Protein AF-A0A521ZWK0-F1 (afdb_monomer)

Structure (mmCIF, N/CA/C/O backbone):
data_AF-A0A521ZWK0-F1
#
_entry.id   AF-A0A521ZWK0-F1
#
loop_
_atom_site.group_PDB
_atom_site.id
_atom_site.type_symbol
_atom_site.label_atom_id
_atom_site.label_alt_id
_atom_site.label_comp_id
_atom_site.label_asym_id
_atom_site.label_entity_id
_atom_site.label_seq_id
_atom_site.pdbx_PDB_ins_code
_atom_site.Cartn_x
_atom_site.Cartn_y
_atom_site.Cartn_z
_atom_site.occupancy
_atom_site.B_iso_or_equiv
_atom_site.auth_seq_id
_atom_site.auth_comp_id
_atom_site.auth_asym_id
_atom_site.auth_atom_id
_atom_site.pdbx_PDB_model_num
ATOM 1 N N . GLN A 1 1 ? -41.952 17.450 11.038 1.00 33.50 1 GLN A N 1
ATOM 2 C CA . GLN A 1 1 ? -41.400 16.820 9.820 1.00 33.50 1 GLN A CA 1
ATOM 3 C C . GLN A 1 1 ? -40.033 17.438 9.574 1.00 33.50 1 GLN A C 1
ATOM 5 O O . GLN A 1 1 ? -39.954 18.558 9.085 1.00 33.50 1 GLN A O 1
ATOM 10 N N . GLY A 1 2 ? -38.984 16.767 10.060 1.00 37.91 2 GLY A N 1
ATOM 11 C CA . GLY A 1 2 ? -37.603 17.235 9.971 1.00 37.91 2 GLY A CA 1
ATOM 12 C C . GLY A 1 2 ? -37.125 17.155 8.530 1.00 37.91 2 GLY A C 1
ATOM 13 O O . GLY A 1 2 ? -36.919 16.068 8.002 1.00 37.91 2 GLY A O 1
ATOM 14 N N . ARG A 1 3 ? -37.007 18.310 7.878 1.00 35.91 3 ARG A N 1
ATOM 15 C CA . ARG A 1 3 ? -36.286 18.414 6.614 1.00 35.91 3 ARG A CA 1
ATOM 16 C C . ARG A 1 3 ? -34.808 18.449 6.972 1.00 35.91 3 ARG A C 1
ATOM 18 O O . ARG A 1 3 ? -34.317 19.494 7.389 1.00 35.91 3 ARG A O 1
ATOM 25 N N . PHE A 1 4 ? -34.133 17.309 6.854 1.00 37.75 4 PHE A N 1
ATOM 26 C CA . PHE A 1 4 ? -32.680 17.319 6.756 1.00 37.75 4 PHE A CA 1
ATOM 27 C C . PHE A 1 4 ? -32.306 18.240 5.576 1.00 37.75 4 PHE A C 1
ATOM 29 O O . PHE A 1 4 ? -32.899 18.098 4.499 1.00 37.75 4 PHE A O 1
ATOM 36 N N . PRO A 1 5 ? -31.432 19.243 5.770 1.00 38.44 5 PRO A N 1
ATOM 37 C CA . PRO A 1 5 ? -30.910 20.042 4.665 1.00 38.44 5 PRO A CA 1
ATOM 38 C C . PRO A 1 5 ? -30.213 19.122 3.646 1.00 38.44 5 PRO A C 1
ATOM 40 O O . PRO A 1 5 ? -29.749 18.055 4.030 1.00 38.44 5 PRO A O 1
ATOM 43 N N . PRO A 1 6 ? -30.129 19.474 2.353 1.00 35.59 6 PRO A N 1
ATOM 44 C CA . PRO A 1 6 ? -29.388 18.669 1.384 1.00 35.59 6 PRO A CA 1
ATOM 45 C C . PRO A 1 6 ? -27.925 18.513 1.829 1.00 35.59 6 PRO A C 1
ATOM 47 O O . PRO A 1 6 ? -27.224 19.510 1.993 1.00 35.59 6 PRO A O 1
ATOM 50 N N . GLY A 1 7 ? -27.481 17.275 2.042 1.00 46.25 7 GLY A N 1
ATOM 51 C CA . GLY A 1 7 ? -26.129 16.918 2.476 1.00 46.25 7 GLY A CA 1
ATOM 52 C C . GLY A 1 7 ? -25.874 15.421 2.284 1.00 46.25 7 GLY A C 1
ATOM 53 O O . GLY A 1 7 ? -26.819 14.650 2.102 1.00 46.25 7 GLY A O 1
ATOM 54 N N . ILE A 1 8 ? -24.606 15.001 2.289 1.00 50.62 8 ILE A N 1
ATOM 55 C CA . ILE A 1 8 ? -24.243 13.577 2.243 1.00 50.62 8 ILE A CA 1
ATOM 56 C C . ILE A 1 8 ? -24.431 13.006 3.649 1.00 50.62 8 ILE A C 1
ATOM 58 O O . ILE A 1 8 ? -23.605 13.206 4.536 1.00 50.62 8 ILE A O 1
ATOM 62 N N . TYR A 1 9 ? -25.548 12.313 3.856 1.00 49.38 9 TYR A N 1
ATOM 63 C CA . TYR A 1 9 ? -25.821 11.583 5.089 1.00 49.38 9 TYR A CA 1
ATOM 64 C C . TYR A 1 9 ? -25.401 10.127 4.920 1.00 49.38 9 TYR A C 1
ATOM 66 O O . TYR A 1 9 ? -25.923 9.416 4.063 1.00 49.38 9 TYR A O 1
ATOM 74 N N . HIS A 1 10 ? -24.476 9.678 5.764 1.00 54.00 10 HIS A N 1
ATOM 75 C CA . HIS A 1 10 ? -24.228 8.253 5.959 1.00 54.00 10 HIS A CA 1
ATOM 76 C C . HIS A 1 10 ? -25.229 7.740 7.000 1.00 54.00 10 HIS A C 1
ATOM 78 O O . HIS A 1 10 ? -25.235 8.232 8.130 1.00 54.00 10 HIS A O 1
ATOM 84 N N . ASP A 1 11 ? -26.104 6.816 6.599 1.00 48.16 11 ASP A N 1
ATOM 85 C CA . ASP A 1 11 ? -27.171 6.284 7.452 1.00 48.16 11 ASP A CA 1
ATOM 86 C C . ASP A 1 11 ? -26.574 5.412 8.577 1.00 48.16 11 ASP A C 1
ATOM 88 O O . ASP A 1 11 ? -25.832 4.469 8.277 1.00 48.16 11 ASP A O 1
ATOM 92 N N . PRO A 1 12 ? -26.860 5.698 9.864 1.00 51.34 12 PRO A N 1
ATOM 93 C CA . PRO A 1 12 ? -26.472 4.869 11.003 1.00 51.34 12 PRO A CA 1
ATOM 94 C C . PRO A 1 12 ? -27.297 3.577 11.069 1.00 51.34 12 PRO A C 1
ATOM 96 O O . PRO A 1 12 ? -27.942 3.284 12.078 1.00 51.34 12 PRO A O 1
ATOM 99 N N . VAL A 1 13 ? -27.277 2.772 10.009 1.00 53.56 13 VAL A N 1
ATOM 100 C CA . VAL A 1 13 ? -27.908 1.455 10.024 1.00 53.56 13 VAL A CA 1
ATOM 101 C C . VAL A 1 13 ? -27.049 0.559 10.910 1.00 53.56 13 VAL A C 1
ATOM 103 O O . VAL A 1 13 ? -25.936 0.178 10.555 1.00 53.56 13 VAL A O 1
ATOM 106 N N . SER A 1 14 ? -27.552 0.210 12.097 1.00 52.31 14 SER A N 1
ATOM 107 C CA . SER A 1 14 ? -27.103 -1.020 12.750 1.00 52.31 14 SER A CA 1
ATOM 108 C C . SER A 1 14 ? -27.361 -2.142 11.747 1.00 52.31 14 SER A C 1
ATOM 110 O O . SER A 1 14 ?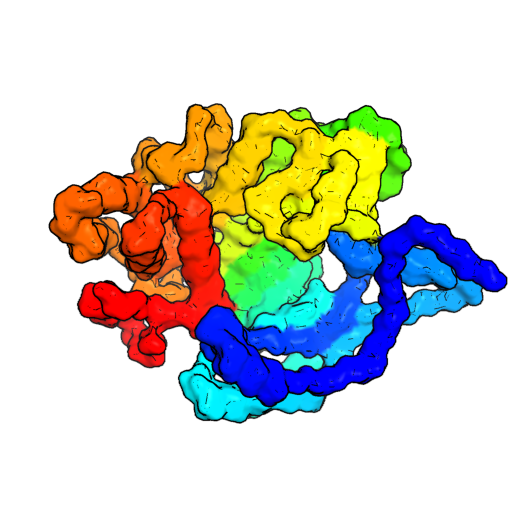 -28.478 -2.194 11.238 1.00 52.31 14 SER A O 1
ATOM 112 N N . TYR A 1 15 ? -26.397 -3.016 11.465 1.00 57.56 15 TYR A N 1
ATOM 113 C CA . TYR A 1 15 ? -26.533 -4.126 10.516 1.00 57.56 15 TYR A CA 1
ATOM 114 C C . TYR A 1 15 ? -26.899 -5.451 11.226 1.00 57.56 15 TYR A C 1
ATOM 116 O O . TYR A 1 15 ? -26.148 -6.424 11.097 1.00 57.56 15 TYR A O 1
ATOM 124 N N . PRO A 1 16 ? -27.998 -5.563 12.015 1.00 51.53 16 PRO A N 1
ATOM 125 C CA . PRO A 1 16 ? -28.325 -6.841 12.613 1.00 51.53 16 PRO A CA 1
ATOM 126 C C . PRO A 1 16 ? -28.602 -7.823 11.474 1.00 51.53 16 PRO A C 1
ATOM 128 O O . PRO A 1 16 ? -29.555 -7.669 10.714 1.00 51.53 16 PRO A O 1
ATOM 131 N N . ASN A 1 17 ? -27.746 -8.840 11.393 1.00 59.41 17 ASN A N 1
ATOM 132 C CA . ASN A 1 17 ? -27.826 -9.959 10.460 1.00 59.41 17 ASN A CA 1
ATOM 133 C C . ASN A 1 17 ? -27.467 -9.609 9.010 1.00 59.41 17 ASN A C 1
ATOM 135 O O . ASN A 1 17 ? -28.281 -9.807 8.109 1.00 59.41 17 ASN A O 1
ATOM 139 N N . LEU A 1 18 ? -26.222 -9.174 8.760 1.00 68.75 18 LEU A N 1
ATOM 140 C CA . LEU A 1 18 ? -25.653 -9.319 7.417 1.00 68.75 18 LEU A CA 1
ATOM 141 C C . LEU A 1 18 ? -25.836 -10.775 6.954 1.00 68.75 18 LEU A C 1
ATOM 143 O O . LEU A 1 18 ? -25.256 -11.675 7.581 1.00 68.75 18 LEU A O 1
ATOM 147 N N . PRO A 1 19 ? -26.617 -11.023 5.887 1.00 73.38 19 PRO A N 1
ATOM 148 C CA . PRO A 1 19 ? -26.837 -12.374 5.407 1.00 73.38 19 PRO A CA 1
ATOM 149 C C . PRO A 1 19 ? -25.519 -12.978 4.918 1.00 73.38 19 PRO A C 1
ATOM 151 O O . PRO A 1 19 ? -24.528 -12.281 4.681 1.00 73.38 19 PRO A O 1
ATOM 154 N N . ARG A 1 20 ? -25.506 -14.302 4.772 1.00 83.00 20 ARG A N 1
ATOM 155 C CA . ARG A 1 20 ? -24.454 -14.991 4.022 1.00 83.00 20 ARG A CA 1
ATOM 156 C C . ARG A 1 20 ? -24.424 -14.424 2.599 1.00 83.00 20 ARG A C 1
ATOM 158 O O . ARG A 1 20 ? -25.481 -14.243 1.995 1.00 83.00 20 ARG A O 1
ATOM 165 N N . PHE A 1 21 ? -23.237 -14.106 2.088 1.00 87.81 21 PHE A N 1
ATOM 166 C CA . PHE A 1 21 ? -23.100 -13.585 0.728 1.00 87.81 21 PHE A CA 1
ATOM 167 C C . PHE A 1 21 ? -23.432 -14.666 -0.310 1.00 87.81 21 PHE A C 1
ATOM 169 O O . PHE A 1 21 ? -22.984 -15.803 -0.172 1.00 87.81 21 PHE A O 1
ATOM 176 N N . ASP A 1 22 ? -24.168 -14.307 -1.367 1.00 92.50 22 ASP A N 1
ATOM 177 C CA . ASP A 1 22 ? -24.449 -15.197 -2.504 1.00 92.50 22 ASP A CA 1
ATOM 178 C C . ASP A 1 22 ? -23.200 -15.359 -3.389 1.00 92.50 22 ASP A C 1
ATOM 180 O O . ASP A 1 22 ? -23.044 -14.714 -4.430 1.00 92.50 22 ASP A O 1
ATOM 184 N N . ARG A 1 23 ? -22.253 -16.183 -2.926 1.00 93.12 23 ARG A N 1
ATOM 185 C CA . ARG A 1 23 ? -21.009 -16.466 -3.655 1.00 93.12 23 ARG A CA 1
ATOM 186 C C . ARG A 1 23 ? -21.265 -17.304 -4.897 1.00 93.12 23 ARG A C 1
ATOM 188 O O . ARG A 1 23 ? -20.665 -17.026 -5.929 1.00 93.12 23 ARG A O 1
ATOM 195 N N . GLU A 1 24 ? -22.151 -18.292 -4.812 1.00 95.31 24 GLU A N 1
ATOM 196 C CA . GLU A 1 24 ? -22.468 -19.176 -5.933 1.00 95.31 24 GLU A CA 1
ATOM 197 C C . GLU A 1 24 ? -23.041 -18.380 -7.110 1.00 95.31 24 GLU A C 1
ATOM 199 O O . GLU A 1 24 ? -22.520 -18.471 -8.226 1.00 95.31 24 GLU A O 1
ATOM 204 N N . GLY A 1 25 ? -24.051 -17.539 -6.854 1.00 96.25 25 GLY A N 1
ATOM 205 C CA . GLY A 1 25 ? -24.635 -16.659 -7.859 1.00 96.25 25 GLY A CA 1
ATOM 206 C C . GLY A 1 25 ? -23.612 -15.684 -8.430 1.00 96.25 25 GLY A C 1
ATOM 207 O O . GLY A 1 25 ? -23.442 -15.623 -9.647 1.00 96.25 25 GLY A O 1
ATOM 208 N N . PHE A 1 26 ? -22.850 -14.999 -7.568 1.00 94.94 26 PHE A N 1
ATOM 209 C CA . PHE A 1 26 ? -21.801 -14.078 -8.014 1.00 94.94 26 PHE A CA 1
ATOM 210 C C . PHE A 1 26 ? -20.750 -14.766 -8.899 1.00 94.94 26 PHE A C 1
ATOM 212 O O . PHE A 1 26 ? -20.355 -14.210 -9.925 1.00 94.94 26 PHE A O 1
ATOM 219 N N . TYR A 1 27 ? -20.294 -15.970 -8.540 1.00 95.88 27 TYR A N 1
ATOM 220 C CA . TYR A 1 27 ? -19.257 -16.687 -9.289 1.00 95.88 27 TYR A CA 1
ATOM 221 C C . TYR A 1 27 ? -19.806 -17.161 -10.622 1.00 95.88 27 TYR A C 1
ATOM 223 O O . TYR A 1 27 ? -19.181 -16.910 -11.645 1.00 95.88 27 TYR A O 1
ATOM 231 N N . ARG A 1 28 ? -20.993 -17.776 -10.626 1.00 97.12 28 ARG A N 1
ATOM 232 C CA . ARG A 1 28 ? -21.660 -18.216 -11.853 1.00 97.12 28 ARG A CA 1
ATOM 233 C C . ARG A 1 28 ? -21.829 -17.053 -12.822 1.00 97.12 28 ARG A C 1
ATOM 235 O O . ARG A 1 28 ? -21.458 -17.171 -13.987 1.00 97.12 28 ARG A O 1
ATOM 242 N N . ASP A 1 29 ? -22.351 -15.931 -12.336 1.00 96.69 29 ASP A N 1
ATOM 243 C CA . ASP A 1 29 ? -22.687 -14.791 -13.181 1.00 96.69 29 ASP A CA 1
ATOM 244 C C . ASP A 1 29 ? -21.415 -14.094 -13.687 1.00 96.69 29 ASP A C 1
ATOM 246 O O . ASP A 1 29 ? -21.277 -13.868 -14.888 1.00 96.69 29 ASP A O 1
ATOM 250 N N . THR A 1 30 ? -20.432 -13.830 -12.817 1.00 94.94 30 THR A N 1
ATOM 251 C CA . THR A 1 30 ? -19.156 -13.215 -13.236 1.00 94.94 30 THR A CA 1
ATOM 252 C C . THR A 1 30 ? -18.324 -14.133 -14.123 1.00 94.94 30 THR A C 1
ATOM 254 O O . THR A 1 30 ? -17.640 -13.641 -15.022 1.00 94.94 30 THR A O 1
ATOM 257 N N . PHE A 1 31 ? -18.400 -15.451 -13.924 1.00 96.00 31 PHE A N 1
ATOM 258 C CA . PHE A 1 31 ? -17.716 -16.417 -14.771 1.00 96.00 31 PHE A CA 1
ATOM 259 C C . PHE A 1 31 ? -18.390 -16.566 -16.140 1.00 96.00 31 PHE A C 1
ATOM 261 O O . PHE A 1 31 ? -17.712 -16.716 -17.150 1.00 96.00 31 PHE A O 1
ATOM 268 N N . ALA A 1 32 ? -19.718 -16.516 -16.216 1.00 95.88 32 ALA A N 1
ATOM 269 C CA . ALA A 1 32 ? -20.429 -16.632 -17.487 1.00 95.88 32 ALA A CA 1
ATOM 270 C C . ALA A 1 32 ? -20.401 -15.336 -18.318 1.00 95.88 32 ALA A C 1
ATOM 272 O O . ALA A 1 32 ? -20.500 -15.407 -19.542 1.00 95.88 32 ALA A O 1
ATOM 273 N N . PHE A 1 33 ? -20.277 -14.170 -17.674 1.00 95.81 33 PHE A N 1
ATOM 274 C CA . PHE A 1 33 ? -20.483 -12.871 -18.319 1.00 95.81 33 PHE A CA 1
ATOM 275 C C . PHE A 1 33 ? -19.399 -12.488 -19.343 1.00 95.81 33 PHE A C 1
ATOM 277 O O . PHE A 1 33 ? -19.730 -12.248 -20.504 1.00 95.81 33 PHE A O 1
ATOM 284 N N . SER A 1 34 ? -18.120 -12.421 -18.952 1.00 94.00 34 SER A N 1
ATOM 285 C CA . SER A 1 34 ? -17.010 -12.115 -19.869 1.00 94.00 34 SER A CA 1
ATOM 286 C C . SER A 1 34 ? -15.653 -12.589 -19.338 1.00 94.00 34 SER A C 1
ATOM 288 O O . SER A 1 34 ? -15.516 -12.937 -18.163 1.00 94.00 34 SER A O 1
ATOM 290 N N . ASP A 1 35 ? -14.622 -12.586 -20.186 1.00 90.69 35 ASP A N 1
ATOM 291 C CA . ASP A 1 35 ? -13.259 -12.930 -19.761 1.00 90.69 35 ASP A CA 1
ATOM 292 C C . ASP A 1 35 ? -12.692 -11.905 -18.762 1.00 90.69 35 ASP A C 1
ATOM 294 O O . ASP A 1 35 ? -11.976 -12.271 -17.827 1.00 90.69 35 ASP A O 1
ATOM 298 N N . GLU A 1 36 ? -13.093 -10.635 -18.868 1.00 90.75 36 GLU A N 1
ATOM 299 C CA . GLU A 1 36 ? -12.726 -9.587 -17.915 1.00 90.75 36 GLU A CA 1
ATOM 300 C C . GLU A 1 36 ? -13.334 -9.805 -16.528 1.00 90.75 36 GLU A C 1
ATOM 302 O O . GLU A 1 36 ? -12.707 -9.429 -15.535 1.00 90.75 36 GLU A O 1
ATOM 307 N N . THR A 1 37 ? -14.537 -10.380 -16.434 1.00 93.44 37 THR A N 1
ATOM 308 C CA . THR A 1 37 ? -15.215 -10.628 -15.153 1.00 93.44 37 THR A CA 1
ATOM 309 C C . THR A 1 37 ? -14.903 -12.004 -14.574 1.00 93.44 37 THR A C 1
ATOM 311 O O . THR A 1 37 ? -14.871 -12.143 -13.350 1.00 93.44 37 THR A O 1
ATOM 314 N N . LYS A 1 38 ? -14.573 -13.005 -15.405 1.00 94.69 38 LYS A N 1
ATOM 315 C CA . LYS A 1 38 ? -14.163 -14.350 -14.949 1.00 94.69 38 LYS A CA 1
ATOM 316 C C . LYS A 1 38 ? -13.035 -14.317 -13.928 1.00 94.69 38 LYS A C 1
ATOM 318 O O . LYS A 1 38 ? -13.010 -15.143 -13.017 1.00 94.69 38 LYS A O 1
ATOM 323 N N . LYS A 1 39 ? -12.134 -13.333 -14.027 1.00 92.31 39 LYS A N 1
ATOM 324 C CA . LYS A 1 39 ? -11.035 -13.138 -13.070 1.00 92.31 39 LYS A CA 1
ATOM 325 C C . LYS A 1 39 ? -11.501 -13.030 -11.612 1.00 92.31 39 LYS A C 1
ATOM 327 O O . LYS A 1 39 ? -10.728 -13.354 -10.723 1.00 92.31 39 LYS A O 1
ATOM 332 N N . TYR A 1 40 ? -12.735 -12.593 -11.339 1.00 92.44 40 TYR A N 1
ATOM 333 C CA . TYR A 1 40 ? -13.253 -12.504 -9.970 1.00 92.44 40 TYR A CA 1
ATOM 334 C C . TYR A 1 40 ? -13.541 -13.892 -9.379 1.00 92.44 40 TYR A C 1
ATOM 336 O O . TYR A 1 40 ? -13.144 -14.179 -8.246 1.00 92.44 40 TYR A O 1
ATOM 344 N N . ALA A 1 41 ? -14.152 -14.783 -10.165 1.00 93.25 41 ALA A N 1
ATOM 345 C CA . ALA A 1 41 ? -14.351 -16.183 -9.792 1.00 93.25 41 ALA A CA 1
ATOM 346 C C . ALA A 1 41 ? -13.021 -16.961 -9.755 1.00 93.25 41 ALA A C 1
ATOM 348 O O . ALA A 1 41 ? -12.816 -17.780 -8.864 1.00 93.25 41 ALA A O 1
ATOM 349 N N . LEU A 1 42 ? -12.083 -16.642 -10.654 1.00 93.94 42 LEU A N 1
ATOM 350 C CA . LEU A 1 42 ? -10.762 -17.283 -10.748 1.00 93.94 42 LEU A CA 1
ATOM 351 C C . LEU A 1 42 ? -9.685 -16.668 -9.842 1.00 93.94 42 LEU A C 1
ATOM 353 O O . LEU A 1 42 ? -8.567 -17.170 -9.795 1.00 93.94 42 LEU A O 1
ATOM 357 N N . SER A 1 43 ? -9.994 -15.587 -9.124 1.00 92.81 43 SER A N 1
ATOM 358 C CA . SER A 1 43 ? -9.031 -14.941 -8.231 1.00 92.81 43 SER A CA 1
ATOM 359 C C . SER A 1 43 ? -8.654 -15.893 -7.092 1.00 92.81 43 SER A C 1
ATOM 361 O O . SER A 1 43 ? -9.557 -16.320 -6.373 1.00 92.81 43 SER A O 1
ATOM 363 N N . PRO A 1 44 ? -7.366 -16.176 -6.847 1.00 92.88 44 PRO A N 1
ATOM 364 C CA . PRO A 1 44 ? -6.924 -16.950 -5.683 1.00 92.88 44 PRO A CA 1
ATOM 365 C C . PRO A 1 44 ? -7.011 -16.161 -4.360 1.00 92.88 44 PRO A C 1
ATOM 367 O O . PRO A 1 44 ? -6.733 -16.709 -3.296 1.00 92.88 44 PRO A O 1
ATOM 370 N N . ILE A 1 45 ? -7.433 -14.890 -4.396 1.00 94.06 45 ILE A N 1
ATOM 371 C CA . ILE A 1 45 ? -7.799 -14.105 -3.208 1.00 94.06 45 ILE A CA 1
ATOM 372 C C . ILE A 1 45 ? -9.301 -13.909 -3.192 1.00 94.06 45 ILE A C 1
ATOM 374 O O . ILE A 1 45 ? -9.865 -13.340 -4.137 1.00 94.06 45 ILE A O 1
ATOM 378 N N . LYS A 1 46 ? -9.944 -14.300 -2.090 1.00 95.12 46 LYS A N 1
ATOM 379 C CA . LYS A 1 46 ? -11.363 -14.013 -1.857 1.00 95.12 46 LYS A CA 1
ATOM 380 C C . LYS A 1 46 ? -11.528 -12.980 -0.752 1.00 95.12 46 LYS A C 1
ATOM 382 O O . LYS A 1 46 ? -10.683 -12.837 0.120 1.00 95.12 46 LYS A O 1
ATOM 387 N N . SER A 1 47 ? -12.626 -12.238 -0.785 1.00 94.00 47 SER A N 1
ATOM 388 C CA . SER A 1 47 ? -12.988 -11.340 0.315 1.00 94.00 47 SER A CA 1
ATOM 389 C C . SER A 1 47 ? -13.882 -12.066 1.308 1.00 94.00 47 SER A C 1
ATOM 391 O O . SER A 1 47 ? -14.827 -12.736 0.890 1.00 94.00 47 SER A O 1
ATOM 393 N N . VAL A 1 48 ? -13.610 -11.898 2.597 1.00 93.75 48 VAL A N 1
ATOM 394 C CA . VAL A 1 48 ? -14.475 -12.289 3.718 1.00 93.75 48 VAL A CA 1
ATOM 395 C C . VAL A 1 48 ? -14.653 -11.052 4.585 1.00 93.75 48 VAL A C 1
ATOM 397 O O . VAL A 1 48 ? -13.757 -10.225 4.676 1.00 93.75 48 VAL A O 1
ATOM 400 N N . LEU A 1 49 ? -15.813 -10.896 5.204 1.00 91.44 49 LEU A N 1
ATOM 401 C CA . LEU A 1 49 ? -16.068 -9.797 6.127 1.00 91.44 49 LEU A CA 1
ATOM 402 C C . LEU A 1 49 ? -16.218 -10.397 7.519 1.00 91.44 49 LEU A C 1
ATOM 404 O O . LEU A 1 49 ? -17.138 -11.187 7.710 1.00 91.44 49 LEU A O 1
ATOM 408 N N . THR A 1 50 ? -15.325 -10.085 8.460 1.00 91.69 50 THR A N 1
ATOM 409 C CA . THR A 1 50 ? -15.410 -10.620 9.836 1.00 91.69 50 THR A CA 1
ATOM 410 C C . THR A 1 50 ? -16.216 -9.718 10.768 1.00 91.69 50 THR A C 1
ATOM 412 O O . THR A 1 50 ? -16.919 -10.209 11.652 1.00 91.69 50 THR A O 1
ATOM 415 N N . ALA A 1 51 ? -16.173 -8.408 10.536 1.00 88.00 51 ALA A N 1
ATOM 416 C CA . ALA A 1 51 ? -16.902 -7.402 11.293 1.00 88.00 51 ALA A CA 1
ATOM 417 C C . ALA A 1 51 ? -17.221 -6.187 10.413 1.00 88.00 51 ALA A C 1
ATOM 419 O O . ALA A 1 51 ? -16.573 -5.961 9.395 1.00 88.00 51 ALA A O 1
ATOM 420 N N . LEU A 1 52 ? -18.202 -5.396 10.830 1.00 85.81 52 LEU A N 1
ATOM 421 C CA . LEU A 1 52 ? -18.515 -4.086 10.264 1.00 85.81 52 LEU A CA 1
ATOM 422 C C . LEU A 1 52 ? -18.262 -2.985 11.281 1.00 85.81 52 LEU A C 1
ATOM 424 O O . LEU A 1 52 ? -18.421 -3.207 12.482 1.00 85.81 52 LEU A O 1
ATOM 428 N N . GLY A 1 53 ? -17.972 -1.787 10.783 1.00 85.19 53 GLY A N 1
ATOM 429 C CA . GLY A 1 53 ? -17.866 -0.579 11.574 1.00 85.19 53 GLY A CA 1
ATOM 430 C C . GLY A 1 53 ? -16.532 -0.449 12.296 1.00 85.19 53 GLY A C 1
ATOM 431 O O . GLY A 1 53 ? -15.759 -1.389 12.484 1.00 85.19 53 GLY A O 1
ATOM 432 N N . CYS A 1 54 ? -16.256 0.770 12.741 1.00 88.12 54 CYS A N 1
ATOM 433 C CA . CYS A 1 54 ? -15.015 1.108 13.417 1.00 88.12 54 CYS A CA 1
ATOM 434 C C . CYS A 1 54 ? -15.289 2.158 14.504 1.00 88.12 54 CYS A C 1
ATOM 436 O O . CYS A 1 54 ? -16.176 2.992 14.364 1.00 88.12 54 CYS A O 1
ATOM 438 N N . ALA A 1 55 ? -14.560 2.106 15.624 1.00 84.38 55 ALA A N 1
ATOM 439 C CA . ALA A 1 55 ? -14.748 3.046 16.740 1.00 84.38 55 ALA A CA 1
ATOM 440 C C . ALA A 1 55 ? -14.080 4.411 16.502 1.00 84.38 55 ALA A C 1
ATOM 442 O O . ALA A 1 55 ? -14.243 5.340 17.299 1.00 84.38 55 ALA A O 1
ATOM 443 N N . TYR A 1 56 ? -13.236 4.504 15.475 1.00 89.31 56 TYR A N 1
ATOM 444 C CA . TYR A 1 56 ? -12.318 5.617 15.284 1.00 89.31 56 TYR A CA 1
ATOM 445 C C . TYR A 1 56 ? -12.910 6.691 14.376 1.00 89.31 56 TYR A C 1
ATOM 447 O O . TYR A 1 56 ? -13.567 6.402 13.382 1.00 89.31 56 TYR A O 1
ATOM 455 N N . ARG A 1 57 ? -12.626 7.951 14.712 1.00 90.25 57 ARG A N 1
ATOM 456 C CA . ARG A 1 57 ? -13.183 9.143 14.056 1.00 90.25 57 ARG A CA 1
ATOM 457 C C . ARG A 1 57 ? -12.178 9.799 13.111 1.00 90.25 57 ARG A C 1
ATOM 459 O O . ARG A 1 57 ? -11.976 11.008 13.161 1.00 90.25 57 ARG A O 1
ATOM 466 N N . CYS A 1 58 ? -11.484 8.986 12.315 1.00 94.25 58 CYS A N 1
ATOM 467 C CA . CYS A 1 58 ? -10.517 9.489 11.344 1.00 94.25 58 CYS A CA 1
ATOM 468 C C . CYS A 1 58 ? -11.209 10.465 10.382 1.00 94.25 58 CYS A C 1
ATOM 470 O O . CYS A 1 58 ? -12.205 10.104 9.761 1.00 94.25 58 CYS A O 1
ATOM 472 N N . THR A 1 59 ? -10.679 11.678 10.234 1.00 94.56 59 THR A N 1
ATOM 473 C CA . THR A 1 59 ? -11.343 12.765 9.481 1.00 94.56 59 THR A CA 1
ATOM 474 C C . THR A 1 59 ? -11.430 12.516 7.977 1.00 94.56 59 THR A C 1
ATOM 476 O O . THR A 1 59 ? -12.277 13.095 7.310 1.00 94.56 59 THR A O 1
ATOM 479 N N . TYR A 1 60 ? -10.567 11.662 7.434 1.00 92.50 60 TYR A N 1
ATOM 480 C CA . TYR A 1 60 ? -10.528 11.293 6.016 1.00 92.50 60 TYR A CA 1
ATOM 481 C C . TYR A 1 60 ? -11.389 10.063 5.686 1.00 92.50 60 TYR A C 1
ATOM 483 O O . TYR A 1 60 ? -11.486 9.677 4.525 1.00 92.50 60 TYR A O 1
ATOM 491 N N . CYS A 1 61 ? -11.978 9.410 6.694 1.00 91.56 61 CYS A N 1
ATOM 492 C CA . CYS A 1 61 ? -12.723 8.164 6.533 1.00 91.56 61 CYS A CA 1
ATOM 493 C C . CYS A 1 61 ? -14.229 8.403 6.676 1.00 91.56 61 CYS A C 1
ATOM 495 O O . CYS A 1 61 ? -14.663 9.086 7.604 1.00 91.56 61 CYS A O 1
ATOM 497 N N . TYR A 1 62 ? -15.032 7.767 5.819 1.00 87.44 62 TYR A N 1
ATOM 498 C CA . TYR A 1 62 ? -16.497 7.854 5.864 1.00 87.44 62 TYR A CA 1
ATOM 499 C C . TYR A 1 62 ? -17.089 7.368 7.202 1.00 87.44 62 TYR A C 1
ATOM 501 O O . TYR A 1 62 ? -18.118 7.878 7.642 1.00 87.44 62 TYR A O 1
ATOM 509 N N . ILE A 1 63 ? -16.428 6.426 7.895 1.00 88.00 63 ILE A N 1
ATOM 510 C CA . ILE A 1 63 ? -16.838 5.999 9.243 1.00 88.00 63 ILE A CA 1
ATOM 511 C C . ILE A 1 63 ? -16.757 7.164 10.238 1.00 88.00 63 ILE A C 1
ATOM 513 O O . ILE A 1 63 ? -17.607 7.275 11.120 1.00 88.00 63 ILE A O 1
ATOM 517 N N . GLY A 1 64 ? -15.777 8.062 10.090 1.00 84.69 64 GLY A N 1
ATOM 518 C CA . GLY A 1 64 ? -15.694 9.272 10.908 1.00 84.69 64 GLY A CA 1
ATOM 519 C C . GLY A 1 64 ? -16.959 10.118 10.772 1.00 84.69 64 GLY A C 1
ATOM 520 O O . GLY A 1 64 ? -17.580 10.453 11.781 1.00 84.69 64 GLY A O 1
ATOM 521 N N . SER A 1 65 ? -17.398 10.348 9.533 1.00 84.12 65 SER A N 1
ATOM 522 C CA . SER A 1 65 ? -18.656 11.032 9.220 1.00 84.12 65 SER A CA 1
ATOM 523 C C . SER A 1 65 ? -19.874 10.305 9.778 1.00 84.12 65 SER A C 1
ATOM 525 O O . SER A 1 65 ? -20.768 10.934 10.334 1.00 84.12 65 SER A O 1
ATOM 527 N N . LEU A 1 66 ? -19.917 8.974 9.659 1.00 83.69 66 LEU A N 1
ATOM 528 C CA . LEU A 1 66 ? -21.005 8.152 10.190 1.00 83.69 66 LEU A CA 1
ATOM 529 C C . LEU A 1 66 ? -21.150 8.335 11.706 1.00 83.69 66 LEU A C 1
ATOM 531 O O . LEU A 1 66 ? -22.254 8.555 12.198 1.00 83.69 66 LEU A O 1
ATOM 535 N N . ILE A 1 67 ? -20.037 8.298 12.444 1.00 83.50 67 ILE A N 1
ATOM 536 C CA . ILE A 1 67 ? -20.027 8.494 13.898 1.00 83.50 67 ILE A CA 1
ATOM 537 C C . ILE A 1 67 ? -20.469 9.917 14.269 1.00 83.50 67 ILE A C 1
ATOM 539 O O . ILE A 1 67 ? -21.202 10.091 15.243 1.00 83.50 67 ILE A O 1
ATOM 543 N N . GLU A 1 68 ? -20.022 10.937 13.534 1.00 81.19 68 GLU A N 1
ATOM 544 C CA . GLU A 1 68 ? -20.411 12.333 13.777 1.00 81.19 68 GLU A CA 1
ATOM 545 C C . GLU A 1 68 ? -21.906 12.559 13.492 1.00 81.19 68 GLU A C 1
ATOM 547 O O . GLU A 1 68 ? -22.616 13.092 14.347 1.00 81.19 68 GLU A O 1
ATOM 552 N N . ASN A 1 69 ? -22.417 12.044 12.369 1.00 82.94 69 ASN A N 1
ATOM 553 C CA . ASN A 1 69 ? -23.841 12.071 12.017 1.00 82.94 69 ASN A CA 1
ATOM 554 C C . ASN A 1 69 ? -24.703 11.350 13.060 1.00 82.94 69 ASN A C 1
ATOM 556 O O . ASN A 1 69 ? -25.768 11.838 13.453 1.00 82.94 69 ASN A O 1
ATOM 560 N N . GLN A 1 70 ? -24.234 10.196 13.539 1.00 82.69 70 GLN A N 1
ATOM 561 C CA . GLN A 1 70 ? -24.912 9.441 14.582 1.00 82.69 70 GLN A CA 1
ATOM 562 C C . GLN A 1 70 ? -24.904 10.211 15.908 1.00 82.69 70 GLN A C 1
ATOM 564 O O . GLN A 1 70 ? -25.938 10.319 16.557 1.00 82.69 70 GLN A O 1
ATOM 569 N N . ALA A 1 71 ? -23.779 10.808 16.305 1.00 83.12 71 ALA A N 1
ATOM 570 C CA . ALA A 1 71 ? -23.715 11.623 17.516 1.00 83.12 71 ALA A CA 1
ATOM 571 C C . ALA A 1 71 ? -24.675 12.824 17.449 1.00 83.12 71 ALA A C 1
ATOM 573 O O . ALA A 1 71 ? -25.417 13.058 18.402 1.00 83.12 71 ALA A O 1
ATOM 574 N N . ALA A 1 72 ? -24.717 13.531 16.315 1.00 84.62 72 ALA A N 1
ATOM 575 C CA . ALA A 1 72 ? -25.624 14.657 16.097 1.00 84.62 72 ALA A CA 1
ATOM 576 C C . ALA A 1 72 ? -27.101 14.237 16.168 1.00 84.62 72 ALA A C 1
ATOM 578 O O . ALA A 1 72 ? -27.905 14.908 16.809 1.00 84.62 72 ALA A O 1
ATOM 579 N N . SER A 1 73 ? -27.450 13.089 15.581 1.00 84.62 73 SER A N 1
ATOM 580 C CA . SER A 1 73 ? -28.827 12.570 15.574 1.00 84.62 73 SER A CA 1
ATOM 581 C C . SER A 1 73 ? -29.355 12.210 16.970 1.00 84.62 73 SER A C 1
ATOM 583 O O . SER A 1 73 ? -30.565 12.174 17.180 1.00 84.62 73 SER A O 1
ATOM 585 N N . TYR A 1 74 ? -28.460 11.944 17.926 1.00 86.25 74 TYR A N 1
ATOM 586 C CA . TYR A 1 74 ? -28.802 11.530 19.290 1.00 86.25 74 TYR A CA 1
ATOM 587 C C . TYR A 1 74 ? -28.565 12.618 20.353 1.00 86.25 74 TYR A C 1
ATOM 589 O O . TYR A 1 74 ? -28.971 12.412 21.498 1.00 86.25 74 TYR A O 1
ATOM 597 N N . ALA A 1 75 ? -27.954 13.759 20.008 1.00 85.75 75 ALA A N 1
ATOM 598 C CA . ALA A 1 75 ? -27.469 14.769 20.959 1.00 85.75 75 ALA A CA 1
ATOM 599 C C . ALA A 1 75 ? -28.528 15.238 21.977 1.00 85.75 75 ALA A C 1
ATOM 601 O O . ALA A 1 75 ? -28.240 15.315 23.170 1.00 85.75 75 ALA A O 1
ATOM 602 N N . ASP A 1 76 ? -29.769 15.441 21.527 1.00 89.75 76 ASP A N 1
ATOM 603 C CA . ASP A 1 76 ? -30.867 15.963 22.357 1.00 89.75 76 ASP A CA 1
ATOM 604 C C . ASP A 1 76 ? -31.837 14.880 22.854 1.00 89.75 76 ASP A C 1
ATOM 606 O O . ASP A 1 76 ? -32.887 15.169 23.427 1.00 89.75 76 ASP A O 1
ATOM 610 N N . THR A 1 77 ? -31.512 13.606 22.627 1.00 89.44 77 THR A N 1
ATOM 611 C CA . THR A 1 77 ? -32.418 12.491 22.947 1.00 89.44 77 THR A CA 1
ATOM 612 C C . THR A 1 77 ? -32.221 11.942 24.360 1.00 89.44 77 THR A C 1
ATOM 614 O O . THR A 1 77 ? -33.070 11.206 24.857 1.00 89.44 77 THR A O 1
ATOM 617 N N . GLY A 1 78 ? -31.080 12.237 24.998 1.00 88.44 78 GLY A N 1
ATOM 618 C CA . GLY A 1 78 ? -30.643 11.569 26.231 1.00 88.44 78 GLY A CA 1
ATOM 619 C C . GLY A 1 78 ? -30.280 10.086 26.044 1.00 88.44 78 GLY A C 1
ATOM 620 O O . GLY A 1 78 ? -29.938 9.408 27.013 1.00 88.44 78 GLY A O 1
ATOM 621 N N . VAL A 1 79 ? -30.336 9.572 24.811 1.00 85.88 79 VAL A N 1
ATOM 622 C CA . VAL A 1 79 ? -30.011 8.189 24.458 1.00 85.88 79 VAL A CA 1
ATOM 623 C C . VAL A 1 79 ? -28.581 8.131 23.935 1.00 85.88 79 VAL A C 1
ATOM 625 O O . VAL A 1 79 ? -28.179 8.907 23.070 1.00 85.88 79 VAL A O 1
ATOM 628 N N . ARG A 1 80 ? -27.794 7.179 24.443 1.00 81.56 80 ARG A N 1
ATOM 629 C CA . ARG A 1 80 ? -26.459 6.913 23.904 1.00 81.56 80 ARG A CA 1
ATOM 630 C C . ARG A 1 80 ? -26.588 6.311 22.495 1.00 81.56 80 ARG A C 1
ATOM 632 O O . ARG A 1 80 ? -27.316 5.327 22.352 1.00 81.56 80 ARG A O 1
ATOM 639 N N . PRO A 1 81 ? -25.848 6.821 21.493 1.00 81.62 81 PRO A N 1
ATOM 640 C CA . PRO A 1 81 ? -25.795 6.206 20.172 1.00 81.62 81 PRO A CA 1
ATOM 641 C C . PRO A 1 81 ? -25.451 4.709 20.243 1.00 81.62 81 PRO A C 1
ATOM 643 O O . PRO A 1 81 ? -24.553 4.335 21.013 1.00 81.62 81 PRO A O 1
ATOM 646 N N . PRO A 1 82 ? -26.124 3.844 19.463 1.00 80.44 82 PRO A N 1
ATOM 647 C CA . PRO A 1 82 ? -25.774 2.431 19.400 1.00 80.44 82 PRO A CA 1
ATOM 648 C C . PRO A 1 82 ? -24.386 2.239 18.777 1.00 80.44 82 PRO A C 1
ATOM 650 O O . PRO A 1 82 ? -23.958 3.016 17.926 1.00 80.44 82 PRO A O 1
ATOM 653 N N . SER A 1 83 ? -23.684 1.177 19.182 1.00 79.62 83 SER A N 1
ATOM 654 C CA . SER A 1 83 ? -22.415 0.802 18.547 1.00 79.62 83 SER A CA 1
ATOM 655 C C . SER A 1 83 ? -22.639 0.472 17.073 1.00 79.62 83 SER A C 1
ATOM 657 O O . SER A 1 83 ? -23.515 -0.328 16.744 1.00 79.62 83 SER A O 1
ATOM 659 N N . ILE A 1 84 ? -21.804 1.043 16.207 1.00 82.50 84 ILE A N 1
ATOM 660 C CA . ILE A 1 84 ? -21.739 0.677 14.787 1.00 82.50 84 ILE A CA 1
ATOM 661 C C . ILE A 1 84 ? -20.818 -0.523 14.533 1.00 82.50 84 ILE A C 1
ATOM 663 O O . ILE A 1 84 ? -20.837 -1.073 13.440 1.00 82.50 84 ILE A O 1
ATOM 667 N N . ILE A 1 85 ? -20.020 -0.929 15.530 1.00 84.12 85 ILE A N 1
ATOM 668 C CA . ILE A 1 85 ? -19.144 -2.100 15.427 1.00 84.12 85 ILE A CA 1
ATOM 669 C C . ILE A 1 85 ? -19.965 -3.357 15.663 1.00 84.12 85 ILE A C 1
ATOM 671 O O . ILE A 1 85 ? -20.616 -3.471 16.708 1.00 84.12 85 ILE A O 1
ATOM 675 N N . GLN A 1 86 ? -19.907 -4.287 14.715 1.00 84.62 86 GLN A N 1
ATOM 676 C CA . GLN A 1 86 ? -20.656 -5.536 14.755 1.00 84.62 86 GLN A CA 1
ATOM 677 C C . GLN A 1 86 ? -19.805 -6.686 14.216 1.00 84.62 86 GLN A C 1
ATOM 679 O O . GLN A 1 86 ? -19.527 -6.748 13.020 1.00 84.62 86 GLN A O 1
ATOM 684 N N . ASP A 1 87 ? -19.411 -7.604 15.101 1.00 86.94 87 ASP A N 1
ATOM 685 C CA . ASP A 1 87 ? -18.798 -8.872 14.701 1.00 86.94 87 ASP A CA 1
ATOM 686 C C . ASP A 1 87 ? -19.853 -9.750 14.015 1.00 86.94 87 ASP A C 1
ATOM 688 O O . ASP A 1 87 ? -20.999 -9.840 14.473 1.00 86.94 87 ASP A O 1
ATOM 692 N N . ARG A 1 88 ? -19.484 -10.435 12.931 1.00 88.88 88 ARG A N 1
ATOM 693 C CA . ARG A 1 88 ? -20.401 -11.377 12.284 1.00 88.88 88 ARG A CA 1
ATOM 694 C C . ARG A 1 88 ? -20.501 -12.682 13.076 1.00 88.88 88 ARG A C 1
ATOM 696 O O . ARG A 1 88 ? -19.530 -13.094 13.716 1.00 88.88 88 ARG A O 1
ATOM 703 N N . PRO A 1 89 ? -21.648 -13.383 13.027 1.00 89.44 89 PRO A N 1
ATOM 704 C CA . PRO A 1 89 ? -21.769 -14.692 13.656 1.00 89.44 89 PRO A CA 1
ATOM 705 C C . PRO A 1 89 ? -20.717 -15.670 13.118 1.00 89.44 89 PRO A C 1
ATOM 707 O O . PRO A 1 89 ? -20.520 -15.775 11.907 1.00 89.44 89 PRO A O 1
ATOM 710 N N . LEU A 1 90 ? -20.065 -16.404 14.023 1.00 91.88 90 LEU A N 1
ATOM 711 C CA . LEU A 1 90 ? -18.956 -17.304 13.685 1.00 91.88 90 LEU A CA 1
ATOM 712 C C . LEU A 1 90 ? -19.353 -18.347 12.635 1.00 91.88 90 LEU A C 1
ATOM 714 O O . LEU A 1 90 ? -18.603 -18.584 11.694 1.00 91.88 90 LEU A O 1
ATOM 718 N N . ASP A 1 91 ? -20.546 -18.925 12.770 1.00 92.06 91 ASP A N 1
ATOM 719 C CA . ASP A 1 91 ? -21.019 -19.989 11.880 1.00 92.06 91 ASP A CA 1
ATOM 720 C C . ASP A 1 91 ? -21.320 -19.470 10.465 1.00 92.06 91 ASP A C 1
ATOM 722 O O . ASP A 1 91 ? -21.169 -20.207 9.496 1.00 92.06 91 ASP A O 1
ATOM 726 N N . ILE A 1 92 ? -21.669 -18.185 10.324 1.00 91.31 92 ILE A N 1
ATOM 727 C CA . ILE A 1 92 ? -21.846 -17.548 9.012 1.00 91.31 92 ILE A CA 1
ATOM 728 C C . ILE A 1 92 ? -20.492 -17.356 8.328 1.00 91.31 92 ILE A C 1
ATOM 730 O O . ILE A 1 92 ? -20.354 -17.674 7.151 1.00 91.31 92 ILE A O 1
ATOM 734 N N . VAL A 1 93 ? -19.485 -16.873 9.063 1.00 93.88 93 VAL A N 1
ATOM 735 C CA . VAL A 1 93 ? -18.129 -16.711 8.518 1.00 93.88 93 VAL A CA 1
ATOM 736 C C . VAL A 1 93 ? -17.531 -18.071 8.149 1.00 93.88 93 VAL A C 1
ATOM 738 O O . VAL A 1 93 ? -16.977 -18.206 7.064 1.00 93.88 93 VAL A O 1
ATOM 741 N N . LEU A 1 94 ? -17.694 -19.092 8.998 1.00 95.62 94 LEU A N 1
ATOM 742 C CA . LEU A 1 94 ? -17.252 -20.459 8.700 1.00 95.62 94 LEU A CA 1
ATOM 743 C C . LEU A 1 94 ? -17.935 -21.028 7.454 1.00 95.62 94 LEU A C 1
ATOM 745 O O . LEU A 1 94 ? -17.245 -21.562 6.591 1.00 95.62 94 LEU A O 1
ATOM 749 N N . ALA A 1 95 ? -19.256 -20.869 7.329 1.00 94.62 95 ALA A N 1
ATOM 750 C CA . ALA A 1 95 ? -19.982 -21.300 6.138 1.00 94.62 95 ALA A CA 1
ATOM 751 C C . ALA A 1 95 ? -19.445 -20.621 4.869 1.00 94.62 95 ALA A C 1
ATOM 753 O O . ALA A 1 95 ? -19.225 -21.295 3.874 1.00 94.62 95 ALA A O 1
ATOM 754 N N . GLU A 1 96 ? -19.140 -19.320 4.910 1.00 94.75 96 GLU A N 1
ATOM 755 C CA . GLU A 1 96 ? -18.523 -18.642 3.761 1.00 94.75 96 GLU A CA 1
ATOM 756 C C . GLU A 1 96 ? -17.133 -19.177 3.404 1.00 94.75 96 GLU A C 1
ATOM 758 O O . GLU A 1 96 ? -16.767 -19.162 2.232 1.00 94.75 96 GLU A O 1
ATOM 763 N N . GLY A 1 97 ? -16.350 -19.621 4.390 1.00 96.25 97 GLY A N 1
ATOM 764 C CA . GLY A 1 97 ? -15.073 -20.288 4.143 1.00 96.25 97 GLY A CA 1
ATOM 765 C C . GLY A 1 97 ? -15.251 -21.635 3.441 1.00 96.25 97 GLY A C 1
ATOM 766 O O . GLY A 1 97 ? -14.526 -21.932 2.496 1.00 96.25 97 GLY A O 1
ATOM 767 N N . LEU A 1 98 ? -16.246 -22.420 3.858 1.00 97.06 98 LEU A N 1
ATOM 768 C CA . LEU A 1 98 ? -16.587 -23.698 3.225 1.00 97.06 98 LEU A CA 1
ATOM 769 C C . LEU A 1 98 ? -17.111 -23.507 1.794 1.00 97.06 98 LEU A C 1
ATOM 771 O O . LEU A 1 98 ? -16.710 -24.251 0.906 1.00 97.06 98 LEU A O 1
ATOM 775 N N . ASP A 1 99 ? -17.906 -22.463 1.549 1.00 96.31 99 ASP A N 1
ATOM 776 C CA . ASP A 1 99 ? -18.359 -22.104 0.197 1.00 96.31 99 ASP A CA 1
ATOM 777 C C . ASP A 1 99 ? -17.199 -21.812 -0.741 1.00 96.31 99 ASP A C 1
ATOM 779 O O . ASP A 1 99 ? -17.244 -22.152 -1.918 1.00 96.31 99 ASP A O 1
ATOM 783 N N . ILE A 1 100 ? -16.163 -21.140 -0.231 1.00 97.12 100 ILE A N 1
ATOM 784 C CA . ILE A 1 100 ? -14.967 -20.858 -1.020 1.00 97.12 100 ILE A CA 1
ATOM 785 C C . ILE A 1 100 ? -14.309 -22.173 -1.435 1.00 97.12 100 ILE A C 1
ATOM 787 O O . ILE A 1 100 ? -13.989 -22.319 -2.607 1.00 97.12 100 ILE A O 1
ATOM 791 N N . LEU A 1 101 ? -14.162 -23.136 -0.520 1.00 97.44 101 LEU A N 1
ATOM 792 C CA . LEU A 1 101 ? -13.575 -24.438 -0.844 1.00 97.44 101 LEU A CA 1
ATOM 793 C C . LEU A 1 101 ? -14.410 -25.223 -1.864 1.00 97.44 101 LEU A C 1
ATOM 795 O O . LEU A 1 101 ? -13.852 -25.783 -2.802 1.00 97.44 101 LEU A O 1
ATOM 799 N N . GLU A 1 102 ? -15.736 -25.234 -1.720 1.00 97.50 102 GLU A N 1
ATOM 800 C CA . GLU A 1 102 ? -16.630 -25.899 -2.675 1.00 97.50 102 GLU A CA 1
ATOM 801 C C . GLU A 1 102 ? -16.541 -25.257 -4.070 1.00 97.50 102 GLU A C 1
ATOM 803 O O . GLU A 1 102 ? -16.385 -25.942 -5.082 1.00 97.50 102 GLU A O 1
ATOM 808 N N . LEU A 1 103 ? -16.581 -23.924 -4.142 1.00 97.25 103 LEU A N 1
ATOM 809 C CA . LEU A 1 103 ? -16.489 -23.202 -5.412 1.00 97.25 103 LEU A CA 1
ATOM 810 C C . LEU A 1 103 ? -15.090 -23.309 -6.034 1.00 97.25 103 LEU A C 1
ATOM 812 O O . LEU A 1 103 ? -14.969 -23.353 -7.258 1.00 97.25 103 LEU A O 1
ATOM 816 N N . ASP A 1 104 ? -14.038 -23.393 -5.226 1.00 96.69 104 ASP A N 1
ATOM 817 C CA . ASP A 1 104 ? -12.675 -23.648 -5.688 1.00 96.69 104 ASP A CA 1
ATOM 818 C C . ASP A 1 104 ? -12.589 -24.971 -6.477 1.00 96.69 104 ASP A C 1
ATOM 820 O O . ASP A 1 104 ? -11.979 -25.009 -7.551 1.00 96.69 104 ASP A O 1
ATOM 824 N N . GLU A 1 105 ? -13.279 -26.030 -6.030 1.00 97.19 105 GLU A N 1
ATOM 825 C CA . GLU A 1 105 ? -13.382 -27.300 -6.767 1.00 97.19 105 GLU A CA 1
ATOM 826 C C . GLU A 1 105 ? -14.138 -27.142 -8.096 1.00 97.19 105 GLU A C 1
ATOM 828 O O . GLU A 1 105 ? -13.683 -27.631 -9.137 1.00 97.19 105 GLU A O 1
ATOM 833 N N . VAL A 1 106 ? -15.264 -26.416 -8.085 1.00 97.12 106 VAL A N 1
ATOM 834 C CA . VAL A 1 106 ? -16.097 -26.165 -9.276 1.00 97.12 106 VAL A CA 1
ATOM 835 C C . VAL A 1 106 ? -15.320 -25.404 -10.353 1.00 97.12 106 VAL A C 1
ATOM 837 O O . VAL A 1 106 ? -15.334 -25.790 -11.525 1.00 97.12 106 VAL A O 1
ATOM 840 N N . TYR A 1 107 ? -14.624 -24.333 -9.966 1.00 96.12 107 TYR A N 1
ATOM 841 C CA . TYR A 1 107 ? -13.919 -23.438 -10.891 1.00 96.12 107 TYR A CA 1
ATOM 842 C C . TYR A 1 107 ? -12.439 -23.789 -11.081 1.00 96.12 107 TYR A C 1
ATOM 844 O O . TYR A 1 107 ? -11.751 -23.115 -11.849 1.00 96.12 107 TYR A O 1
ATOM 852 N N . ARG A 1 108 ? -11.956 -24.865 -10.443 1.00 95.25 108 ARG A N 1
ATOM 853 C CA . ARG A 1 108 ? -10.566 -25.351 -10.510 1.00 95.25 108 ARG A CA 1
ATOM 854 C C . ARG A 1 108 ? -9.543 -24.277 -10.145 1.00 95.25 108 ARG A C 1
ATOM 856 O O . ARG A 1 108 ? -8.512 -24.130 -10.802 1.00 95.25 108 ARG A O 1
ATOM 863 N N . VAL A 1 109 ? -9.842 -23.533 -9.091 1.00 94.00 109 VAL A N 1
ATOM 864 C CA . VAL A 1 109 ? -8.962 -22.519 -8.510 1.00 94.00 109 VAL A CA 1
ATOM 865 C C . VAL A 1 109 ? -8.574 -22.960 -7.104 1.00 94.00 109 VAL A C 1
ATOM 867 O O . VAL A 1 109 ? -9.271 -23.747 -6.477 1.00 94.00 109 VAL A O 1
ATOM 870 N N . LYS A 1 110 ? -7.430 -22.488 -6.615 1.00 93.69 110 LYS A N 1
ATOM 871 C CA . LYS A 1 110 ? -7.020 -22.678 -5.227 1.00 93.69 110 LYS A CA 1
ATOM 872 C C . LYS A 1 110 ? -6.913 -21.318 -4.562 1.00 93.69 110 LYS A C 1
ATOM 874 O O . LYS A 1 110 ? -5.996 -20.558 -4.868 1.00 93.69 110 LYS A O 1
ATOM 879 N N . THR A 1 111 ? -7.819 -21.027 -3.642 1.00 95.69 111 THR A N 1
ATOM 880 C CA . THR A 1 111 ? -7.747 -19.827 -2.821 1.00 95.69 111 THR A CA 1
ATOM 881 C C . THR A 1 111 ? -6.563 -19.938 -1.862 1.00 95.69 111 THR A C 1
ATOM 883 O O . THR A 1 111 ? -6.430 -20.897 -1.101 1.00 95.69 111 THR A O 1
ATOM 886 N N . THR A 1 112 ? -5.673 -18.949 -1.900 1.00 94.50 112 THR A N 1
ATOM 887 C CA . THR A 1 112 ? -4.440 -18.913 -1.098 1.00 94.50 112 THR A CA 1
ATOM 888 C C . THR A 1 112 ? -4.552 -17.998 0.112 1.00 94.50 112 THR A C 1
ATOM 890 O O . THR A 1 112 ? -3.811 -18.182 1.077 1.00 94.50 112 THR A O 1
ATOM 893 N N . ALA A 1 113 ? -5.462 -17.022 0.073 1.00 95.75 113 ALA A N 1
ATOM 894 C CA . ALA A 1 113 ? -5.743 -16.120 1.179 1.00 95.75 113 ALA A CA 1
ATOM 895 C C . ALA A 1 113 ? -7.162 -15.544 1.090 1.00 95.75 113 ALA A C 1
ATOM 897 O O . ALA A 1 113 ? -7.715 -15.357 0.002 1.00 95.75 113 ALA A O 1
ATOM 898 N N . VAL A 1 114 ? -7.720 -15.181 2.245 1.00 96.44 114 VAL A N 1
ATOM 899 C CA . VAL A 1 114 ? -8.914 -14.333 2.322 1.00 96.44 114 VAL A CA 1
ATOM 900 C C . VAL A 1 114 ? -8.552 -12.946 2.839 1.00 96.44 114 VAL A C 1
ATOM 902 O O . VAL A 1 114 ? -7.912 -12.808 3.878 1.00 96.44 114 VAL A O 1
ATOM 905 N N . PHE A 1 115 ? -8.951 -11.896 2.127 1.00 95.81 115 PHE A N 1
ATOM 906 C CA . PHE A 1 115 ? -8.821 -10.530 2.621 1.00 95.81 115 PHE A CA 1
ATOM 907 C C . PHE A 1 115 ? -10.009 -10.197 3.524 1.00 95.81 115 PHE A C 1
ATOM 909 O O . PHE A 1 115 ? -11.158 -10.260 3.079 1.00 95.81 115 PHE A O 1
ATOM 916 N N . ASP A 1 116 ? -9.725 -9.862 4.783 1.00 95.31 116 ASP A N 1
ATOM 917 C CA . ASP A 1 116 ? -10.726 -9.398 5.736 1.00 95.31 116 ASP A CA 1
ATOM 918 C C . ASP A 1 116 ? -11.119 -7.949 5.419 1.00 95.31 116 ASP A C 1
ATOM 920 O O . ASP A 1 116 ? -10.353 -7.006 5.633 1.00 95.31 116 ASP A O 1
ATOM 924 N N . GLN A 1 117 ? -12.333 -7.791 4.903 1.00 92.38 117 GLN A N 1
ATOM 925 C CA . GLN A 1 117 ? -12.928 -6.512 4.517 1.00 92.38 117 GLN A CA 1
ATOM 926 C C . GLN A 1 117 ? -13.465 -5.714 5.713 1.00 92.38 117 GLN A C 1
ATOM 928 O O . GLN A 1 117 ? -14.139 -4.706 5.514 1.00 92.38 117 GLN A O 1
ATOM 933 N N . ALA A 1 118 ? -13.215 -6.154 6.951 1.00 90.31 118 ALA A N 1
ATOM 934 C CA . ALA A 1 118 ? -13.584 -5.378 8.126 1.00 90.31 118 ALA A CA 1
ATOM 935 C C . ALA A 1 118 ? -12.905 -4.000 8.100 1.00 90.31 118 ALA A C 1
ATOM 937 O O . ALA A 1 118 ? -11.713 -3.900 7.803 1.00 90.31 118 ALA A O 1
ATOM 938 N N . ASP A 1 119 ? -13.642 -2.943 8.476 1.00 87.69 119 ASP A N 1
ATOM 939 C CA . ASP A 1 119 ? -13.082 -1.584 8.588 1.00 87.69 119 ASP A CA 1
ATOM 940 C C . ASP A 1 119 ? -11.876 -1.560 9.542 1.00 87.69 119 ASP A C 1
ATOM 942 O O . ASP A 1 119 ? -10.941 -0.773 9.384 1.00 87.69 119 ASP A O 1
ATOM 946 N N . ILE A 1 120 ? -11.907 -2.431 10.553 1.00 87.50 120 ILE A N 1
ATOM 947 C CA . ILE A 1 120 ? -10.755 -2.751 11.377 1.00 87.50 120 ILE A CA 1
ATOM 948 C C . ILE A 1 120 ? -10.878 -4.162 11.963 1.00 87.50 120 ILE A C 1
ATOM 950 O O . ILE A 1 120 ? -11.852 -4.504 12.638 1.00 87.50 120 ILE A O 1
ATOM 954 N N . SER A 1 121 ? -9.866 -4.987 11.722 1.00 90.00 121 SER A N 1
ATOM 955 C CA . SER A 1 121 ? -9.789 -6.343 12.253 1.00 90.00 121 SER A CA 1
ATOM 956 C C . SER A 1 121 ? -9.357 -6.332 13.721 1.00 90.00 121 SER A C 1
ATOM 958 O O . SER A 1 121 ? -8.841 -5.351 14.254 1.00 90.00 121 SER A O 1
ATOM 960 N N . LEU A 1 122 ? -9.502 -7.480 14.384 1.00 86.69 122 LEU A N 1
ATOM 961 C CA . LEU A 1 122 ? -9.011 -7.729 15.743 1.00 86.69 122 LEU A CA 1
ATOM 962 C C . LEU A 1 122 ? -9.634 -6.878 16.861 1.00 86.69 122 LEU A C 1
ATOM 964 O O . LEU A 1 122 ? -9.083 -6.885 17.958 1.00 86.69 122 LEU A O 1
ATOM 968 N N . ASN A 1 123 ? -10.756 -6.180 16.662 1.00 84.12 123 ASN A N 1
ATOM 969 C CA . ASN A 1 123 ? -11.434 -5.474 17.763 1.00 84.12 123 ASN A CA 1
ATOM 970 C C . ASN A 1 123 ? -11.811 -6.426 18.910 1.00 84.12 123 ASN A C 1
ATOM 972 O O . ASN A 1 123 ? -11.587 -6.119 20.082 1.00 84.12 123 ASN A O 1
ATOM 976 N N . ASN A 1 124 ? -12.317 -7.613 18.567 1.00 88.19 124 ASN A N 1
ATOM 977 C CA . ASN A 1 124 ? -12.753 -8.629 19.514 1.00 88.19 124 ASN A CA 1
ATOM 978 C C . ASN A 1 124 ? -11.842 -9.865 19.467 1.00 88.19 124 ASN A C 1
ATOM 980 O O . ASN A 1 124 ? -12.064 -10.789 18.689 1.00 88.19 124 ASN A O 1
ATOM 984 N N . LEU A 1 125 ? -10.804 -9.906 20.311 1.00 89.38 125 LEU A N 1
ATOM 985 C CA . LEU A 1 125 ? -9.856 -11.030 20.324 1.00 89.38 125 LEU A CA 1
ATOM 986 C C . LEU A 1 125 ? -10.530 -12.362 20.689 1.00 89.38 125 LEU A C 1
ATOM 988 O O . LEU A 1 125 ? -10.193 -13.390 20.113 1.00 89.38 125 LEU A O 1
ATOM 992 N N . SER A 1 126 ? -11.524 -12.333 21.583 1.00 90.94 126 SER A N 1
ATOM 993 C CA . SER A 1 126 ? -12.250 -13.541 21.993 1.00 90.94 126 SER A CA 1
ATOM 994 C C . SER A 1 126 ? -13.019 -14.186 20.836 1.00 90.94 126 SER A C 1
ATOM 996 O O . SER A 1 126 ? -13.129 -15.408 20.774 1.00 90.94 126 SER A O 1
ATOM 998 N N . TRP A 1 127 ? -13.512 -13.379 19.890 1.00 92.69 127 TRP A N 1
ATOM 999 C CA . TRP A 1 127 ? -14.157 -13.866 18.672 1.00 92.69 127 TRP A CA 1
ATOM 1000 C C . TRP A 1 127 ? -13.150 -14.585 17.768 1.00 92.69 127 TRP A C 1
ATOM 1002 O O . TRP A 1 127 ? -13.391 -15.718 17.352 1.00 92.69 127 TRP A O 1
ATOM 1012 N N . TRP A 1 128 ? -11.974 -13.986 17.547 1.00 94.00 128 TRP A N 1
ATOM 1013 C CA . TRP A 1 128 ? -10.895 -14.601 16.761 1.00 94.00 128 TRP A CA 1
ATOM 1014 C C . TRP A 1 128 ? -10.392 -15.906 17.388 1.00 94.00 128 TRP A C 1
ATOM 1016 O O . TRP A 1 128 ? -10.123 -16.872 16.677 1.00 94.00 128 TRP A O 1
ATOM 1026 N N . GLU A 1 129 ? -10.316 -15.973 18.718 1.00 93.81 129 GLU A N 1
ATOM 1027 C CA . GLU A 1 129 ? -9.923 -17.187 19.442 1.00 93.81 129 GLU A CA 1
ATOM 1028 C C . GLU A 1 129 ? -10.940 -18.324 19.311 1.00 93.81 129 GLU A C 1
ATOM 1030 O O . GLU A 1 129 ? -10.536 -19.486 19.261 1.00 93.81 129 GLU A O 1
ATOM 1035 N N . GLN A 1 130 ? -12.233 -18.004 19.203 1.00 94.88 130 GLN A N 1
ATOM 1036 C CA . GLN A 1 130 ? -13.297 -18.979 18.941 1.00 94.88 130 GLN A CA 1
ATOM 1037 C C . GLN A 1 130 ? -13.388 -19.385 17.464 1.00 94.88 130 GLN A C 1
ATOM 1039 O O . GLN A 1 130 ? -13.804 -20.506 17.155 1.00 94.88 130 GLN A O 1
ATOM 1044 N N . LEU A 1 131 ? -13.029 -18.485 16.542 1.00 95.19 131 LEU A N 1
ATOM 1045 C CA . LEU A 1 131 ? -12.963 -18.788 15.114 1.00 95.19 131 LEU A CA 1
ATOM 1046 C C . LEU A 1 131 ? -11.783 -19.718 14.809 1.00 95.19 131 LEU A C 1
ATOM 1048 O O . LEU A 1 131 ? -11.972 -20.730 14.137 1.00 95.19 131 LEU A O 1
ATOM 1052 N N . ARG A 1 132 ? -10.587 -19.389 15.321 1.00 95.56 132 ARG A N 1
ATOM 1053 C CA . ARG A 1 132 ? -9.307 -20.026 14.965 1.00 95.56 132 ARG A CA 1
ATOM 1054 C C . ARG A 1 132 ? -9.363 -21.553 14.874 1.00 95.56 132 ARG A C 1
ATOM 1056 O O . ARG A 1 132 ? -9.043 -22.046 13.798 1.00 95.56 132 ARG A O 1
ATOM 1063 N N . PRO A 1 133 ? -9.732 -22.314 15.927 1.00 95.81 133 PRO A N 1
ATOM 1064 C CA . PRO A 1 133 ? -9.649 -23.773 15.866 1.00 95.81 133 PRO A CA 1
ATOM 1065 C C . PRO A 1 133 ? -10.527 -24.346 14.749 1.00 95.81 133 PRO A C 1
ATOM 1067 O O . PRO A 1 133 ? -10.074 -25.203 14.002 1.00 95.81 133 PRO A O 1
ATOM 1070 N N . ARG A 1 134 ? -11.741 -23.808 14.573 1.00 97.25 134 ARG A N 1
ATOM 1071 C CA . ARG A 1 134 ? -12.684 -24.271 13.548 1.00 97.25 134 ARG A CA 1
ATOM 1072 C C . ARG A 1 134 ? -12.256 -23.863 12.146 1.00 97.25 134 ARG A C 1
ATOM 1074 O O . ARG A 1 134 ? -12.333 -24.670 11.233 1.00 97.25 134 ARG A O 1
ATOM 1081 N N . TRP A 1 135 ? -11.788 -22.630 11.974 1.00 97.75 135 TRP A N 1
ATOM 1082 C CA . TRP A 1 135 ? -11.354 -22.140 10.669 1.00 97.75 135 TRP A CA 1
ATOM 1083 C C . TRP A 1 135 ? -10.091 -22.855 10.192 1.00 97.75 135 TRP A C 1
ATOM 1085 O O . TRP A 1 135 ? -10.030 -23.272 9.044 1.00 97.75 135 TRP A O 1
ATOM 1095 N N . VAL A 1 136 ? -9.097 -23.039 11.063 1.00 95.94 136 VAL A N 1
ATOM 1096 C CA . VAL A 1 136 ? -7.855 -23.749 10.717 1.00 95.94 136 VAL A CA 1
ATOM 1097 C C . VAL A 1 136 ? -8.137 -25.207 10.355 1.00 95.94 136 VAL A C 1
ATOM 1099 O O . VAL A 1 136 ? -7.577 -25.699 9.382 1.00 95.94 136 VAL A O 1
ATOM 1102 N N . GLU A 1 137 ? -9.004 -25.883 11.110 1.00 96.75 137 GLU A N 1
ATOM 1103 C CA . GLU A 1 137 ? -9.348 -27.288 10.875 1.00 96.75 137 GLU A CA 1
ATOM 1104 C C . GLU A 1 137 ? -10.217 -27.488 9.625 1.00 96.75 137 GLU A C 1
ATOM 1106 O O . GLU A 1 137 ? -9.964 -28.406 8.8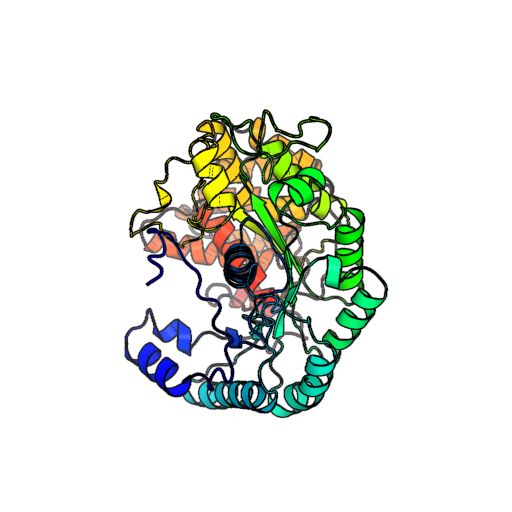51 1.00 96.75 137 GLU A O 1
ATOM 1111 N N . GLN A 1 138 ? -11.240 -26.650 9.428 1.00 97.56 138 GLN A N 1
ATOM 1112 C CA . GLN A 1 138 ? -12.272 -26.879 8.409 1.00 97.56 138 GLN A CA 1
ATOM 1113 C C . GLN A 1 138 ? -12.028 -26.116 7.104 1.00 97.56 138 GLN A C 1
ATOM 1115 O O . GLN A 1 138 ? -12.427 -26.591 6.047 1.00 97.56 138 GLN A O 1
ATOM 1120 N N . VAL A 1 139 ? -11.410 -24.932 7.170 1.00 97.62 139 VAL A N 1
ATOM 1121 C CA . VAL A 1 139 ? -11.230 -24.037 6.013 1.00 97.62 139 VAL A CA 1
ATOM 1122 C C . VAL A 1 139 ? -9.761 -23.957 5.594 1.00 97.62 139 VAL A C 1
ATOM 1124 O O . VAL A 1 139 ? -9.441 -24.070 4.418 1.00 97.62 139 VAL A O 1
ATOM 1127 N N . GLY A 1 140 ? -8.844 -23.751 6.541 1.00 96.00 140 GLY A N 1
ATOM 1128 C CA . GLY A 1 140 ? -7.397 -23.769 6.305 1.00 96.00 140 GLY A CA 1
ATOM 1129 C C . GLY A 1 140 ? -6.831 -22.622 5.449 1.00 96.00 140 GLY A C 1
ATOM 1130 O O . GLY A 1 140 ? -5.630 -22.613 5.180 1.00 96.00 140 GLY A O 1
ATOM 1131 N N . ILE A 1 141 ? -7.647 -21.644 5.033 1.00 96.81 141 ILE A N 1
ATOM 1132 C CA . ILE A 1 141 ? -7.207 -20.496 4.218 1.00 96.81 141 ILE A CA 1
ATOM 1133 C C . ILE A 1 141 ? -6.762 -19.345 5.137 1.00 96.81 141 ILE A C 1
ATOM 1135 O O . ILE A 1 141 ? -7.560 -18.887 5.949 1.00 96.81 141 ILE A O 1
ATOM 1139 N N . PRO A 1 142 ? -5.534 -18.814 5.043 1.00 96.25 142 PRO A N 1
ATOM 1140 C CA . PRO A 1 142 ? -5.095 -17.740 5.927 1.00 96.25 142 PRO A CA 1
ATOM 1141 C C . PRO A 1 142 ? -5.788 -16.403 5.620 1.00 96.25 142 PRO A C 1
ATOM 1143 O O . PRO A 1 142 ? -6.059 -16.063 4.467 1.00 96.25 142 PRO A O 1
ATOM 1146 N N . PHE A 1 143 ? -6.010 -15.602 6.659 1.00 97.38 143 PHE A N 1
ATOM 1147 C CA . PHE A 1 143 ? -6.502 -14.235 6.537 1.00 97.38 143 PHE A CA 1
ATOM 1148 C C . PHE A 1 143 ? -5.375 -13.253 6.213 1.00 97.38 143 PHE A C 1
ATOM 1150 O O . PHE A 1 143 ? -4.256 -13.358 6.713 1.00 97.38 143 PHE A O 1
ATOM 1157 N N . TYR A 1 144 ? -5.705 -12.220 5.454 1.00 96.56 144 TYR A N 1
ATOM 1158 C CA . TYR A 1 144 ? -4.955 -10.977 5.391 1.00 96.56 144 TYR A CA 1
ATOM 1159 C C . TYR A 1 144 ? -5.822 -9.880 6.008 1.00 96.56 144 TYR A C 1
ATOM 1161 O O . TYR A 1 144 ? -6.959 -9.691 5.582 1.00 96.56 144 TYR A O 1
ATOM 1169 N N . ILE A 1 145 ? -5.319 -9.188 7.030 1.00 96.31 145 ILE A N 1
ATOM 1170 C CA . ILE A 1 145 ? -6.146 -8.345 7.912 1.00 96.31 145 ILE A CA 1
ATOM 1171 C C . ILE A 1 145 ? -5.716 -6.878 7.907 1.00 96.31 145 ILE A C 1
ATOM 1173 O O . ILE A 1 145 ? -4.636 -6.536 7.422 1.00 96.31 145 ILE A O 1
ATOM 1177 N N . GLN A 1 146 ? -6.540 -6.012 8.497 1.00 94.38 146 GLN A N 1
ATOM 1178 C CA . GLN A 1 146 ? -6.271 -4.578 8.621 1.00 94.38 146 GLN A CA 1
ATOM 1179 C C . GLN A 1 146 ? -6.280 -4.163 10.093 1.00 94.38 146 GLN A C 1
ATOM 1181 O O . GLN A 1 146 ? -7.216 -4.467 10.827 1.00 94.38 146 GLN A O 1
ATOM 1186 N N . ALA A 1 147 ? -5.241 -3.467 10.551 1.00 93.75 147 ALA A N 1
ATOM 1187 C CA . ALA A 1 147 ? -5.117 -3.058 11.947 1.00 93.75 147 ALA A CA 1
ATOM 1188 C C . ALA A 1 147 ? -4.456 -1.681 12.090 1.00 93.75 147 ALA A C 1
ATOM 1190 O O . ALA A 1 147 ? -3.733 -1.202 11.216 1.00 93.75 147 ALA A O 1
ATOM 1191 N N . ARG A 1 148 ? -4.684 -1.031 13.235 1.00 94.31 148 ARG A N 1
ATOM 1192 C CA . ARG A 1 148 ? -4.018 0.233 13.585 1.00 94.31 148 ARG A CA 1
ATOM 1193 C C . ARG A 1 148 ? -2.777 -0.024 14.437 1.00 94.31 148 ARG A C 1
ATOM 1195 O O . ARG A 1 148 ? -2.805 -0.946 15.254 1.00 94.31 148 ARG A O 1
ATOM 1202 N N . PRO A 1 149 ? -1.741 0.831 14.357 1.00 95.88 149 PRO A N 1
ATOM 1203 C CA . PRO A 1 149 ? -0.555 0.711 15.204 1.00 95.88 149 PRO A CA 1
ATOM 1204 C C . PRO A 1 149 ? -0.885 0.583 16.698 1.00 95.88 149 PRO A C 1
ATOM 1206 O O . PRO A 1 149 ? -0.365 -0.296 17.377 1.00 95.88 149 PRO A O 1
ATOM 1209 N N . ALA A 1 150 ? -1.841 1.370 17.203 1.00 94.00 150 ALA A N 1
ATOM 1210 C CA . ALA A 1 150 ? -2.257 1.318 18.608 1.00 94.00 150 ALA A CA 1
ATOM 1211 C C . ALA A 1 150 ? -2.801 -0.049 19.069 1.00 94.00 150 ALA A C 1
ATOM 1213 O O . ALA A 1 150 ? -2.756 -0.347 20.257 1.00 94.00 150 ALA A O 1
ATOM 1214 N N . MET A 1 151 ? -3.313 -0.884 18.157 1.00 93.88 151 MET A N 1
ATOM 1215 C CA . MET A 1 151 ? -3.805 -2.228 18.491 1.00 93.88 151 MET A CA 1
ATOM 1216 C C . MET A 1 151 ? -2.694 -3.274 18.572 1.00 93.88 151 MET A C 1
ATOM 1218 O O . MET A 1 151 ? -2.927 -4.369 19.083 1.00 93.88 151 MET A O 1
ATOM 1222 N N . LEU A 1 152 ? -1.530 -2.950 18.008 1.00 96.69 152 LEU A N 1
ATOM 1223 C CA . LEU A 1 152 ? -0.396 -3.844 17.790 1.00 96.69 152 LEU A CA 1
ATOM 1224 C C . LEU A 1 152 ? 0.800 -3.486 18.692 1.00 96.69 152 LEU A C 1
ATOM 1226 O O . LEU A 1 152 ? 1.688 -4.313 18.899 1.00 96.69 152 LEU A O 1
ATOM 1230 N N . ALA A 1 153 ? 0.810 -2.280 19.258 1.00 97.25 153 ALA A N 1
ATOM 1231 C CA . ALA A 1 153 ? 1.797 -1.818 20.227 1.00 97.25 153 ALA A CA 1
ATOM 1232 C C . ALA A 1 153 ? 1.539 -2.353 21.651 1.00 97.25 153 ALA A C 1
ATOM 1234 O O . ALA A 1 153 ? 0.425 -2.733 22.020 1.00 97.25 153 ALA A O 1
ATOM 1235 N N . GLY A 1 154 ? 2.584 -2.335 22.472 1.00 97.50 154 GLY A N 1
ATOM 1236 C CA . GLY A 1 154 ? 2.583 -2.771 23.861 1.00 97.50 154 GLY A CA 1
ATOM 1237 C C . GLY A 1 154 ? 2.381 -4.277 24.046 1.00 97.50 154 GLY A C 1
ATOM 1238 O O . GLY A 1 154 ? 2.259 -5.056 23.100 1.00 97.50 154 GLY A O 1
ATOM 1239 N N . ASN A 1 155 ? 2.312 -4.700 25.310 1.00 96.62 155 ASN A N 1
ATOM 1240 C CA . ASN A 1 155 ? 2.142 -6.114 25.662 1.00 96.62 155 ASN A CA 1
ATOM 1241 C C . ASN A 1 155 ? 0.814 -6.691 25.149 1.00 96.62 155 ASN A C 1
ATOM 1243 O O . ASN A 1 155 ? 0.799 -7.801 24.625 1.00 96.62 155 ASN A O 1
ATOM 1247 N N . SER A 1 156 ? -0.279 -5.928 25.231 1.00 93.00 156 SER A N 1
ATOM 1248 C CA . SER A 1 156 ? -1.590 -6.363 24.733 1.00 93.00 156 SER A CA 1
ATOM 1249 C C . SER A 1 156 ? -1.610 -6.516 23.209 1.00 93.00 156 SER A C 1
ATOM 1251 O O . SER A 1 156 ? -2.210 -7.456 22.691 1.00 93.00 156 SER A O 1
ATOM 1253 N N . GLY A 1 157 ? -0.920 -5.636 22.476 1.00 95.44 157 GLY A N 1
ATOM 1254 C CA . GLY A 1 157 ? -0.726 -5.788 21.038 1.00 95.44 157 GLY A CA 1
ATOM 1255 C C . GLY A 1 157 ? 0.096 -7.027 20.706 1.00 95.44 157 GLY A C 1
ATOM 1256 O O . GLY A 1 157 ? -0.285 -7.813 19.839 1.00 95.44 157 GLY A O 1
ATOM 1257 N N . ARG A 1 158 ? 1.165 -7.281 21.468 1.00 95.88 158 ARG A N 1
ATOM 1258 C CA . ARG A 1 158 ? 1.978 -8.496 21.337 1.00 95.88 158 ARG A CA 1
ATOM 1259 C C . ARG A 1 158 ? 1.168 -9.777 21.574 1.00 95.88 158 ARG A C 1
ATOM 1261 O O . ARG A 1 158 ? 1.328 -10.730 20.818 1.00 95.88 158 ARG A O 1
ATOM 1268 N N . GLU A 1 159 ? 0.292 -9.807 22.578 1.00 93.25 159 GLU A N 1
ATOM 1269 C CA . GLU A 1 159 ? -0.622 -10.931 22.847 1.00 93.25 159 GLU A CA 1
ATOM 1270 C C . GLU A 1 159 ? -1.618 -11.146 21.702 1.00 93.25 159 GLU A C 1
ATOM 1272 O O . GLU A 1 159 ? -1.823 -12.275 21.251 1.00 93.25 159 GLU A O 1
ATOM 1277 N N . ARG A 1 160 ? -2.184 -10.054 21.176 1.00 94.44 160 ARG A N 1
ATOM 1278 C CA . ARG A 1 160 ? -3.090 -10.078 20.022 1.00 94.44 160 ARG A CA 1
ATOM 1279 C C . ARG A 1 160 ? -2.404 -10.677 18.795 1.00 94.44 160 ARG A C 1
ATOM 1281 O O . ARG A 1 160 ? -2.956 -11.586 18.178 1.00 94.44 160 ARG A O 1
ATOM 1288 N N . ILE A 1 161 ? -1.180 -10.231 18.494 1.00 95.62 161 ILE A N 1
ATOM 1289 C CA . ILE A 1 161 ? -0.366 -10.755 17.388 1.00 95.62 161 ILE A CA 1
ATOM 1290 C C . ILE A 1 161 ? -0.013 -12.228 17.628 1.00 95.62 161 ILE A C 1
ATOM 1292 O O . ILE A 1 161 ? -0.151 -13.046 16.722 1.00 95.62 161 ILE A O 1
ATOM 1296 N N . ALA A 1 162 ? 0.375 -12.598 18.851 1.00 94.38 162 ALA A N 1
ATOM 1297 C CA . ALA A 1 162 ? 0.666 -13.987 19.198 1.00 94.38 162 ALA A CA 1
ATOM 1298 C C . ALA A 1 162 ? -0.537 -14.909 18.954 1.00 94.38 162 ALA A C 1
ATOM 1300 O O . ALA A 1 162 ? -0.356 -16.045 18.523 1.00 94.38 162 ALA A O 1
ATOM 1301 N N . SER A 1 163 ? -1.760 -14.439 19.218 1.00 91.19 163 SER A N 1
ATOM 1302 C CA . SER A 1 163 ? -2.979 -15.229 19.018 1.00 91.19 163 SER A CA 1
ATOM 1303 C C . SER A 1 163 ? -3.265 -15.505 17.538 1.00 91.19 163 SER A C 1
ATOM 1305 O O . SER A 1 163 ? -3.642 -16.630 17.200 1.00 91.19 163 SER A O 1
ATOM 1307 N N . ILE A 1 164 ? -3.036 -14.520 16.662 1.00 90.69 164 ILE A N 1
ATOM 1308 C CA . ILE A 1 164 ? -3.266 -14.641 15.210 1.00 90.69 164 ILE A CA 1
ATOM 1309 C C . ILE A 1 164 ? -2.092 -15.255 14.438 1.00 90.69 164 ILE A C 1
ATOM 1311 O O . ILE A 1 164 ? -2.283 -15.771 13.342 1.00 90.69 164 ILE A O 1
ATOM 1315 N N . ALA A 1 165 ? -0.881 -15.225 14.999 1.00 92.25 165 ALA A N 1
ATOM 1316 C CA . ALA A 1 165 ? 0.286 -15.886 14.418 1.00 92.25 165 ALA A CA 1
ATOM 1317 C C . ALA A 1 165 ? 0.211 -17.419 14.544 1.00 92.25 165 ALA A C 1
ATOM 1319 O O . ALA A 1 165 ? 0.850 -18.139 13.772 1.00 92.25 165 ALA A O 1
ATOM 1320 N N . LYS A 1 166 ? -0.549 -17.930 15.526 1.00 90.44 166 LYS A N 1
ATOM 1321 C CA . LYS A 1 166 ? -0.753 -19.371 15.728 1.00 90.44 166 LYS A CA 1
ATOM 1322 C C . LYS A 1 166 ? -1.387 -20.001 14.499 1.00 90.44 166 LYS A C 1
ATOM 1324 O O . LYS A 1 166 ? -2.269 -19.414 13.875 1.00 90.44 166 LYS A O 1
ATOM 1329 N N . ASP A 1 167 ? -0.902 -21.193 14.170 1.00 89.12 167 ASP A N 1
ATOM 1330 C CA . ASP A 1 167 ? -1.419 -22.031 13.085 1.00 89.12 167 ASP A CA 1
ATOM 1331 C C . ASP A 1 167 ? -1.447 -21.332 11.716 1.00 89.12 167 ASP A C 1
ATOM 1333 O O . ASP A 1 167 ? -2.140 -21.765 10.802 1.00 89.12 167 ASP A O 1
ATOM 1337 N N . ARG A 1 168 ? -0.673 -20.242 11.570 1.00 87.81 168 ARG A N 1
ATOM 1338 C CA . ARG A 1 168 ? -0.661 -19.369 10.389 1.00 87.81 168 ARG A CA 1
ATOM 1339 C C . ARG A 1 168 ? -2.056 -18.849 10.015 1.00 87.81 168 ARG A C 1
ATOM 1341 O O . ARG A 1 168 ? -2.333 -18.665 8.834 1.00 87.81 168 ARG A O 1
ATOM 1348 N N . LEU A 1 169 ? -2.906 -18.570 11.011 1.00 94.81 169 LEU A N 1
ATOM 1349 C CA . LEU A 1 169 ? -4.245 -18.015 10.784 1.00 94.81 169 LEU A CA 1
ATOM 1350 C C . LEU A 1 169 ? -4.197 -16.714 9.969 1.00 94.81 169 LEU A C 1
ATOM 1352 O O . LEU A 1 169 ? -5.082 -16.483 9.153 1.00 94.81 169 LEU A O 1
ATOM 1356 N N . VAL A 1 170 ? -3.172 -15.879 10.174 1.00 94.50 170 VAL A N 1
ATOM 1357 C CA . VAL A 1 170 ? -2.955 -14.634 9.424 1.00 94.50 170 VAL A CA 1
ATOM 1358 C C . VAL A 1 170 ? -1.659 -14.703 8.611 1.00 94.50 170 VAL A C 1
ATOM 1360 O O . VAL A 1 170 ? -0.587 -14.960 9.160 1.00 94.50 170 VAL A O 1
ATOM 1363 N N . ALA A 1 171 ? -1.757 -14.439 7.305 1.00 92.56 171 ALA A N 1
ATOM 1364 C CA . ALA A 1 171 ? -0.636 -14.379 6.364 1.00 92.56 171 ALA A CA 1
ATOM 1365 C C . ALA A 1 171 ? 0.024 -12.995 6.287 1.00 92.56 171 ALA A C 1
ATOM 1367 O O . ALA A 1 171 ? 1.201 -12.910 5.948 1.00 92.56 171 ALA A O 1
ATOM 1368 N N . GLY A 1 172 ? -0.700 -11.922 6.613 1.00 94.88 172 GLY A N 1
ATOM 1369 C CA . GLY A 1 172 ? -0.166 -10.564 6.572 1.00 94.88 172 GLY A CA 1
ATOM 1370 C C . GLY A 1 172 ? -1.111 -9.519 7.159 1.00 94.88 172 GLY A C 1
ATOM 1371 O O . GLY A 1 172 ? -2.304 -9.766 7.356 1.00 94.88 172 GLY A O 1
ATOM 1372 N N . ILE A 1 173 ? -0.555 -8.346 7.465 1.00 96.38 173 ILE A N 1
ATOM 1373 C CA . ILE A 1 173 ? -1.275 -7.237 8.101 1.00 96.38 173 ILE A CA 1
ATOM 1374 C C . ILE A 1 173 ? -1.081 -5.966 7.278 1.00 96.38 173 ILE A C 1
ATOM 1376 O O . ILE A 1 173 ? 0.046 -5.559 7.018 1.00 96.38 173 ILE A O 1
ATOM 1380 N N . SER A 1 174 ? -2.170 -5.285 6.931 1.00 96.75 174 SER A N 1
ATOM 1381 C CA . SER A 1 174 ? -2.118 -3.864 6.585 1.00 96.75 174 SER A CA 1
ATOM 1382 C C . SER A 1 174 ? -2.164 -3.017 7.840 1.00 96.75 174 SER A C 1
ATOM 1384 O O . SER A 1 174 ? -3.089 -3.144 8.643 1.00 96.75 174 SER A O 1
ATOM 1386 N N . MET A 1 175 ? -1.162 -2.160 8.008 1.00 96.69 175 MET A N 1
ATOM 1387 C CA . MET A 1 175 ? -1.044 -1.277 9.155 1.00 96.69 175 MET A CA 1
ATOM 1388 C C . MET A 1 175 ? -1.059 0.188 8.721 1.00 96.69 175 MET A C 1
ATOM 1390 O O . MET A 1 175 ? -0.094 0.703 8.157 1.00 96.69 175 MET A O 1
ATOM 1394 N N . ALA A 1 176 ? -2.155 0.867 9.044 1.00 95.38 176 ALA A N 1
ATOM 1395 C CA . ALA A 1 176 ? -2.397 2.245 8.642 1.00 95.38 176 ALA A CA 1
ATOM 1396 C C . ALA A 1 176 ? -1.688 3.260 9.553 1.00 95.38 176 ALA A C 1
ATOM 1398 O O . ALA A 1 176 ? -2.142 3.490 10.678 1.00 95.38 176 ALA A O 1
ATOM 1399 N N . ILE A 1 177 ? -0.594 3.863 9.073 1.00 97.44 177 ILE A N 1
ATOM 1400 C CA . ILE A 1 177 ? 0.183 4.911 9.766 1.00 97.44 177 ILE A CA 1
ATOM 1401 C C . ILE A 1 177 ? -0.326 6.301 9.366 1.00 97.44 177 ILE A C 1
ATOM 1403 O O . ILE A 1 177 ? -0.522 7.159 10.228 1.00 97.44 177 ILE A O 1
ATOM 1407 N N . GLU A 1 178 ? -0.615 6.473 8.075 1.00 97.19 178 GLU A N 1
ATOM 1408 C CA . GLU A 1 178 ? -1.161 7.657 7.398 1.00 97.19 178 GLU A CA 1
ATOM 1409 C C . GLU A 1 178 ? -0.235 8.869 7.334 1.00 97.19 178 GLU A C 1
ATOM 1411 O O . GLU A 1 178 ? -0.130 9.474 6.275 1.00 97.19 178 GLU A O 1
ATOM 1416 N N . SER A 1 179 ? 0.443 9.211 8.432 1.00 98.00 179 SER A N 1
ATOM 1417 C CA . SER A 1 179 ? 1.386 10.329 8.504 1.00 98.00 179 SER A CA 1
ATOM 1418 C C . SER A 1 179 ? 2.483 10.062 9.539 1.00 98.00 179 SER A C 1
ATOM 1420 O O . SER A 1 179 ? 2.229 9.484 10.600 1.00 98.00 179 SER A O 1
ATOM 1422 N N . GLY A 1 180 ? 3.709 10.500 9.238 1.00 97.00 180 GLY A N 1
ATOM 1423 C CA . GLY A 1 180 ? 4.858 10.426 10.150 1.00 97.00 180 GLY A CA 1
ATOM 1424 C C . GLY A 1 180 ? 4.942 11.589 11.140 1.00 97.00 180 GLY A C 1
ATOM 1425 O O . GLY A 1 180 ? 5.767 11.556 12.053 1.00 97.00 180 GLY A O 1
ATOM 1426 N N . ASP A 1 181 ? 4.086 12.603 10.988 1.00 98.00 181 ASP A N 1
ATOM 1427 C CA . ASP A 1 181 ? 4.026 13.761 11.875 1.00 98.00 181 ASP A CA 1
ATOM 1428 C C . ASP A 1 181 ? 2.933 13.555 12.951 1.00 98.00 181 ASP A C 1
ATOM 1430 O O . ASP A 1 181 ? 1.741 13.452 12.634 1.00 98.00 181 ASP A O 1
ATOM 1434 N N . PRO A 1 182 ? 3.289 13.483 14.251 1.00 97.12 182 PRO A N 1
ATOM 1435 C CA . PRO A 1 182 ? 2.310 13.410 15.337 1.00 97.12 182 PRO A CA 1
ATOM 1436 C C . PRO A 1 182 ? 1.307 14.577 15.368 1.00 97.12 182 PRO A C 1
ATOM 1438 O O . PRO A 1 182 ? 0.160 14.374 15.770 1.00 97.12 182 PRO A O 1
ATOM 1441 N N . ALA A 1 183 ? 1.702 15.787 14.957 1.00 96.88 183 ALA A N 1
ATOM 1442 C CA . ALA A 1 183 ? 0.811 16.945 14.919 1.00 96.88 183 ALA A CA 1
ATOM 1443 C C . ALA A 1 183 ? -0.234 16.797 13.808 1.00 96.88 183 ALA A C 1
ATOM 1445 O O . ALA A 1 183 ? -1.421 16.978 14.071 1.00 96.88 183 ALA A O 1
ATOM 1446 N N . VAL A 1 184 ? 0.178 16.378 12.607 1.00 97.94 184 VAL A N 1
ATOM 1447 C CA . VAL A 1 184 ? -0.739 16.090 11.491 1.00 97.94 184 VAL A CA 1
ATOM 1448 C C . VAL A 1 184 ? -1.692 14.958 11.858 1.00 97.94 184 VAL A C 1
ATOM 1450 O O . VAL A 1 184 ? -2.907 15.109 11.717 1.00 97.94 184 VAL A O 1
ATOM 1453 N N . ARG A 1 185 ? -1.184 13.852 12.417 1.00 97.50 185 ARG A N 1
ATOM 1454 C CA . ARG A 1 185 ? -2.040 12.756 12.891 1.00 97.50 185 ARG A CA 1
ATOM 1455 C C . ARG A 1 185 ? -3.096 13.252 13.875 1.00 97.50 185 ARG A C 1
ATOM 1457 O O . ARG A 1 185 ? -4.282 13.020 13.646 1.00 97.50 185 ARG A O 1
ATOM 1464 N N . ARG A 1 186 ? -2.701 13.970 14.927 1.00 96.19 186 ARG A N 1
ATOM 1465 C CA . ARG A 1 186 ? -3.622 14.397 15.990 1.00 96.19 186 ARG A CA 1
ATOM 1466 C C . ARG A 1 186 ? -4.601 15.474 15.538 1.00 96.19 186 ARG A C 1
ATOM 1468 O O . ARG A 1 186 ? -5.796 15.322 15.774 1.00 96.19 186 ARG A O 1
ATOM 1475 N N . LEU A 1 187 ? -4.094 16.553 14.945 1.00 95.81 187 LEU A N 1
ATOM 1476 C CA . LEU A 1 187 ? -4.872 17.758 14.649 1.00 95.81 187 LEU A CA 1
ATOM 1477 C C . LEU A 1 187 ? -5.678 17.621 13.354 1.00 95.81 187 LEU A C 1
ATOM 1479 O O . LEU A 1 187 ? -6.842 18.011 13.309 1.00 95.81 187 LEU A O 1
ATOM 1483 N N . LEU A 1 188 ? -5.083 17.027 12.315 1.00 96.00 188 LEU A N 1
ATOM 1484 C CA . LEU A 1 188 ? -5.712 16.928 11.000 1.00 96.00 188 LEU A CA 1
ATOM 1485 C C . LEU A 1 188 ? -6.466 15.612 10.826 1.00 96.00 188 LEU A C 1
ATOM 1487 O O . LEU A 1 188 ? -7.607 15.624 10.373 1.00 96.00 188 LEU A O 1
ATOM 1491 N N . LEU A 1 189 ? -5.850 14.481 11.189 1.00 96.31 189 LEU A N 1
ATOM 1492 C CA . LEU A 1 189 ? -6.401 13.144 10.929 1.00 96.31 189 LEU A CA 1
ATOM 1493 C C . LEU A 1 189 ? -7.241 12.576 12.087 1.00 96.31 189 LEU A C 1
ATOM 1495 O O . LEU A 1 189 ? -7.845 11.513 11.926 1.00 96.31 189 LEU A O 1
ATOM 1499 N N . LYS A 1 190 ? -7.277 13.248 13.251 1.00 94.69 190 LYS A N 1
ATOM 1500 C CA . LYS A 1 190 ? -7.861 12.750 14.518 1.00 94.69 190 LYS A CA 1
ATOM 1501 C C . LYS A 1 190 ? -7.323 11.349 14.903 1.00 94.69 190 LYS A C 1
ATOM 1503 O O . LYS A 1 190 ? -8.042 10.473 15.388 1.00 94.69 190 LYS A O 1
ATOM 1508 N N . ARG A 1 191 ? -6.022 11.135 14.685 1.00 94.31 191 ARG A N 1
ATOM 1509 C CA . ARG A 1 191 ? -5.229 9.940 15.026 1.00 94.31 191 ARG A CA 1
ATOM 1510 C C . ARG A 1 191 ? -4.256 10.273 16.163 1.00 94.31 191 ARG A C 1
ATOM 1512 O O . ARG A 1 191 ? -3.472 11.204 16.042 1.00 94.31 191 ARG A O 1
ATOM 1519 N N . LEU A 1 192 ? -4.326 9.559 17.285 1.00 91.94 192 LEU A N 1
ATOM 1520 C CA . LEU A 1 192 ? -3.599 9.920 18.518 1.00 91.94 192 LEU A CA 1
ATOM 1521 C C . LEU A 1 192 ? -2.314 9.112 18.734 1.00 91.94 192 LEU A C 1
ATOM 1523 O O . LEU A 1 192 ? -1.634 9.295 19.741 1.00 91.94 192 LEU A O 1
ATOM 1527 N N . GLU A 1 193 ? -1.996 8.192 17.826 1.00 93.94 193 GLU A N 1
ATOM 1528 C CA . GLU A 1 193 ? -0.783 7.388 17.912 1.00 93.94 193 GLU A CA 1
ATOM 1529 C C . GLU A 1 193 ? 0.469 8.282 17.836 1.00 93.94 193 GLU A C 1
ATOM 1531 O O . GLU A 1 193 ? 0.536 9.180 17.000 1.00 93.94 193 GLU A O 1
ATOM 1536 N N . THR A 1 194 ? 1.475 8.032 18.683 1.00 97.25 194 THR A N 1
ATOM 1537 C CA . THR A 1 194 ? 2.793 8.688 18.598 1.00 97.25 194 THR A CA 1
ATOM 1538 C C . THR A 1 194 ? 3.725 7.924 17.651 1.00 97.25 194 THR A C 1
ATOM 1540 O O . THR A 1 194 ? 3.350 6.880 17.106 1.00 97.25 194 THR A O 1
ATOM 1543 N N . ASN A 1 195 ? 4.940 8.428 17.405 1.00 98.25 195 ASN A N 1
ATOM 1544 C CA . ASN A 1 195 ? 5.936 7.695 16.611 1.00 98.25 195 ASN A CA 1
ATOM 1545 C C . ASN A 1 195 ? 6.422 6.444 17.350 1.00 98.25 195 ASN A C 1
ATOM 1547 O O . ASN A 1 195 ? 6.574 5.393 16.738 1.00 98.25 195 ASN A O 1
ATOM 1551 N N . GLU A 1 196 ? 6.555 6.514 18.673 1.00 98.19 196 GLU A N 1
ATOM 1552 C CA . GLU A 1 196 ? 6.961 5.389 19.520 1.00 98.19 196 GLU A CA 1
ATOM 1553 C C . GLU A 1 196 ? 5.944 4.246 19.445 1.00 98.19 196 GLU A C 1
ATOM 1555 O O . GLU A 1 196 ? 6.335 3.088 19.326 1.00 98.19 196 GLU A O 1
ATOM 1560 N N . ILE A 1 197 ? 4.643 4.564 19.433 1.00 98.19 197 ILE A N 1
ATOM 1561 C CA . ILE A 1 197 ? 3.575 3.568 19.251 1.00 98.19 197 ILE A CA 1
ATOM 1562 C C . ILE A 1 197 ? 3.690 2.884 17.883 1.00 98.19 197 ILE A C 1
ATOM 1564 O O . ILE A 1 197 ? 3.520 1.671 17.787 1.00 98.19 197 ILE A O 1
ATOM 1568 N N . VAL A 1 198 ? 3.986 3.638 16.819 1.00 98.19 198 VAL A N 1
ATOM 1569 C CA . VAL A 1 198 ? 4.151 3.076 15.467 1.00 98.19 198 VAL A CA 1
ATOM 1570 C C . VAL A 1 198 ? 5.368 2.156 15.390 1.00 98.19 198 VAL A C 1
ATOM 1572 O O . VAL A 1 198 ? 5.265 1.045 14.869 1.00 98.19 198 VAL A O 1
ATOM 1575 N N . LEU A 1 199 ? 6.503 2.593 15.936 1.00 98.44 199 LEU A N 1
ATOM 1576 C CA . LEU A 1 199 ? 7.740 1.815 15.945 1.00 98.44 199 LEU A CA 1
ATOM 1577 C C . LEU A 1 199 ? 7.602 0.536 16.778 1.00 98.44 199 LEU A C 1
ATOM 1579 O O . LEU A 1 199 ? 8.041 -0.529 16.344 1.00 98.44 199 LEU A O 1
ATOM 1583 N N . ASP A 1 200 ? 6.949 0.614 17.938 1.00 98.50 200 ASP A N 1
ATOM 1584 C CA . ASP A 1 200 ? 6.696 -0.557 18.777 1.00 98.50 200 ASP A CA 1
ATOM 1585 C C . ASP A 1 200 ? 5.720 -1.541 18.115 1.00 98.50 200 ASP A C 1
ATOM 1587 O O . ASP A 1 200 ? 5.951 -2.749 18.137 1.00 98.50 200 ASP A O 1
ATOM 1591 N N . ALA A 1 201 ? 4.680 -1.043 17.438 1.00 98.00 201 ALA A N 1
ATOM 1592 C CA . ALA A 1 201 ? 3.777 -1.875 16.645 1.00 98.00 201 ALA A CA 1
ATOM 1593 C C . ALA A 1 201 ? 4.516 -2.633 15.531 1.00 98.00 201 ALA A C 1
ATOM 1595 O O . ALA A 1 201 ? 4.363 -3.852 15.422 1.00 98.00 201 ALA A O 1
ATOM 1596 N N . LEU A 1 202 ? 5.357 -1.941 14.747 1.00 97.50 202 LEU A N 1
ATOM 1597 C CA . LEU A 1 202 ? 6.212 -2.574 13.734 1.00 97.50 202 LEU A CA 1
ATOM 1598 C C . LEU A 1 202 ? 7.079 -3.658 14.372 1.00 97.50 202 LEU A C 1
ATOM 1600 O O . LEU A 1 202 ? 7.025 -4.818 13.969 1.00 97.50 202 LEU A O 1
ATOM 1604 N N . LYS A 1 203 ? 7.825 -3.312 15.423 1.00 97.44 203 LYS A N 1
ATOM 1605 C CA . LYS A 1 203 ? 8.682 -4.252 16.150 1.00 97.44 203 LYS A CA 1
ATOM 1606 C C . LYS A 1 203 ? 7.916 -5.492 16.619 1.00 97.44 203 LYS A C 1
ATOM 1608 O O . LYS A 1 203 ? 8.402 -6.612 16.435 1.00 97.44 203 LYS A O 1
ATOM 1613 N N . ASN A 1 204 ? 6.730 -5.316 17.199 1.00 97.69 204 ASN A N 1
ATOM 1614 C CA . ASN A 1 204 ? 5.909 -6.420 17.685 1.00 97.69 204 ASN A CA 1
ATOM 1615 C C . ASN A 1 204 ? 5.475 -7.331 16.539 1.00 97.69 204 ASN A C 1
ATOM 1617 O O . ASN A 1 204 ? 5.709 -8.535 16.629 1.00 97.69 204 ASN A O 1
ATOM 1621 N N . VAL A 1 205 ? 4.932 -6.788 15.444 1.00 96.38 205 VAL A N 1
ATOM 1622 C CA . VAL A 1 205 ? 4.519 -7.583 14.271 1.00 96.38 205 VAL A CA 1
ATOM 1623 C C . VAL A 1 205 ? 5.698 -8.383 13.716 1.00 96.38 205 VAL A C 1
ATOM 1625 O O . VAL A 1 205 ? 5.603 -9.598 13.517 1.00 96.38 205 VAL A O 1
ATOM 1628 N N . LYS A 1 206 ? 6.854 -7.732 13.554 1.00 93.62 206 LYS A N 1
ATOM 1629 C CA . LYS A 1 206 ? 8.055 -8.378 13.014 1.00 93.62 206 LYS A CA 1
ATOM 1630 C C . LYS A 1 206 ? 8.645 -9.428 13.950 1.00 93.62 206 LYS A C 1
ATOM 1632 O O . LYS A 1 206 ? 9.194 -10.416 13.467 1.00 93.62 206 LYS A O 1
ATOM 1637 N N . SER A 1 207 ? 8.461 -9.301 15.267 1.00 94.38 207 SER A N 1
ATOM 1638 C CA . SER A 1 207 ? 8.881 -10.334 16.227 1.00 94.38 207 SER A CA 1
ATOM 1639 C C . SER A 1 207 ? 8.177 -11.686 16.019 1.00 94.38 207 SER A C 1
ATOM 1641 O O . SER A 1 207 ? 8.739 -12.723 16.371 1.00 94.38 207 SER A O 1
ATOM 1643 N N . PHE A 1 208 ? 7.001 -11.690 15.377 1.00 93.50 208 PHE A N 1
ATOM 1644 C CA . PHE A 1 208 ? 6.263 -12.897 14.984 1.00 93.50 208 PHE A CA 1
ATOM 1645 C C . PHE A 1 208 ? 6.431 -13.273 13.506 1.00 93.50 208 PHE A C 1
ATOM 1647 O O . PHE A 1 208 ? 5.818 -14.237 13.059 1.00 93.50 208 PHE A O 1
ATOM 1654 N N . ARG A 1 209 ? 7.291 -12.565 12.757 1.00 90.94 209 ARG A N 1
ATOM 1655 C CA . ARG A 1 209 ? 7.560 -12.804 11.327 1.00 90.94 209 ARG A CA 1
ATOM 1656 C C . ARG A 1 209 ? 6.304 -12.743 10.453 1.00 90.94 209 ARG A C 1
ATOM 1658 O O . ARG A 1 209 ? 6.129 -13.569 9.563 1.00 90.94 209 ARG A O 1
ATOM 1665 N N . ILE A 1 210 ? 5.435 -11.773 10.714 1.00 92.62 210 ILE A N 1
ATOM 1666 C CA . ILE A 1 210 ? 4.289 -11.499 9.848 1.00 92.62 210 ILE A CA 1
ATOM 1667 C C . ILE A 1 210 ? 4.688 -10.385 8.861 1.00 92.62 210 ILE A C 1
ATOM 1669 O O . ILE A 1 210 ? 5.213 -9.357 9.307 1.00 92.62 210 ILE A O 1
ATOM 1673 N N . PRO A 1 211 ? 4.486 -10.575 7.545 1.00 93.88 211 PRO A N 1
ATOM 1674 C CA . PRO A 1 211 ? 4.604 -9.507 6.559 1.00 93.88 211 PRO A CA 1
ATOM 1675 C C . PRO A 1 211 ? 3.651 -8.352 6.868 1.00 93.88 211 PRO A C 1
ATOM 1677 O O . PRO A 1 211 ? 2.468 -8.564 7.168 1.00 93.88 211 PRO A O 1
ATOM 1680 N N . VAL A 1 212 ? 4.155 -7.125 6.781 1.00 95.94 212 VAL A N 1
ATOM 1681 C CA . VAL A 1 212 ? 3.357 -5.915 6.964 1.00 95.94 212 VAL A CA 1
ATOM 1682 C C . VAL A 1 212 ? 3.301 -5.105 5.676 1.00 95.94 212 VAL A C 1
ATOM 1684 O O . VAL A 1 212 ? 4.305 -4.870 5.011 1.00 95.94 212 VAL A O 1
ATOM 1687 N N . ARG A 1 213 ? 2.104 -4.630 5.341 1.00 97.38 213 ARG A N 1
ATOM 1688 C CA . ARG A 1 213 ? 1.913 -3.523 4.411 1.00 97.38 213 ARG A CA 1
ATOM 1689 C C . ARG A 1 213 ? 1.653 -2.267 5.223 1.00 97.38 213 ARG A C 1
ATOM 1691 O O . ARG A 1 213 ? 0.572 -2.129 5.795 1.00 97.38 213 ARG A O 1
ATOM 1698 N N . THR A 1 214 ? 2.620 -1.366 5.317 1.00 97.81 214 THR A N 1
ATOM 1699 C CA . THR A 1 214 ? 2.360 -0.059 5.932 1.00 97.81 214 THR A CA 1
ATOM 1700 C C . THR A 1 214 ? 1.516 0.782 4.978 1.00 97.81 214 THR A C 1
ATOM 1702 O O . THR A 1 214 ? 1.585 0.593 3.765 1.00 97.81 214 THR A O 1
ATOM 1705 N N . GLN A 1 215 ? 0.674 1.665 5.515 1.00 96.94 215 GLN A N 1
ATOM 1706 C CA . GLN A 1 215 ? -0.125 2.591 4.707 1.00 96.94 215 GLN A CA 1
ATOM 1707 C C . GLN A 1 215 ? 0.145 4.035 5.121 1.00 96.94 215 GLN A C 1
ATOM 1709 O O . GLN A 1 215 ? 0.165 4.340 6.318 1.00 96.94 215 GLN A O 1
ATOM 1714 N N . ALA A 1 216 ? 0.346 4.896 4.126 1.00 97.12 216 ALA A N 1
ATOM 1715 C CA . ALA A 1 216 ? 0.537 6.335 4.261 1.00 97.12 216 ALA A CA 1
ATOM 1716 C C . ALA A 1 216 ? -0.391 7.107 3.308 1.00 97.12 216 ALA A C 1
ATOM 1718 O O . ALA A 1 216 ? -0.769 6.594 2.250 1.00 97.12 216 ALA A O 1
ATOM 1719 N N . ILE A 1 217 ? -0.715 8.356 3.651 1.00 96.81 217 ILE A N 1
ATOM 1720 C CA . ILE A 1 217 ? -1.455 9.268 2.776 1.00 96.81 217 ILE A CA 1
ATOM 1721 C C . ILE A 1 217 ? -0.492 10.349 2.290 1.00 96.81 217 ILE A C 1
ATOM 1723 O O . ILE A 1 217 ? -0.001 11.161 3.066 1.00 96.81 217 ILE A O 1
ATOM 1727 N N . THR A 1 218 ? -0.240 10.378 0.988 1.00 95.31 218 THR A N 1
ATOM 1728 C CA . THR A 1 218 ? 0.583 11.395 0.336 1.00 95.31 218 THR A CA 1
ATOM 1729 C C . THR A 1 218 ? -0.284 12.566 -0.113 1.00 95.31 218 THR A C 1
ATOM 1731 O O . THR A 1 218 ? -1.363 12.384 -0.675 1.00 95.31 218 THR A O 1
ATOM 1734 N N . GLY A 1 219 ? 0.206 13.790 0.086 1.00 93.56 219 GLY A N 1
ATOM 1735 C CA . GLY A 1 219 ? -0.481 14.996 -0.384 1.00 93.56 219 GLY A CA 1
ATOM 1736 C C . GLY A 1 219 ? -1.676 15.422 0.467 1.00 93.56 219 GLY A C 1
ATOM 1737 O O . GLY A 1 219 ? -2.666 15.928 -0.059 1.00 93.56 219 GLY A O 1
ATOM 1738 N N . LEU A 1 220 ? -1.573 15.242 1.784 1.00 96.44 220 LEU A N 1
ATOM 1739 C CA . LEU A 1 220 ? -2.523 15.782 2.756 1.00 96.44 220 LEU A CA 1
ATOM 1740 C C . LEU A 1 220 ? -2.620 17.326 2.683 1.00 96.44 220 LEU A C 1
ATOM 1742 O O . LEU A 1 220 ? -1.656 17.989 2.287 1.00 96.44 220 LEU A O 1
ATOM 1746 N N . PRO A 1 221 ? -3.752 17.932 3.103 1.00 95.69 221 PRO A N 1
ATOM 1747 C CA . PRO A 1 221 ? -3.967 19.384 3.096 1.00 95.69 221 PRO A CA 1
ATOM 1748 C C . PRO A 1 221 ? -3.199 20.077 4.236 1.00 95.69 221 PRO A C 1
ATOM 1750 O O . PRO A 1 221 ? -3.782 20.606 5.179 1.00 95.69 221 PRO A O 1
ATOM 1753 N N . VAL A 1 222 ? -1.868 20.050 4.156 1.00 97.00 222 VAL A N 1
ATOM 1754 C CA . VAL A 1 222 ? -0.959 20.513 5.220 1.00 97.00 222 VAL A CA 1
ATOM 1755 C C . VAL A 1 222 ? -0.379 21.905 4.976 1.00 97.00 222 VAL A C 1
ATOM 1757 O O . VAL A 1 222 ? 0.407 22.402 5.778 1.00 97.00 222 VAL A O 1
ATOM 1760 N N . VAL A 1 223 ? -0.771 22.558 3.883 1.00 96.88 223 VAL A N 1
ATOM 1761 C CA . VAL A 1 223 ? -0.440 23.961 3.598 1.00 96.88 223 VAL A CA 1
ATOM 1762 C C . VAL A 1 223 ? -1.438 24.901 4.276 1.00 96.88 223 VAL A C 1
ATOM 1764 O O . VAL A 1 223 ? -2.547 24.498 4.631 1.00 96.88 223 VAL A O 1
ATOM 1767 N N . ARG A 1 224 ? -1.062 26.175 4.443 1.00 95.69 224 ARG A N 1
ATOM 1768 C CA . ARG A 1 224 ? -1.950 27.185 5.040 1.00 95.69 224 ARG A CA 1
ATOM 1769 C C . ARG A 1 224 ? -3.265 27.301 4.245 1.00 95.69 224 ARG A C 1
ATOM 1771 O O . ARG A 1 224 ? -3.208 27.428 3.019 1.00 95.69 224 ARG A O 1
ATOM 1778 N N . PRO A 1 225 ? -4.433 27.324 4.916 1.00 95.00 225 PRO A N 1
ATOM 1779 C CA . PRO A 1 225 ? -5.719 27.573 4.277 1.00 95.00 225 PRO A CA 1
ATOM 1780 C C . PRO A 1 225 ? -5.713 28.872 3.470 1.00 95.00 225 PRO A C 1
ATOM 1782 O O . PRO A 1 225 ? -5.206 29.897 3.925 1.00 95.00 225 PRO A O 1
ATOM 1785 N N . ARG A 1 226 ? -6.325 28.847 2.283 1.00 94.81 226 ARG A N 1
ATOM 1786 C CA . ARG A 1 226 ? -6.536 30.043 1.445 1.00 94.81 226 ARG A CA 1
ATOM 1787 C C . ARG A 1 226 ? -7.752 30.857 1.888 1.00 94.81 226 ARG A C 1
ATOM 1789 O O . ARG A 1 226 ? -7.949 31.980 1.429 1.00 94.81 226 ARG A O 1
ATOM 1796 N N . ARG A 1 227 ? -8.586 30.283 2.755 1.00 93.12 227 ARG A N 1
ATOM 1797 C CA . ARG A 1 227 ? -9.786 30.894 3.330 1.00 93.12 227 ARG A CA 1
ATOM 1798 C C . ARG A 1 227 ? -9.809 30.664 4.844 1.00 93.12 227 ARG A C 1
ATOM 1800 O O . ARG A 1 227 ? -9.286 29.644 5.293 1.00 93.12 227 ARG A O 1
ATOM 1807 N N . PRO A 1 228 ? -10.421 31.566 5.632 1.00 87.62 228 PRO A N 1
ATOM 1808 C CA . PRO A 1 228 ? -10.657 31.323 7.050 1.00 87.62 228 PRO A CA 1
ATOM 1809 C C . PRO A 1 228 ? -11.492 30.055 7.252 1.00 87.62 228 PRO A C 1
ATOM 1811 O O . PRO A 1 228 ? -12.501 29.859 6.576 1.00 87.62 228 PRO A O 1
ATOM 1814 N N . VAL A 1 229 ? -11.075 29.213 8.190 1.00 82.88 229 VAL A N 1
ATOM 1815 C CA . VAL A 1 229 ? -11.743 27.956 8.540 1.00 82.88 229 VAL A CA 1
ATOM 1816 C C . VAL A 1 229 ? -11.889 27.847 10.046 1.00 82.88 229 VAL A C 1
ATOM 1818 O O . VAL A 1 229 ? -11.104 28.429 10.796 1.00 82.88 229 VAL A O 1
ATOM 1821 N N . ASP A 1 230 ? -12.921 27.124 10.471 1.00 69.44 230 ASP A N 1
ATOM 1822 C CA . ASP A 1 230 ? -13.154 26.844 11.882 1.00 69.44 230 ASP A CA 1
ATOM 1823 C C . ASP A 1 230 ? -12.024 25.978 12.467 1.00 69.44 230 ASP A C 1
ATOM 1825 O O . ASP A 1 230 ? -11.351 25.240 11.746 1.00 69.44 230 ASP A O 1
ATOM 1829 N N . ARG A 1 231 ? -11.803 26.075 13.780 1.00 72.25 231 ARG A N 1
ATOM 1830 C CA . ARG A 1 231 ? -10.644 25.489 14.473 1.00 72.25 231 ARG A CA 1
ATOM 1831 C C . ARG A 1 231 ? -10.778 23.996 14.778 1.00 72.25 231 ARG A C 1
ATOM 1833 O O . ARG A 1 231 ? -9.854 23.424 15.346 1.00 72.25 231 ARG A O 1
ATOM 1840 N N . GLU A 1 232 ? -11.902 23.362 14.443 1.00 81.75 232 GLU A N 1
ATOM 1841 C CA . GLU A 1 232 ? -12.135 21.951 14.781 1.00 81.75 232 GLU A CA 1
ATOM 1842 C C . GLU A 1 232 ? -11.210 20.989 14.014 1.00 81.75 232 GLU A C 1
ATOM 1844 O O . GLU A 1 232 ? -10.799 19.957 14.545 1.00 81.75 232 GLU A O 1
ATOM 1849 N N . ILE A 1 233 ? -10.873 21.329 12.766 1.00 88.38 233 ILE A N 1
ATOM 1850 C CA . ILE A 1 233 ? -9.963 20.565 11.907 1.00 88.38 233 ILE A CA 1
ATOM 1851 C C . ILE A 1 233 ? -8.972 21.547 11.292 1.00 88.38 233 ILE A C 1
ATOM 1853 O O . ILE A 1 233 ? -9.362 22.594 10.782 1.00 88.38 233 ILE A O 1
ATOM 1857 N N . GLY A 1 234 ? -7.686 21.208 11.341 1.00 90.94 234 GLY A N 1
ATOM 1858 C CA . GLY A 1 234 ? -6.603 22.023 10.801 1.00 90.94 234 GLY A CA 1
ATOM 1859 C C . GLY A 1 234 ? -5.277 21.687 11.467 1.00 90.94 234 GLY A C 1
ATOM 1860 O O . GLY A 1 234 ? -5.165 20.687 12.167 1.00 90.94 234 GLY A O 1
ATOM 1861 N N . LEU A 1 235 ? -4.265 22.527 11.262 1.00 95.25 235 LEU A N 1
ATOM 1862 C CA . LEU A 1 235 ? -2.935 22.357 11.860 1.00 95.25 235 LEU A CA 1
ATOM 1863 C C . LEU A 1 235 ? -2.617 23.492 12.837 1.00 95.25 235 LEU A C 1
ATOM 1865 O O . LEU A 1 235 ? -1.531 24.065 12.803 1.00 95.25 235 LEU A O 1
ATOM 1869 N N . VAL A 1 236 ? -3.588 23.843 13.683 1.00 94.25 236 VAL A N 1
ATOM 1870 C CA . VAL A 1 236 ? -3.456 24.899 14.695 1.00 94.25 236 VAL A CA 1
ATOM 1871 C C . VAL A 1 236 ? -3.822 24.337 16.063 1.00 94.25 236 VAL A C 1
ATOM 1873 O O . VAL A 1 236 ? -4.870 23.720 16.230 1.00 94.25 236 VAL A O 1
ATOM 1876 N N . GLU A 1 237 ? -2.948 24.543 17.037 1.00 93.38 237 GLU A N 1
ATOM 1877 C CA . GLU A 1 237 ? -3.151 24.151 18.429 1.00 93.38 237 GLU A CA 1
ATOM 1878 C C . GLU A 1 237 ? -4.138 25.089 19.142 1.00 93.38 237 GLU A C 1
ATOM 1880 O O . GLU A 1 237 ? -4.429 26.200 18.690 1.00 93.38 237 GLU A O 1
ATOM 1885 N N . ALA A 1 238 ? -4.615 24.677 20.320 1.00 90.31 238 ALA A N 1
ATOM 1886 C CA . ALA A 1 238 ? -5.502 25.502 21.144 1.00 90.31 238 A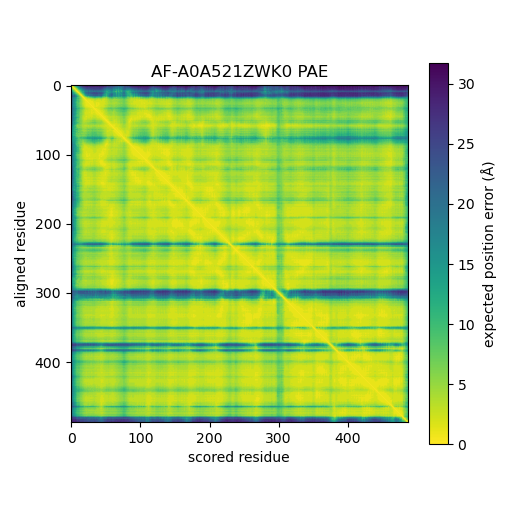LA A CA 1
ATOM 1887 C C . ALA A 1 238 ? -4.864 26.840 21.574 1.00 90.31 238 ALA A C 1
ATOM 1889 O O . ALA A 1 238 ? -5.577 27.829 21.748 1.00 90.31 238 ALA A O 1
ATOM 1890 N N . ASP A 1 239 ? -3.535 26.882 21.713 1.00 92.62 239 ASP A N 1
ATOM 1891 C CA . ASP A 1 239 ? -2.758 28.084 22.044 1.00 92.62 239 ASP A CA 1
ATOM 1892 C C . ASP A 1 239 ? -2.444 28.975 20.824 1.00 92.62 239 ASP A C 1
ATOM 1894 O O . ASP A 1 239 ? -1.876 30.056 20.977 1.00 92.62 239 ASP A O 1
ATOM 1898 N N . GLY A 1 240 ? -2.841 28.554 19.618 1.00 91.00 240 GLY A N 1
ATOM 1899 C CA . GLY A 1 240 ? -2.611 29.274 18.368 1.00 91.00 240 GLY A CA 1
ATOM 1900 C C . GLY A 1 240 ? -1.322 28.904 17.632 1.00 91.00 240 GLY A C 1
ATOM 1901 O O . GLY A 1 240 ? -1.082 29.459 16.560 1.00 91.00 240 GLY A O 1
ATOM 1902 N N . ARG A 1 241 ? -0.498 27.980 18.145 1.00 94.56 241 ARG A N 1
ATOM 1903 C CA . ARG A 1 241 ? 0.687 27.498 17.421 1.00 94.56 241 ARG A CA 1
ATOM 1904 C C . ARG A 1 241 ? 0.286 26.745 16.153 1.00 94.56 241 ARG A C 1
ATOM 1906 O O . ARG A 1 241 ? -0.571 25.866 16.186 1.00 94.56 241 ARG A O 1
ATOM 1913 N N . GLU A 1 242 ? 0.943 27.060 15.042 1.00 95.00 242 GLU A N 1
ATOM 1914 C CA . GLU A 1 242 ? 0.652 26.482 13.729 1.00 95.00 242 GLU A CA 1
ATOM 1915 C C . GLU A 1 242 ? 1.693 25.437 13.306 1.00 95.00 242 GLU A C 1
ATOM 1917 O O . GLU A 1 242 ? 2.883 25.580 13.584 1.00 95.00 242 GLU A O 1
ATOM 1922 N N . HIS A 1 243 ? 1.236 24.419 12.577 1.00 96.50 243 HIS A N 1
ATOM 1923 C CA . HIS A 1 243 ? 2.027 23.286 12.085 1.00 96.50 243 HIS A CA 1
ATOM 1924 C C . HIS A 1 243 ? 1.941 23.126 10.554 1.00 96.50 243 HIS A C 1
ATOM 1926 O O . HIS A 1 243 ? 2.182 22.046 10.023 1.00 96.50 243 HIS A O 1
ATOM 1932 N N . TYR A 1 244 ? 1.563 24.185 9.830 1.00 97.06 244 TYR A N 1
ATOM 1933 C CA . TYR A 1 244 ? 1.481 24.152 8.368 1.00 97.06 244 TYR A CA 1
ATOM 1934 C C . TYR A 1 244 ? 2.862 24.091 7.711 1.00 97.06 244 TYR A C 1
ATOM 1936 O O . TYR A 1 244 ? 3.813 24.738 8.153 1.00 97.06 244 TYR A O 1
ATOM 1944 N N . TYR A 1 245 ? 2.929 23.389 6.588 1.00 97.69 245 TYR A N 1
ATOM 1945 C CA . TYR A 1 245 ? 4.125 23.237 5.776 1.00 97.69 245 TYR A CA 1
ATOM 1946 C C . TYR A 1 245 ? 4.139 24.250 4.630 1.00 97.69 245 TYR A C 1
ATOM 1948 O O . TYR A 1 245 ? 3.126 24.479 3.968 1.00 97.69 245 TYR A O 1
ATOM 1956 N N . ALA A 1 246 ? 5.307 24.847 4.377 1.00 95.25 246 ALA A N 1
ATOM 1957 C CA . ALA A 1 246 ? 5.545 25.606 3.148 1.00 95.25 246 ALA A CA 1
ATOM 1958 C C . ALA A 1 246 ? 5.702 24.660 1.947 1.00 95.25 246 ALA A C 1
ATOM 1960 O O . ALA A 1 246 ? 5.150 24.916 0.880 1.00 95.25 246 ALA A O 1
ATOM 1961 N N . ASP A 1 247 ? 6.408 23.548 2.158 1.00 95.81 247 ASP A N 1
ATOM 1962 C CA . ASP A 1 247 ? 6.515 22.444 1.213 1.00 95.81 247 ASP A CA 1
ATOM 1963 C C . ASP A 1 247 ? 5.787 21.213 1.781 1.00 95.81 247 ASP A C 1
ATOM 1965 O O . ASP A 1 247 ? 6.291 20.586 2.720 1.00 95.81 247 ASP A O 1
ATOM 1969 N N . PRO A 1 248 ? 4.600 20.856 1.257 1.00 95.38 248 PRO A N 1
ATOM 1970 C CA . PRO A 1 248 ? 3.803 19.747 1.780 1.00 95.38 248 PRO A CA 1
ATOM 1971 C C . PRO A 1 248 ? 4.483 18.384 1.612 1.00 95.38 248 PRO A C 1
ATOM 1973 O O . PRO A 1 248 ? 4.118 17.437 2.301 1.00 95.38 248 PRO A O 1
ATOM 1976 N N . LEU A 1 249 ? 5.476 18.259 0.726 1.00 95.38 249 LEU A N 1
ATOM 1977 C CA . LEU A 1 249 ? 6.200 17.005 0.538 1.00 95.38 249 LEU A CA 1
ATOM 1978 C C . LEU A 1 249 ? 7.060 16.651 1.759 1.00 95.38 249 LEU A C 1
ATOM 1980 O O . LEU A 1 249 ? 7.302 15.473 2.012 1.00 95.38 249 LEU A O 1
ATOM 1984 N N . GLN A 1 250 ? 7.480 17.650 2.543 1.00 97.62 250 GLN A N 1
ATOM 1985 C CA . GLN A 1 250 ? 8.234 17.435 3.781 1.00 97.62 250 GLN A CA 1
ATOM 1986 C C . GLN A 1 250 ? 7.431 16.638 4.812 1.00 97.62 250 GLN A C 1
ATOM 1988 O O . GLN A 1 250 ? 8.007 15.814 5.510 1.00 97.62 250 GLN A O 1
ATOM 1993 N N . GLU A 1 251 ? 6.109 16.813 4.865 1.00 97.12 251 GLU A N 1
ATOM 1994 C CA . GLU A 1 251 ? 5.241 15.986 5.709 1.00 97.12 251 GLU A CA 1
ATOM 1995 C C . GLU A 1 251 ? 5.238 14.527 5.240 1.00 97.12 251 GLU A C 1
ATOM 1997 O O . GLU A 1 251 ? 5.458 13.609 6.031 1.00 97.12 251 GLU A O 1
ATOM 2002 N N . THR A 1 252 ? 5.057 14.314 3.937 1.00 95.88 252 THR A N 1
ATOM 2003 C CA . THR A 1 252 ? 4.999 12.974 3.345 1.00 95.88 252 THR A CA 1
ATOM 2004 C C . THR A 1 252 ? 6.311 12.209 3.573 1.00 95.88 252 THR A C 1
ATOM 2006 O O . THR A 1 252 ? 6.303 11.020 3.907 1.00 95.88 252 THR A O 1
ATOM 2009 N N . LEU A 1 253 ? 7.449 12.903 3.474 1.00 98.50 253 LEU A N 1
ATOM 2010 C CA . LEU A 1 253 ? 8.777 12.348 3.733 1.00 98.50 253 LEU A CA 1
ATOM 2011 C C . LEU A 1 253 ? 8.962 11.876 5.183 1.00 98.50 253 LEU A C 1
ATOM 2013 O O . LEU A 1 253 ? 9.682 10.904 5.400 1.00 98.50 253 LEU A O 1
ATOM 2017 N N . LEU A 1 254 ? 8.285 12.482 6.168 1.00 98.44 254 LEU A N 1
ATOM 2018 C CA . LEU A 1 254 ? 8.358 12.030 7.565 1.00 98.44 254 LEU A CA 1
ATOM 2019 C C . LEU A 1 254 ? 7.772 10.629 7.752 1.00 98.44 254 LEU A C 1
ATOM 2021 O O . LEU A 1 254 ? 8.274 9.861 8.570 1.00 98.44 254 LEU A O 1
ATOM 2025 N N . CYS A 1 255 ? 6.719 10.269 7.009 1.00 97.94 255 CYS A N 1
ATOM 2026 C CA . CYS A 1 255 ? 6.147 8.925 7.113 1.00 97.94 255 CYS A CA 1
ATOM 2027 C C . CYS A 1 255 ? 7.068 7.869 6.496 1.00 97.94 255 CYS A C 1
ATOM 2029 O O . CYS A 1 255 ? 7.178 6.766 7.033 1.00 97.94 255 CYS A O 1
ATOM 2031 N N . LEU A 1 256 ? 7.713 8.195 5.370 1.00 98.50 256 LEU A N 1
ATOM 2032 C CA . LEU A 1 256 ? 8.742 7.346 4.768 1.00 98.50 256 LEU A CA 1
ATOM 2033 C C . LEU A 1 256 ? 9.892 7.135 5.754 1.00 98.50 256 LEU A C 1
ATOM 2035 O O . LEU A 1 256 ? 10.244 5.997 6.042 1.00 98.50 256 LEU A O 1
ATOM 2039 N N . ASP A 1 257 ? 10.417 8.222 6.317 1.00 98.62 257 ASP A N 1
ATOM 2040 C CA . ASP A 1 257 ? 11.527 8.208 7.270 1.00 98.62 257 ASP A CA 1
ATOM 2041 C C . ASP A 1 257 ? 11.218 7.367 8.509 1.00 98.62 257 ASP A C 1
ATOM 2043 O O . ASP A 1 257 ? 12.011 6.512 8.896 1.00 98.62 257 ASP A O 1
ATOM 2047 N N . LEU A 1 258 ? 10.027 7.540 9.093 1.00 98.50 258 LEU A N 1
ATOM 2048 C CA . LEU A 1 258 ? 9.585 6.782 10.263 1.00 98.50 258 LEU A CA 1
ATOM 2049 C C . LEU A 1 258 ? 9.611 5.267 10.017 1.00 98.50 258 LEU A C 1
ATOM 2051 O O . LEU A 1 258 ? 9.984 4.506 10.908 1.00 98.50 258 LEU A O 1
ATOM 2055 N N . VAL A 1 259 ? 9.216 4.821 8.820 1.00 97.81 259 VAL A N 1
ATOM 2056 C CA . VAL A 1 259 ? 9.229 3.398 8.455 1.00 97.81 259 VAL A CA 1
ATOM 2057 C C . VAL A 1 259 ? 10.642 2.939 8.107 1.00 97.81 259 VAL A C 1
ATOM 2059 O O . VAL A 1 259 ? 11.110 1.940 8.655 1.00 97.81 259 VAL A O 1
ATOM 2062 N N . ALA A 1 260 ? 11.331 3.673 7.241 1.00 97.44 260 ALA A N 1
ATOM 2063 C CA . ALA A 1 260 ? 12.610 3.275 6.672 1.00 97.44 260 ALA A CA 1
ATOM 2064 C C . ALA A 1 260 ? 13.730 3.261 7.730 1.00 97.44 260 ALA A C 1
ATOM 2066 O O . ALA A 1 260 ? 14.434 2.264 7.901 1.00 97.44 260 ALA A O 1
ATOM 2067 N N . SER A 1 261 ? 13.821 4.320 8.542 1.00 96.94 261 SER A N 1
ATOM 2068 C CA . SER A 1 261 ? 14.821 4.439 9.614 1.00 96.94 261 SER A CA 1
ATOM 2069 C C . SER A 1 261 ? 14.534 3.540 10.824 1.00 96.94 261 SER A C 1
ATOM 2071 O O . SER A 1 261 ? 15.433 3.300 11.633 1.00 96.94 261 SER A O 1
ATOM 2073 N N . SER A 1 262 ? 13.318 2.977 10.940 1.00 94.94 262 SER A N 1
ATOM 2074 C CA . SER A 1 262 ? 12.943 2.084 12.051 1.00 94.94 262 SER A CA 1
ATOM 2075 C C . SER A 1 262 ? 13.872 0.877 12.177 1.00 94.94 262 SER A C 1
ATOM 2077 O O . SER A 1 262 ? 14.035 0.303 13.253 1.00 94.94 262 SER A O 1
ATOM 2079 N N . GLY A 1 263 ? 14.434 0.432 11.049 1.00 90.19 263 GLY A N 1
ATOM 2080 C CA . GLY A 1 263 ? 15.191 -0.804 10.963 1.00 90.19 263 GLY A CA 1
ATOM 2081 C C . GLY A 1 263 ? 14.371 -2.067 11.255 1.00 90.19 263 GLY A C 1
ATOM 2082 O O . GLY A 1 263 ? 14.988 -3.125 11.419 1.00 90.19 263 GLY A O 1
ATOM 2083 N N . HIS A 1 264 ? 13.041 -1.955 11.342 1.00 93.75 264 HIS A N 1
ATOM 2084 C CA . HIS A 1 264 ? 12.092 -3.056 11.504 1.00 93.75 264 HIS A CA 1
ATOM 2085 C C . HIS A 1 264 ? 11.424 -3.441 10.181 1.00 93.75 264 HIS 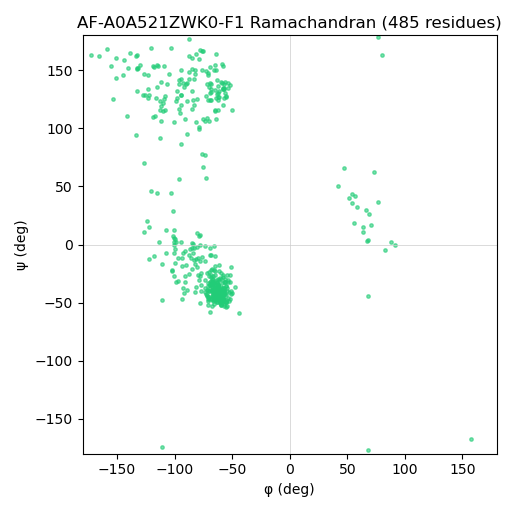A C 1
ATOM 2087 O O . HIS A 1 264 ? 11.058 -4.600 10.022 1.00 93.75 264 HIS A O 1
ATOM 2093 N N . PHE A 1 265 ? 11.302 -2.504 9.240 1.00 94.25 265 PHE A N 1
ATOM 2094 C CA . PHE A 1 265 ? 10.775 -2.767 7.905 1.00 94.25 265 PHE A CA 1
ATOM 2095 C C . PHE A 1 265 ? 11.708 -3.721 7.141 1.00 94.25 265 PHE A C 1
ATOM 2097 O O . PHE A 1 265 ? 12.884 -3.417 6.927 1.00 94.25 265 PHE A O 1
ATOM 2104 N N . ALA A 1 266 ? 11.209 -4.912 6.823 1.00 92.44 266 ALA A N 1
ATOM 2105 C CA . ALA A 1 266 ? 11.969 -6.006 6.232 1.00 92.44 266 ALA A CA 1
ATOM 2106 C C . ALA A 1 266 ? 11.682 -6.142 4.730 1.00 92.44 266 ALA A C 1
ATOM 2108 O O . ALA A 1 266 ? 10.764 -5.525 4.200 1.00 92.44 266 ALA A O 1
ATOM 2109 N N . THR A 1 267 ? 12.474 -6.953 4.030 1.00 91.56 267 THR A N 1
ATOM 2110 C CA . THR A 1 267 ? 12.387 -7.114 2.570 1.00 91.56 267 THR A CA 1
ATOM 2111 C C . THR A 1 267 ? 11.011 -7.595 2.100 1.00 91.56 267 THR A C 1
ATOM 2113 O O . THR A 1 267 ? 10.576 -7.197 1.029 1.00 91.56 267 THR A O 1
ATOM 2116 N N . GLU A 1 268 ? 10.311 -8.423 2.881 1.00 92.44 268 GLU A N 1
ATOM 2117 C CA . GLU A 1 268 ? 8.961 -8.911 2.566 1.00 92.44 268 GLU A CA 1
ATOM 2118 C C . GLU A 1 268 ? 7.835 -7.892 2.796 1.00 92.44 268 GLU A C 1
ATOM 2120 O O . GLU A 1 268 ? 6.692 -8.148 2.411 1.00 92.44 268 GLU A O 1
ATOM 2125 N N . ASP A 1 269 ? 8.140 -6.776 3.456 1.00 95.44 269 ASP A N 1
ATOM 2126 C CA . ASP A 1 269 ? 7.165 -5.752 3.805 1.00 95.44 269 ASP A CA 1
ATOM 2127 C C . ASP A 1 269 ? 6.966 -4.777 2.645 1.00 95.44 269 ASP A C 1
ATOM 2129 O O . ASP A 1 269 ? 7.876 -4.540 1.859 1.00 95.44 269 ASP A O 1
ATOM 2133 N N . TYR A 1 270 ? 5.773 -4.195 2.543 1.00 97.50 270 TYR A N 1
ATOM 2134 C CA . TYR A 1 270 ? 5.420 -3.303 1.438 1.00 97.50 270 TYR A CA 1
ATOM 2135 C C . TYR A 1 270 ? 4.981 -1.930 1.943 1.00 97.50 270 TYR A C 1
ATOM 2137 O O . TYR A 1 270 ? 4.077 -1.826 2.775 1.00 97.50 270 TYR A O 1
ATOM 2145 N N . TYR A 1 271 ? 5.610 -0.867 1.447 1.00 98.00 271 TYR A N 1
ATOM 2146 C CA . TYR A 1 271 ? 5.243 0.500 1.792 1.00 98.00 271 TYR A CA 1
ATOM 2147 C C . TYR A 1 271 ? 4.190 0.961 0.799 1.00 98.00 271 TYR A C 1
ATOM 2149 O O . TYR A 1 271 ? 4.483 1.410 -0.311 1.00 98.00 271 TYR A O 1
ATOM 2157 N N . TRP A 1 272 ? 2.933 0.820 1.195 1.00 97.00 272 TRP A N 1
ATOM 2158 C CA . TRP A 1 272 ? 1.824 1.294 0.395 1.00 97.00 272 TRP A CA 1
ATOM 2159 C C . TRP A 1 272 ? 1.506 2.736 0.764 1.00 97.00 272 TRP A C 1
ATOM 2161 O O . TRP A 1 272 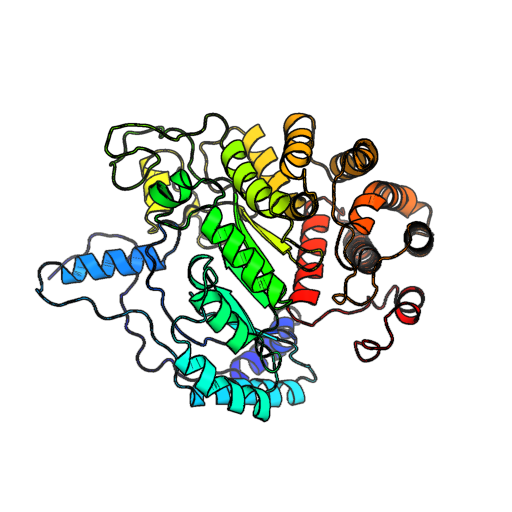? 1.480 3.124 1.930 1.00 97.00 272 TRP A O 1
ATOM 2171 N N . ASN A 1 273 ? 1.225 3.546 -0.242 1.00 95.62 273 ASN A N 1
ATOM 2172 C CA . ASN A 1 273 ? 0.740 4.895 -0.034 1.00 95.62 273 ASN A CA 1
ATOM 2173 C C . ASN A 1 273 ? -0.335 5.212 -1.072 1.00 95.62 273 ASN A C 1
ATOM 2175 O O . ASN A 1 273 ? -0.321 4.664 -2.177 1.00 95.62 273 ASN A O 1
ATOM 2179 N N . ALA A 1 274 ? -1.249 6.103 -0.712 1.00 92.50 274 ALA A N 1
ATOM 2180 C CA . ALA A 1 274 ? -2.243 6.639 -1.626 1.00 92.50 274 ALA A CA 1
ATOM 2181 C C . ALA A 1 274 ? -2.145 8.156 -1.681 1.00 92.50 274 ALA A C 1
ATOM 2183 O O . ALA A 1 274 ? -1.881 8.810 -0.672 1.00 92.50 274 ALA A O 1
ATOM 2184 N N . LEU A 1 275 ? -2.417 8.714 -2.857 1.00 92.50 275 LEU A N 1
ATOM 2185 C CA . LEU A 1 275 ? -2.650 10.142 -2.989 1.00 92.50 275 LEU A CA 1
ATOM 2186 C C . LEU A 1 275 ? -3.973 10.491 -2.302 1.00 92.50 275 LEU A C 1
ATOM 2188 O O . LEU A 1 275 ? -4.977 9.800 -2.476 1.00 92.50 275 LEU A O 1
ATOM 2192 N N . TYR A 1 276 ? -3.965 11.554 -1.500 1.00 92.81 276 TYR A N 1
ATOM 2193 C CA . TYR A 1 276 ? -5.154 12.013 -0.800 1.00 92.81 276 TYR A CA 1
ATOM 2194 C C . TYR A 1 276 ? -6.251 12.417 -1.793 1.00 92.81 276 TYR A C 1
ATOM 2196 O O . TYR A 1 276 ? -6.043 13.264 -2.667 1.00 92.81 276 TYR A O 1
ATOM 2204 N N . SER A 1 277 ? -7.440 11.846 -1.603 1.00 88.44 277 SER A N 1
ATOM 2205 C CA . SER A 1 277 ? -8.660 12.220 -2.315 1.00 88.44 277 SER A CA 1
ATOM 2206 C C . SER A 1 277 ? -9.631 12.880 -1.323 1.00 88.44 277 SER A C 1
ATOM 2208 O O . SER A 1 277 ? -10.028 12.232 -0.350 1.00 88.44 277 SER A O 1
ATOM 2210 N N . PRO A 1 278 ? -10.030 14.151 -1.527 1.00 88.12 278 PRO A N 1
ATOM 2211 C CA . PRO A 1 278 ? -10.946 14.853 -0.630 1.00 88.12 278 PRO A CA 1
ATOM 2212 C C . PRO A 1 278 ? -12.389 14.381 -0.854 1.00 88.12 278 PRO A C 1
ATOM 2214 O O . PRO A 1 278 ? -13.177 15.043 -1.532 1.00 88.12 278 PRO A O 1
ATOM 2217 N N . PHE A 1 279 ? -12.730 13.210 -0.310 1.00 85.88 279 PHE A N 1
ATOM 2218 C CA . PHE A 1 279 ? -14.065 12.632 -0.459 1.00 85.88 279 PHE A CA 1
ATOM 2219 C C . PHE A 1 279 ? -15.135 13.540 0.173 1.00 85.88 279 PHE A C 1
ATOM 2221 O O . PHE A 1 279 ? -15.039 13.843 1.370 1.00 85.88 279 PHE A O 1
ATOM 2228 N N . PRO A 1 280 ? -16.159 13.957 -0.595 1.00 84.06 280 PRO A N 1
ATOM 2229 C CA . PRO A 1 280 ? -17.258 14.770 -0.083 1.00 84.06 280 PRO A CA 1
ATOM 2230 C C . PRO A 1 280 ? -17.972 14.101 1.097 1.00 84.06 280 PRO A C 1
ATOM 2232 O O . PRO A 1 280 ? -18.217 12.893 1.071 1.00 84.06 280 PRO A O 1
ATOM 2235 N N . GLY A 1 281 ? -18.312 14.877 2.129 1.00 83.75 281 GLY A N 1
ATOM 2236 C CA . GLY A 1 281 ? -18.978 14.372 3.332 1.00 83.75 281 GLY A CA 1
ATOM 2237 C C . GLY A 1 281 ? -18.031 13.751 4.361 1.00 83.75 281 GLY A C 1
ATOM 2238 O O . GLY A 1 281 ? -18.469 13.402 5.456 1.00 83.75 281 GLY A O 1
ATOM 2239 N N . THR A 1 282 ? -16.732 13.635 4.061 1.00 89.06 282 THR A N 1
ATOM 2240 C CA . THR A 1 282 ? -15.711 13.372 5.088 1.00 89.06 282 THR A CA 1
ATOM 2241 C C . THR A 1 282 ? -15.298 14.677 5.767 1.00 89.06 282 THR A C 1
ATOM 2243 O O . THR A 1 282 ? -15.159 15.691 5.076 1.00 89.06 282 THR A O 1
ATOM 2246 N N . PRO A 1 283 ? -15.036 14.691 7.089 1.00 91.44 283 PRO A N 1
ATOM 2247 C CA . PRO A 1 283 ? -14.631 15.916 7.773 1.00 91.44 283 PRO A CA 1
ATOM 2248 C C . PRO A 1 283 ? -13.410 16.606 7.139 1.00 91.44 283 PRO A C 1
ATOM 2250 O O . PRO A 1 283 ? -13.370 17.834 7.049 1.00 91.44 283 PRO A O 1
ATOM 2253 N N . LEU A 1 284 ? -12.428 15.837 6.649 1.00 93.12 284 LEU A N 1
ATOM 2254 C CA . LEU A 1 284 ? -11.233 16.369 5.990 1.00 93.12 284 LEU A CA 1
ATOM 2255 C C . LEU A 1 284 ? -11.493 16.821 4.546 1.00 93.12 284 LEU A C 1
ATOM 2257 O O . LEU A 1 284 ? -10.897 17.805 4.098 1.00 93.12 284 LEU A O 1
ATOM 2261 N N . GLY A 1 285 ? -12.373 16.130 3.818 1.00 91.12 285 GLY A N 1
ATOM 2262 C CA . GLY A 1 285 ? -12.806 16.536 2.480 1.00 91.12 285 GLY A CA 1
ATOM 2263 C C . GLY A 1 285 ? -13.541 17.874 2.524 1.00 91.12 285 GLY A C 1
ATOM 2264 O O . GLY A 1 285 ? -13.150 18.823 1.839 1.00 91.12 285 GLY A O 1
ATOM 2265 N N . ASP A 1 286 ? -14.512 17.998 3.428 1.00 89.88 286 ASP A N 1
ATOM 2266 C CA . ASP A 1 286 ? -15.266 19.233 3.651 1.00 89.88 286 ASP A CA 1
ATOM 2267 C C . ASP A 1 286 ? -14.363 20.364 4.162 1.00 89.88 286 ASP A C 1
ATOM 2269 O O . ASP A 1 286 ? -14.488 21.514 3.730 1.00 89.88 286 ASP A O 1
ATOM 2273 N N . TYR A 1 287 ? -13.408 20.053 5.049 1.00 93.19 287 TYR A N 1
ATOM 2274 C CA . TYR A 1 287 ? -12.377 21.004 5.463 1.00 93.19 287 TYR A CA 1
ATOM 2275 C C . TYR A 1 287 ? -11.558 21.504 4.270 1.00 93.19 287 TYR A C 1
ATOM 2277 O O . TYR A 1 287 ? -11.384 22.710 4.124 1.00 93.19 287 TYR A O 1
ATOM 2285 N N . SER A 1 288 ? -11.099 20.605 3.397 1.00 93.75 288 SER A N 1
ATOM 2286 C CA . SER A 1 288 ? -10.269 20.946 2.237 1.00 93.75 288 SER A CA 1
ATOM 2287 C C . SER A 1 288 ? -11.002 21.889 1.276 1.00 93.75 288 SER A C 1
ATOM 2289 O O . SER A 1 288 ? -10.418 22.864 0.796 1.00 93.75 288 SER A O 1
ATOM 2291 N N . LEU A 1 289 ? -12.302 21.665 1.061 1.00 91.94 289 LEU A N 1
ATOM 2292 C CA . LEU A 1 289 ? -13.160 22.564 0.287 1.00 91.94 289 LEU A CA 1
ATOM 2293 C C . LEU A 1 289 ? -13.330 23.931 0.975 1.00 91.94 289 LEU A C 1
ATOM 2295 O O . LEU A 1 289 ? -13.089 24.977 0.364 1.00 91.94 289 LEU A O 1
ATOM 2299 N N . ARG A 1 290 ? -13.701 23.951 2.265 1.00 92.50 290 ARG A N 1
ATOM 2300 C CA . ARG A 1 290 ? -13.900 25.201 3.028 1.00 92.50 290 ARG A CA 1
ATOM 2301 C C . ARG A 1 290 ? -12.618 26.030 3.133 1.00 92.50 290 ARG A C 1
ATOM 2303 O O . ARG A 1 290 ? -12.675 27.249 2.985 1.00 92.50 290 ARG A O 1
ATOM 2310 N N . ALA A 1 291 ? -11.473 25.373 3.303 1.00 94.75 291 ALA A N 1
ATOM 2311 C CA . ALA A 1 291 ? -10.142 25.974 3.355 1.00 94.75 291 ALA A CA 1
ATOM 2312 C C . ALA A 1 291 ? -9.681 26.562 2.012 1.00 94.75 291 ALA A C 1
ATOM 2314 O O . ALA A 1 291 ? -8.660 27.251 1.966 1.00 94.75 291 ALA A O 1
ATOM 2315 N N . GLY A 1 292 ? -10.414 26.315 0.920 1.00 94.12 292 GLY A N 1
ATOM 2316 C CA . GLY A 1 292 ? -10.017 26.717 -0.427 1.00 94.12 292 GLY A CA 1
ATOM 2317 C C . GLY A 1 292 ? -8.805 25.942 -0.946 1.00 94.12 292 GLY A C 1
ATOM 2318 O O . GLY A 1 292 ? -8.050 26.479 -1.754 1.00 94.12 292 GLY A O 1
ATOM 2319 N N . LEU A 1 293 ? -8.591 24.720 -0.447 1.00 93.75 293 LEU A N 1
ATOM 2320 C CA . LEU A 1 293 ? -7.521 23.815 -0.878 1.00 93.75 293 LEU A CA 1
ATOM 2321 C C . LEU A 1 293 ? -7.978 22.847 -1.980 1.00 93.75 293 LEU A C 1
ATOM 2323 O O . LEU A 1 293 ? -7.157 22.273 -2.693 1.00 93.75 293 LEU A O 1
ATOM 2327 N N . HIS A 1 294 ? -9.295 22.699 -2.111 1.00 89.50 294 HIS A N 1
ATOM 2328 C CA . HIS A 1 294 ? -9.987 21.940 -3.142 1.00 89.50 294 HIS A CA 1
ATOM 2329 C C . HIS A 1 294 ? -11.111 22.791 -3.743 1.00 89.50 294 HIS A C 1
ATOM 2331 O O . HIS A 1 294 ? -11.657 23.663 -3.062 1.00 89.50 294 HIS A O 1
ATOM 2337 N N . ASP A 1 295 ? -11.459 22.549 -5.004 1.00 84.25 295 ASP A N 1
ATOM 2338 C CA . ASP A 1 295 ? -12.489 23.298 -5.739 1.00 84.25 295 ASP A CA 1
ATOM 2339 C C . ASP A 1 295 ? -13.850 22.583 -5.814 1.00 84.25 295 ASP A C 1
ATOM 2341 O O . ASP A 1 295 ? -14.815 23.163 -6.307 1.00 84.25 295 ASP A O 1
ATOM 2345 N N . GLY A 1 296 ? -13.946 21.353 -5.295 1.00 73.00 296 GLY A N 1
ATOM 2346 C CA . GLY A 1 296 ? -15.149 20.517 -5.379 1.00 73.00 296 GLY A CA 1
ATOM 2347 C C . GLY A 1 296 ? -15.210 19.653 -6.644 1.00 73.00 296 GLY A C 1
ATOM 2348 O O . GLY A 1 296 ? -16.158 18.899 -6.831 1.00 73.00 296 GLY A O 1
ATOM 2349 N N . GLY A 1 297 ? -14.184 19.688 -7.502 1.00 65.69 297 GLY A N 1
ATOM 2350 C CA . GLY A 1 297 ? -14.123 18.934 -8.759 1.00 65.69 297 GLY A CA 1
ATOM 2351 C C . GLY A 1 297 ? -14.061 17.406 -8.620 1.00 65.69 297 GLY A C 1
ATOM 2352 O O . GLY A 1 297 ? -14.060 16.698 -9.627 1.0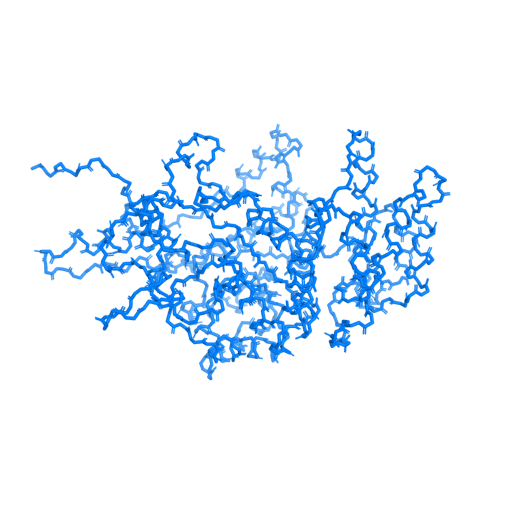0 65.69 297 GLY A O 1
ATOM 2353 N N . THR A 1 298 ? -14.046 16.870 -7.396 1.00 55.97 298 THR A N 1
ATOM 2354 C CA . THR A 1 298 ? -14.188 15.427 -7.128 1.00 55.97 298 THR A CA 1
ATOM 2355 C C . THR A 1 298 ? -15.600 14.898 -7.423 1.00 55.97 298 THR A C 1
ATOM 2357 O O . THR A 1 298 ? -15.781 13.684 -7.477 1.00 55.97 298 THR A O 1
ATOM 2360 N N . ASP A 1 299 ? -16.568 15.783 -7.693 1.00 48.50 299 ASP A N 1
ATOM 2361 C CA . ASP A 1 299 ? -17.985 15.470 -7.941 1.00 48.50 299 ASP A CA 1
ATOM 2362 C C . ASP A 1 299 ? -18.313 15.070 -9.397 1.00 48.50 299 ASP A C 1
ATOM 2364 O O . ASP A 1 299 ? -19.464 14.778 -9.736 1.00 48.50 299 ASP A O 1
ATOM 2368 N N . GLY A 1 300 ? -17.322 15.036 -10.295 1.00 51.34 300 GLY A N 1
ATOM 2369 C CA . GLY A 1 300 ? -17.516 14.451 -11.622 1.00 51.34 300 GLY A CA 1
ATOM 2370 C C . GLY A 1 300 ? -17.841 12.958 -11.498 1.00 51.34 300 GLY A C 1
ATOM 2371 O O . GLY A 1 300 ? -17.106 12.227 -10.838 1.00 51.34 300 GLY A O 1
ATOM 2372 N N . LYS A 1 301 ? -18.909 12.477 -12.158 1.00 45.56 301 LYS A N 1
ATOM 2373 C CA . LYS A 1 301 ? -19.366 11.065 -12.113 1.00 45.56 301 LYS A CA 1
ATOM 2374 C C . LYS A 1 301 ? -18.270 10.023 -12.412 1.00 45.56 301 LYS A C 1
ATOM 2376 O O . LYS A 1 301 ? -18.439 8.866 -12.054 1.00 45.56 301 LYS A O 1
ATOM 2381 N N . GLU A 1 302 ? -17.174 10.429 -13.054 1.00 49.97 302 GLU A N 1
ATOM 2382 C CA . GLU A 1 302 ? -16.020 9.586 -13.398 1.00 49.97 302 GLU A CA 1
ATOM 2383 C C . GLU A 1 302 ? -14.880 9.603 -12.363 1.00 49.97 302 GLU A C 1
ATOM 2385 O O . GLU A 1 302 ? -13.979 8.781 -12.471 1.00 49.97 302 GLU A O 1
ATOM 2390 N N . LYS A 1 303 ? -14.876 10.518 -11.381 1.00 53.47 303 LYS A N 1
ATOM 2391 C CA . LYS A 1 303 ? -13.813 10.645 -10.354 1.00 53.47 303 LYS A CA 1
ATOM 2392 C C . LYS A 1 303 ? -14.324 10.530 -8.915 1.00 53.47 303 LYS A C 1
ATOM 2394 O O . LYS A 1 303 ? -13.524 10.356 -7.996 1.00 53.47 303 LYS A O 1
ATOM 2399 N N . ALA A 1 304 ? -15.638 10.593 -8.713 1.00 48.84 304 ALA A N 1
ATOM 2400 C CA . ALA A 1 304 ? -16.240 10.401 -7.406 1.00 48.84 304 ALA A CA 1
ATOM 2401 C C . ALA A 1 304 ? -15.946 8.979 -6.884 1.00 48.84 304 ALA A C 1
ATOM 2403 O O . ALA A 1 304 ? -16.165 7.994 -7.585 1.00 48.84 304 ALA A O 1
ATOM 2404 N N . TYR A 1 305 ? -15.474 8.876 -5.639 1.00 51.72 305 TYR A N 1
ATOM 2405 C CA . TYR A 1 305 ? -15.297 7.611 -4.902 1.00 51.72 305 TYR A CA 1
ATOM 2406 C C . TYR A 1 305 ? -14.165 6.675 -5.364 1.00 51.72 305 TYR A C 1
ATOM 2408 O O . TYR A 1 305 ? -14.142 5.513 -4.959 1.00 51.72 305 TYR A O 1
ATOM 2416 N N . MET A 1 306 ? -13.192 7.154 -6.147 1.00 52.84 306 MET A N 1
ATOM 2417 C CA . MET A 1 306 ? -12.001 6.368 -6.497 1.00 52.84 306 MET A CA 1
ATOM 2418 C C . MET A 1 306 ? -10.735 6.931 -5.856 1.00 52.84 306 MET A C 1
ATOM 2420 O O . MET A 1 306 ? -10.529 8.141 -5.833 1.00 52.84 306 MET A O 1
ATOM 2424 N N . LEU A 1 307 ? -9.860 6.039 -5.379 1.00 57.62 307 LEU A N 1
ATOM 2425 C CA . LEU A 1 307 ? -8.464 6.392 -5.124 1.00 57.62 307 LEU A CA 1
ATOM 2426 C C . LEU A 1 307 ? -7.823 6.729 -6.473 1.00 57.62 307 LEU A C 1
ATOM 2428 O O . LEU A 1 307 ? -7.748 5.880 -7.365 1.00 57.62 307 LEU A O 1
ATOM 2432 N N . THR A 1 308 ? -7.418 7.982 -6.638 1.00 61.78 308 THR A N 1
ATOM 2433 C CA . THR A 1 308 ? -6.878 8.493 -7.896 1.00 61.78 308 THR A CA 1
ATOM 2434 C C . THR A 1 308 ? -5.373 8.255 -7.984 1.00 61.78 308 THR A C 1
ATOM 2436 O O . THR A 1 308 ? -4.652 8.331 -6.993 1.00 61.78 308 THR A O 1
ATOM 2439 N N . SER A 1 309 ? -4.868 8.044 -9.200 1.00 70.19 309 SER A N 1
ATOM 2440 C CA . SER A 1 309 ? -3.432 8.175 -9.510 1.00 70.19 309 SER A CA 1
ATOM 2441 C C . SER A 1 309 ? -2.999 9.641 -9.672 1.00 70.19 309 SER A C 1
ATOM 2443 O O . SER A 1 309 ? -1.889 9.927 -10.112 1.00 70.19 309 SER A O 1
ATOM 2445 N N . GLU A 1 310 ? -3.897 10.571 -9.352 1.00 79.75 310 GLU A N 1
ATOM 2446 C CA . GLU A 1 310 ? -3.727 12.017 -9.433 1.00 79.75 310 GLU A CA 1
ATOM 2447 C C . GLU A 1 310 ? -3.855 12.621 -8.036 1.00 79.75 310 GLU A C 1
ATOM 2449 O O . GLU A 1 310 ? -4.542 12.075 -7.170 1.00 79.75 310 GLU A O 1
ATOM 2454 N N . VAL A 1 311 ? -3.207 13.762 -7.820 1.00 83.31 311 VAL A N 1
ATOM 2455 C CA . VAL A 1 311 ? -3.324 14.513 -6.569 1.00 83.31 311 VAL A CA 1
ATOM 2456 C C . VAL A 1 311 ? -4.716 15.136 -6.490 1.00 83.31 311 VAL A C 1
ATOM 2458 O O . VAL A 1 311 ? -5.116 15.870 -7.389 1.00 83.31 311 VAL A O 1
ATOM 2461 N N . GLY A 1 312 ? -5.456 14.846 -5.416 1.00 81.38 312 GLY A N 1
ATOM 2462 C CA . GLY A 1 312 ? -6.847 15.280 -5.277 1.00 81.38 312 GLY A CA 1
ATOM 2463 C C . GLY A 1 312 ? -7.039 16.746 -4.880 1.00 81.38 312 GLY A C 1
ATOM 2464 O O . GLY A 1 312 ? -8.153 17.247 -4.980 1.00 81.38 312 GLY A O 1
ATOM 2465 N N . LEU A 1 313 ? -5.990 17.435 -4.419 1.00 90.00 313 LEU A N 1
ATOM 2466 C CA . LEU A 1 313 ? -6.040 18.847 -4.023 1.00 90.00 313 LEU A CA 1
ATOM 2467 C C . LEU A 1 313 ? -5.573 19.771 -5.152 1.00 90.00 313 LEU A C 1
ATOM 2469 O O . LEU A 1 313 ? -4.581 19.496 -5.823 1.00 90.00 313 LEU A O 1
ATOM 2473 N N . THR A 1 314 ? -6.233 20.920 -5.299 1.00 91.06 314 THR A N 1
ATOM 2474 C CA . THR A 1 314 ? -5.957 21.909 -6.359 1.00 91.06 314 THR A CA 1
ATOM 2475 C C . THR A 1 314 ? -5.087 23.078 -5.888 1.00 91.06 314 THR A C 1
ATOM 2477 O O . THR A 1 314 ? -4.801 24.009 -6.642 1.00 91.06 314 THR A O 1
ATOM 2480 N N . CYS A 1 315 ? -4.643 23.058 -4.628 1.00 91.88 315 CYS A N 1
ATOM 2481 C CA . CYS A 1 315 ? -3.816 24.117 -4.051 1.00 91.88 315 CYS A CA 1
ATOM 2482 C C . CYS A 1 315 ? -2.318 24.010 -4.335 1.00 91.88 315 CYS A C 1
ATOM 2484 O O . CYS A 1 315 ? -1.596 24.966 -4.051 1.00 91.88 315 CYS A O 1
ATOM 2486 N N . PHE A 1 316 ? -1.840 22.867 -4.821 1.00 93.75 316 PHE A N 1
ATOM 2487 C CA . PHE A 1 316 ? -0.414 22.627 -5.000 1.00 93.75 316 PHE A CA 1
ATOM 2488 C C . PHE A 1 316 ? 0.083 23.121 -6.355 1.00 93.75 316 PHE A C 1
ATOM 2490 O O . PHE A 1 316 ? -0.586 22.971 -7.375 1.00 93.75 316 PHE A O 1
ATOM 2497 N N . GLU A 1 317 ? 1.295 23.670 -6.363 1.00 93.81 317 GLU A N 1
ATOM 2498 C CA . GLU A 1 317 ? 1.974 24.044 -7.600 1.00 93.81 317 GLU A CA 1
ATOM 2499 C C . GLU A 1 317 ? 2.264 22.801 -8.464 1.00 93.81 317 GLU A C 1
ATOM 2501 O O . GLU A 1 317 ? 2.527 21.723 -7.915 1.00 93.81 317 GLU A O 1
ATOM 2506 N N . PRO A 1 318 ? 2.303 22.921 -9.806 1.00 92.56 318 PRO A N 1
ATOM 2507 C CA . PRO A 1 318 ? 2.507 21.777 -10.701 1.00 92.56 318 PRO A CA 1
ATOM 2508 C C . PRO A 1 318 ? 3.756 20.941 -10.390 1.00 92.56 318 PRO A C 1
ATOM 2510 O O . PRO A 1 318 ? 3.770 19.729 -10.593 1.00 92.56 318 PRO A O 1
ATOM 2513 N N . ASP A 1 319 ? 4.814 21.581 -9.894 1.00 92.94 319 ASP A N 1
ATOM 2514 C CA . ASP A 1 319 ? 6.051 20.903 -9.506 1.00 92.94 319 ASP A CA 1
ATOM 2515 C C . ASP A 1 319 ? 5.892 20.034 -8.251 1.00 92.94 319 ASP A C 1
ATOM 2517 O O . ASP A 1 319 ? 6.363 18.897 -8.212 1.00 92.94 319 ASP A O 1
ATOM 2521 N N . VAL A 1 320 ? 5.140 20.523 -7.262 1.00 94.62 320 VAL A N 1
ATOM 2522 C CA . VAL A 1 320 ? 4.788 19.767 -6.053 1.00 94.62 320 VAL A CA 1
ATOM 2523 C C . VAL A 1 320 ? 3.925 18.562 -6.420 1.00 94.62 320 VAL A C 1
ATOM 2525 O O . VAL A 1 320 ? 4.195 17.457 -5.953 1.00 94.62 320 VAL A O 1
ATOM 2528 N N . VAL A 1 321 ? 2.949 18.742 -7.317 1.00 93.44 321 VAL A N 1
ATOM 2529 C CA . VAL A 1 321 ? 2.102 17.646 -7.820 1.00 93.44 321 VAL A CA 1
ATOM 2530 C C . VAL A 1 321 ? 2.951 16.558 -8.480 1.00 93.44 321 VAL A C 1
ATOM 2532 O O . VAL A 1 321 ? 2.804 15.379 -8.155 1.00 93.44 321 VAL A O 1
ATOM 2535 N N . ARG A 1 322 ? 3.892 16.933 -9.361 1.00 93.44 322 ARG A N 1
ATOM 2536 C CA . ARG A 1 322 ? 4.805 15.966 -9.997 1.00 93.44 322 ARG A CA 1
ATOM 2537 C C . ARG A 1 322 ? 5.636 15.197 -8.971 1.00 93.44 322 ARG A C 1
ATOM 2539 O O . ARG A 1 322 ? 5.772 13.980 -9.101 1.00 93.44 322 ARG A O 1
ATOM 2546 N N . ARG A 1 323 ? 6.157 15.870 -7.940 1.00 95.88 323 ARG A N 1
ATOM 2547 C CA . ARG A 1 323 ? 6.922 15.213 -6.868 1.00 95.88 323 ARG A CA 1
ATOM 2548 C C . ARG A 1 323 ? 6.068 14.276 -6.020 1.00 95.88 323 ARG A C 1
ATOM 2550 O O . ARG A 1 323 ? 6.532 13.191 -5.699 1.00 95.88 323 ARG A O 1
ATOM 2557 N N . GLN A 1 324 ? 4.829 14.645 -5.698 1.00 95.19 324 GLN A N 1
ATOM 2558 C CA . GLN A 1 324 ? 3.903 13.786 -4.948 1.00 95.19 324 GLN A CA 1
ATOM 2559 C C . GLN A 1 324 ? 3.543 12.516 -5.727 1.00 95.19 324 GLN A C 1
ATOM 2561 O O . GLN A 1 324 ? 3.599 11.422 -5.172 1.00 95.19 324 GLN A O 1
ATOM 2566 N N . VAL A 1 325 ? 3.243 12.636 -7.025 1.00 94.31 325 VAL A N 1
ATOM 2567 C CA . VAL A 1 325 ? 2.991 11.474 -7.898 1.00 94.31 325 VAL A CA 1
ATOM 2568 C C . VAL A 1 325 ? 4.240 10.598 -8.021 1.00 94.31 325 VAL A C 1
ATOM 2570 O O . VAL A 1 325 ? 4.151 9.372 -8.005 1.00 94.31 325 VAL A O 1
ATOM 2573 N N . THR A 1 326 ? 5.417 11.214 -8.114 1.00 96.25 326 THR A N 1
ATOM 2574 C CA . THR A 1 326 ? 6.685 10.479 -8.185 1.00 96.25 326 THR A CA 1
ATOM 2575 C C . THR A 1 326 ? 6.972 9.740 -6.884 1.00 96.25 326 THR A C 1
ATOM 2577 O O . THR A 1 326 ? 7.245 8.544 -6.932 1.00 96.25 326 THR A O 1
ATOM 2580 N N . PHE A 1 327 ? 6.829 10.405 -5.730 1.00 97.50 327 PHE A N 1
ATOM 2581 C CA . PHE A 1 327 ? 6.907 9.768 -4.415 1.00 97.50 327 PHE A CA 1
ATOM 2582 C C . PHE A 1 327 ? 5.958 8.571 -4.355 1.00 97.50 327 PHE A C 1
ATOM 2584 O O . PHE A 1 327 ? 6.381 7.475 -4.005 1.00 97.50 327 PHE A O 1
ATOM 2591 N N . HIS A 1 328 ? 4.699 8.755 -4.768 1.00 95.25 328 HIS A N 1
ATOM 2592 C CA . HIS A 1 328 ? 3.698 7.693 -4.740 1.00 95.25 328 HIS A CA 1
ATOM 2593 C C . HIS A 1 328 ? 4.151 6.432 -5.486 1.00 95.25 328 HIS A C 1
ATOM 2595 O O . HIS A 1 328 ? 3.952 5.322 -4.991 1.00 95.25 328 HIS A O 1
ATOM 2601 N N . ARG A 1 329 ? 4.811 6.612 -6.634 1.00 95.56 329 ARG A N 1
ATOM 2602 C CA . ARG A 1 329 ? 5.281 5.529 -7.506 1.00 95.56 329 ARG A CA 1
ATOM 2603 C C . ARG A 1 329 ? 6.571 4.856 -7.046 1.00 95.56 329 ARG A C 1
ATOM 2605 O O . ARG A 1 329 ? 6.784 3.710 -7.418 1.00 95.56 329 ARG A O 1
ATOM 2612 N N . THR A 1 330 ? 7.432 5.541 -6.294 1.00 97.88 330 THR A N 1
ATOM 2613 C CA . THR A 1 330 ? 8.779 5.035 -5.967 1.00 97.88 330 THR A CA 1
ATOM 2614 C C . THR A 1 330 ? 9.020 4.809 -4.475 1.00 97.88 330 THR A C 1
ATOM 2616 O O . THR A 1 330 ? 10.026 4.199 -4.116 1.00 97.88 330 THR A O 1
ATOM 2619 N N . ALA A 1 331 ? 8.117 5.255 -3.591 1.00 98.00 331 ALA A N 1
ATOM 2620 C CA . ALA A 1 331 ? 8.323 5.243 -2.140 1.00 98.00 331 ALA A CA 1
ATOM 2621 C C . ALA A 1 331 ? 8.652 3.869 -1.557 1.00 98.00 331 ALA A C 1
ATOM 2623 O O . ALA A 1 331 ? 9.414 3.808 -0.596 1.00 98.00 331 ALA A O 1
ATOM 2624 N N . ASN A 1 332 ? 8.135 2.781 -2.131 1.00 98.38 332 ASN A N 1
ATOM 2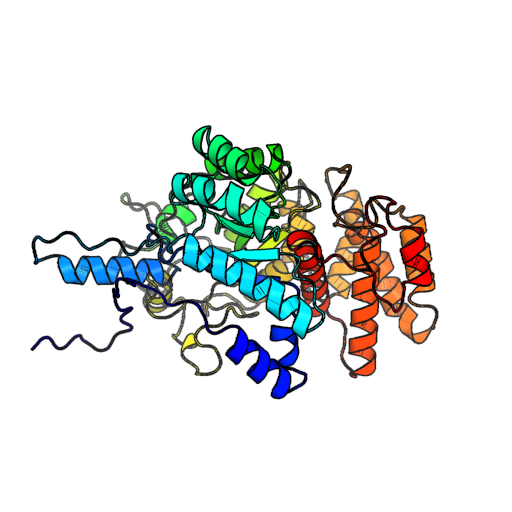625 C CA . ASN A 1 332 ? 8.439 1.445 -1.635 1.00 98.38 332 ASN A CA 1
ATOM 2626 C C . ASN A 1 332 ? 9.925 1.104 -1.719 1.00 98.38 332 ASN A C 1
ATOM 2628 O O . ASN A 1 332 ? 10.504 0.703 -0.715 1.00 98.38 332 ASN A O 1
ATOM 2632 N N . PHE A 1 333 ? 10.569 1.359 -2.859 1.00 98.38 333 PHE A N 1
ATOM 2633 C CA . PHE A 1 333 ? 12.011 1.171 -2.984 1.00 98.38 333 PHE A CA 1
ATOM 2634 C C . PHE A 1 333 ? 12.791 1.946 -1.921 1.00 98.38 333 PHE A C 1
ATOM 2636 O O . PHE A 1 333 ? 13.615 1.375 -1.208 1.00 98.38 333 PHE A O 1
ATOM 2643 N N . PHE A 1 334 ? 12.477 3.231 -1.754 1.00 98.50 334 PHE A N 1
ATOM 2644 C CA . PHE A 1 334 ? 13.147 4.059 -0.756 1.00 98.50 334 PHE A CA 1
ATOM 2645 C C . PHE A 1 334 ? 12.833 3.628 0.684 1.00 98.50 334 PHE A C 1
ATOM 2647 O O . PHE A 1 334 ? 13.676 3.815 1.555 1.00 98.50 334 PHE A O 1
ATOM 2654 N N . ALA A 1 335 ? 11.679 3.010 0.956 1.00 98.25 335 ALA A N 1
ATOM 2655 C CA . ALA A 1 335 ? 11.330 2.518 2.291 1.00 98.25 335 ALA A CA 1
ATOM 2656 C C . ALA A 1 335 ? 12.216 1.349 2.753 1.00 98.25 335 ALA A C 1
ATOM 2658 O O . ALA A 1 335 ? 12.340 1.116 3.956 1.00 98.25 335 ALA A O 1
ATOM 2659 N N . HIS A 1 336 ? 12.868 0.646 1.821 1.00 97.25 336 HIS A N 1
ATOM 2660 C CA . HIS A 1 336 ? 13.846 -0.402 2.125 1.00 97.25 336 HIS A CA 1
ATOM 2661 C C . HIS A 1 336 ? 15.270 0.130 2.370 1.00 97.25 336 HIS A C 1
ATOM 2663 O O . HIS A 1 336 ? 16.162 -0.642 2.733 1.00 97.25 336 HIS A O 1
ATOM 2669 N N . LEU A 1 337 ? 15.493 1.439 2.222 1.00 97.88 337 LEU A N 1
ATOM 2670 C CA . LEU A 1 337 ? 16.759 2.096 2.537 1.00 97.88 337 LEU A CA 1
ATOM 2671 C C . LEU A 1 337 ? 16.675 2.739 3.927 1.00 97.88 337 LEU A C 1
ATOM 2673 O O . LEU A 1 337 ? 15.817 3.576 4.175 1.00 97.88 337 LEU A O 1
ATOM 2677 N N . LEU A 1 338 ? 17.603 2.432 4.832 1.00 97.69 338 LEU A N 1
ATOM 2678 C CA . LEU A 1 338 ? 17.707 3.079 6.147 1.00 97.69 338 LEU A CA 1
ATOM 2679 C C . LEU A 1 338 ? 17.889 4.602 6.042 1.00 97.69 338 LEU A C 1
ATOM 2681 O O . LEU A 1 338 ? 17.462 5.324 6.938 1.00 97.69 338 LEU A O 1
ATOM 2685 N N . ASN A 1 339 ? 18.491 5.088 4.953 1.00 98.12 339 ASN A N 1
ATOM 2686 C CA . ASN A 1 339 ? 18.581 6.506 4.591 1.00 98.12 339 ASN A CA 1
ATOM 2687 C C . ASN A 1 339 ? 17.560 6.909 3.505 1.00 98.12 339 ASN A C 1
ATOM 2689 O O . ASN A 1 339 ? 17.793 7.827 2.717 1.00 98.12 339 ASN A O 1
ATOM 2693 N N . GLY A 1 340 ? 16.415 6.225 3.450 1.00 98.06 340 GLY A N 1
ATOM 2694 C CA . GLY A 1 340 ? 15.402 6.371 2.406 1.00 98.06 340 GLY A CA 1
ATOM 2695 C C . GLY A 1 340 ? 14.862 7.782 2.238 1.00 98.06 340 GLY A C 1
ATOM 2696 O O . GLY A 1 340 ? 14.666 8.221 1.107 1.00 98.06 340 GLY A O 1
ATOM 2697 N N . ARG A 1 341 ? 14.690 8.527 3.337 1.00 98.12 341 ARG A N 1
ATOM 2698 C CA . ARG A 1 341 ? 14.294 9.940 3.284 1.00 98.12 341 ARG A CA 1
ATOM 2699 C C . ARG A 1 341 ? 15.300 10.781 2.506 1.00 98.12 341 ARG A C 1
ATOM 2701 O O . ARG A 1 341 ? 14.903 11.492 1.590 1.00 98.12 341 ARG A O 1
ATOM 2708 N N . GLU A 1 342 ? 16.579 10.688 2.858 1.00 98.31 342 GLU A N 1
ATOM 2709 C CA . GLU A 1 342 ? 17.650 11.459 2.220 1.00 98.31 342 GLU A CA 1
ATOM 2710 C C . GLU A 1 342 ? 17.732 11.137 0.723 1.00 98.31 342 GLU A C 1
ATOM 2712 O O . GLU A 1 342 ? 17.807 12.034 -0.119 1.00 98.31 342 GLU A O 1
ATOM 2717 N N . MET A 1 343 ? 17.665 9.849 0.378 1.00 98.38 343 MET A N 1
ATOM 2718 C CA . MET A 1 343 ? 17.729 9.405 -1.013 1.00 98.38 343 MET A CA 1
ATOM 2719 C C . MET A 1 343 ? 16.488 9.837 -1.806 1.00 98.38 343 MET A C 1
ATOM 2721 O O . MET A 1 343 ? 16.621 10.300 -2.940 1.00 98.38 343 MET A O 1
ATOM 2725 N N . MET A 1 344 ? 15.297 9.773 -1.205 1.00 98.25 344 MET A N 1
ATOM 2726 C CA . MET A 1 344 ? 14.063 10.258 -1.824 1.00 98.25 344 MET A CA 1
ATOM 2727 C C . MET A 1 344 ? 14.091 11.779 -2.017 1.00 98.25 344 MET A C 1
ATOM 2729 O O . MET A 1 344 ? 13.741 12.265 -3.088 1.00 98.25 344 MET A O 1
ATOM 2733 N N . GLU A 1 345 ? 14.550 12.550 -1.028 1.00 97.88 345 GLU A N 1
ATOM 2734 C CA . GLU A 1 345 ? 14.741 14.000 -1.161 1.00 97.88 345 GLU A CA 1
ATOM 2735 C C . GLU A 1 345 ? 15.715 14.313 -2.303 1.00 97.88 345 GLU A C 1
ATOM 2737 O O . GLU A 1 345 ? 15.420 15.118 -3.192 1.00 97.88 345 GLU A O 1
ATOM 2742 N N . ARG A 1 346 ? 16.858 13.624 -2.347 1.00 97.06 346 ARG A N 1
ATOM 2743 C CA . ARG A 1 346 ? 17.835 13.801 -3.422 1.00 97.06 346 ARG A CA 1
ATOM 2744 C C . ARG A 1 346 ? 17.220 13.532 -4.794 1.00 97.06 346 ARG A C 1
ATOM 2746 O O . ARG A 1 346 ? 17.491 14.295 -5.719 1.00 97.06 346 ARG A O 1
ATOM 2753 N N . TYR A 1 347 ? 16.384 12.504 -4.922 1.00 97.56 347 TYR A N 1
ATOM 2754 C CA . TYR A 1 347 ? 15.688 12.195 -6.168 1.00 97.56 347 TYR A CA 1
ATOM 2755 C C . TYR A 1 347 ? 14.647 13.266 -6.532 1.00 97.56 347 TYR A C 1
ATOM 2757 O O . TYR A 1 347 ? 14.708 13.846 -7.616 1.00 97.56 347 TYR A O 1
ATOM 2765 N N . LEU A 1 348 ? 13.732 13.591 -5.615 1.00 97.00 348 LEU A N 1
ATOM 2766 C CA . LEU A 1 348 ? 12.590 14.471 -5.887 1.00 97.00 348 LEU A CA 1
ATOM 2767 C C . LEU A 1 348 ? 12.985 15.932 -6.141 1.00 97.00 348 LEU A C 1
ATOM 2769 O O . LEU A 1 348 ? 12.309 16.614 -6.913 1.00 97.00 348 LEU A O 1
ATOM 2773 N N . TYR A 1 349 ? 14.056 16.430 -5.518 1.00 95.19 349 TYR A N 1
ATOM 2774 C CA . TYR A 1 349 ? 14.453 17.840 -5.640 1.00 95.19 349 TYR A CA 1
ATOM 2775 C C . TYR A 1 349 ? 15.580 18.103 -6.644 1.00 95.19 349 TYR A C 1
ATOM 2777 O O . TYR A 1 349 ? 15.769 19.256 -7.026 1.00 95.19 349 TYR A O 1
ATOM 2785 N N . ARG A 1 350 ? 16.332 17.082 -7.084 1.00 87.44 350 ARG A N 1
ATOM 2786 C CA . ARG A 1 350 ? 17.409 17.268 -8.079 1.00 87.44 350 ARG A CA 1
ATOM 2787 C C . ARG A 1 350 ? 17.033 16.831 -9.488 1.00 87.44 350 ARG A C 1
ATOM 2789 O O . ARG A 1 350 ? 17.680 17.277 -10.434 1.00 87.44 350 ARG A O 1
ATOM 2796 N N . ALA A 1 351 ? 16.037 15.964 -9.642 1.00 80.38 351 ALA A N 1
ATOM 2797 C CA . ALA A 1 351 ? 15.617 15.516 -10.960 1.00 80.38 351 ALA A CA 1
ATOM 2798 C C . ALA A 1 351 ? 14.878 16.632 -11.720 1.00 80.38 351 ALA A C 1
ATOM 2800 O O . ALA A 1 351 ? 14.064 17.364 -11.157 1.00 80.38 351 ALA A O 1
ATOM 2801 N N . VAL A 1 352 ? 15.176 16.756 -13.015 1.00 78.31 352 VAL A N 1
ATOM 2802 C CA . VAL A 1 352 ? 14.510 17.704 -13.928 1.00 78.31 352 VAL A CA 1
ATOM 2803 C C . VAL A 1 352 ? 13.174 17.130 -14.412 1.00 78.31 352 VAL A C 1
ATOM 2805 O O . VAL A 1 352 ? 12.186 17.850 -14.555 1.00 78.31 352 VAL A O 1
ATOM 2808 N N . THR A 1 353 ? 13.148 15.817 -14.634 1.00 89.50 353 THR A N 1
ATOM 2809 C CA . THR A 1 353 ? 11.994 15.013 -15.042 1.00 89.50 353 THR A CA 1
ATOM 2810 C C . THR A 1 353 ? 11.907 13.756 -14.175 1.00 89.50 353 THR A C 1
ATOM 2812 O O . THR A 1 353 ? 12.862 13.390 -13.495 1.00 89.50 353 THR A O 1
ATOM 2815 N N . PHE A 1 354 ? 10.746 13.099 -14.180 1.00 93.12 354 PHE A N 1
ATOM 2816 C CA . PHE A 1 354 ? 10.484 11.893 -13.385 1.00 93.12 354 PHE A CA 1
ATOM 2817 C C . PHE A 1 354 ? 10.108 10.707 -14.280 1.00 93.12 354 PHE A C 1
ATOM 2819 O O . PHE A 1 354 ? 9.111 10.020 -14.051 1.00 93.12 354 PHE A O 1
ATOM 2826 N N . SER A 1 355 ? 10.868 10.514 -15.360 1.00 95.56 355 SER A N 1
ATOM 2827 C CA . SER A 1 355 ? 10.697 9.359 -16.241 1.00 95.56 355 SER A CA 1
ATOM 2828 C C . SER A 1 355 ? 11.293 8.091 -15.619 1.00 95.56 355 SER A C 1
ATOM 2830 O O . SER A 1 355 ? 12.071 8.148 -14.661 1.00 95.56 355 SER A O 1
ATOM 2832 N N . LEU A 1 356 ? 10.957 6.931 -16.189 1.00 97.06 356 LEU A N 1
ATOM 2833 C CA . LEU A 1 356 ? 11.595 5.669 -15.813 1.00 97.06 356 LEU A CA 1
ATOM 2834 C C . LEU A 1 356 ? 13.112 5.708 -16.060 1.00 97.06 356 LEU A C 1
ATOM 2836 O O . LEU A 1 356 ? 13.883 5.195 -15.253 1.00 97.06 356 LEU A O 1
ATOM 2840 N N . GLU A 1 357 ? 13.540 6.364 -17.139 1.00 96.31 357 GLU A N 1
ATOM 2841 C CA . GLU A 1 357 ? 14.955 6.550 -17.458 1.00 96.31 357 GLU A CA 1
ATOM 2842 C C . GLU A 1 357 ? 15.664 7.360 -16.362 1.00 96.31 357 GLU A C 1
ATOM 2844 O O . GLU A 1 357 ? 16.710 6.933 -15.872 1.00 96.31 357 GLU A O 1
ATOM 2849 N N . ASP A 1 358 ? 15.064 8.465 -15.904 1.00 96.06 358 ASP A N 1
ATOM 2850 C CA . ASP A 1 358 ? 15.612 9.288 -14.815 1.00 96.06 358 ASP A CA 1
ATOM 2851 C C . ASP A 1 358 ? 15.707 8.508 -13.504 1.00 96.06 358 ASP A C 1
ATOM 2853 O O . ASP A 1 358 ? 16.706 8.609 -12.791 1.00 96.06 358 ASP A O 1
ATOM 2857 N N . PHE A 1 359 ? 14.683 7.707 -13.191 1.00 98.00 359 PHE A N 1
ATOM 2858 C CA . PHE A 1 359 ? 14.699 6.847 -12.012 1.00 98.00 359 PHE A CA 1
ATOM 2859 C C . PHE A 1 359 ? 15.803 5.789 -12.106 1.00 98.00 359 PHE A C 1
ATOM 2861 O O . PHE A 1 359 ? 16.579 5.632 -11.165 1.00 98.00 359 PHE A O 1
ATOM 2868 N N . SER A 1 360 ? 15.938 5.112 -13.251 1.00 98.12 360 SER A N 1
ATOM 2869 C CA . SER A 1 360 ? 16.979 4.096 -13.447 1.00 98.12 360 SER A CA 1
ATOM 2870 C C . SER A 1 360 ? 18.389 4.683 -13.322 1.00 98.12 360 SER A C 1
ATOM 2872 O O . SER A 1 360 ? 19.242 4.098 -12.656 1.00 98.12 360 SER A O 1
ATOM 2874 N N . ARG A 1 361 ? 18.626 5.876 -13.886 1.00 97.38 361 ARG A N 1
ATOM 2875 C CA . ARG A 1 361 ? 19.894 6.606 -13.745 1.00 97.38 361 ARG A CA 1
ATOM 2876 C C . ARG A 1 361 ? 20.140 7.007 -12.303 1.00 97.38 361 ARG A C 1
ATOM 2878 O O . ARG A 1 361 ? 21.230 6.769 -11.804 1.00 97.38 361 ARG A O 1
ATOM 2885 N N . PHE A 1 362 ? 19.130 7.535 -11.608 1.00 97.94 362 PHE A N 1
ATOM 2886 C CA . PHE A 1 362 ? 19.262 7.857 -10.191 1.00 97.94 362 PHE A CA 1
ATOM 2887 C C . PHE A 1 362 ? 19.702 6.629 -9.385 1.00 97.94 362 PHE A C 1
ATOM 2889 O O . PHE A 1 362 ? 20.664 6.729 -8.626 1.00 97.94 362 PHE A O 1
ATOM 2896 N N . VAL A 1 363 ? 19.049 5.480 -9.591 1.00 98.12 363 VAL A N 1
ATOM 2897 C CA . VAL A 1 363 ? 19.395 4.216 -8.926 1.00 98.12 363 VAL A CA 1
ATOM 2898 C C . VAL A 1 363 ? 20.839 3.811 -9.228 1.00 98.12 363 VAL A C 1
ATOM 2900 O O . VAL A 1 363 ? 21.594 3.522 -8.302 1.00 98.12 363 VAL A O 1
ATOM 2903 N N . ALA A 1 364 ? 21.255 3.840 -10.495 1.00 97.88 364 ALA A N 1
ATOM 2904 C CA . ALA A 1 364 ? 22.609 3.465 -10.896 1.00 97.88 364 ALA A CA 1
ATOM 2905 C C . ALA A 1 364 ? 23.688 4.430 -10.384 1.00 97.88 364 ALA A C 1
ATOM 2907 O O . ALA A 1 364 ? 24.736 3.982 -9.925 1.00 97.88 364 ALA A O 1
ATOM 2908 N N . ASP A 1 365 ? 23.446 5.736 -10.423 1.00 97.44 365 ASP A N 1
ATOM 2909 C CA . ASP A 1 365 ? 24.448 6.751 -10.083 1.00 97.44 365 ASP A CA 1
ATOM 2910 C C . ASP A 1 365 ? 24.645 6.893 -8.567 1.00 97.44 365 ASP A C 1
ATOM 2912 O O . ASP A 1 365 ? 25.707 7.317 -8.115 1.00 97.44 365 ASP A O 1
ATOM 2916 N N . HIS A 1 366 ? 23.634 6.524 -7.774 1.00 97.38 366 HIS A N 1
ATOM 2917 C CA . HIS A 1 366 ? 23.606 6.756 -6.327 1.00 97.38 366 HIS A CA 1
ATOM 2918 C C . HIS A 1 366 ? 23.663 5.484 -5.482 1.00 97.38 366 HIS A C 1
ATOM 2920 O O . HIS A 1 366 ? 23.646 5.574 -4.259 1.00 97.38 366 HIS A O 1
ATOM 2926 N N . HIS A 1 367 ? 23.770 4.299 -6.091 1.00 96.44 367 HIS A N 1
ATOM 2927 C CA . HIS A 1 367 ? 23.723 3.034 -5.349 1.00 96.44 367 HIS A CA 1
ATOM 2928 C C . HIS A 1 367 ? 24.786 2.880 -4.256 1.00 96.44 367 HIS A C 1
ATOM 2930 O O . HIS A 1 367 ? 24.570 2.147 -3.297 1.00 96.44 367 HIS A O 1
ATOM 2936 N N . GLN A 1 368 ? 25.926 3.563 -4.383 1.00 96.88 368 GLN A N 1
ATOM 2937 C CA . GLN A 1 368 ? 26.984 3.554 -3.369 1.00 96.88 368 GLN A CA 1
ATOM 2938 C C . GLN A 1 368 ? 26.587 4.303 -2.089 1.00 96.88 368 GLN A C 1
ATOM 2940 O O . GLN A 1 368 ? 27.127 4.011 -1.026 1.00 96.88 368 GLN A O 1
ATOM 2945 N N . ASP A 1 369 ? 25.631 5.229 -2.192 1.00 97.75 369 ASP A N 1
ATOM 2946 C CA . ASP A 1 369 ? 25.100 6.004 -1.070 1.00 97.75 369 ASP A CA 1
ATOM 2947 C C . ASP A 1 369 ? 23.934 5.273 -0.374 1.00 97.75 369 ASP A C 1
ATOM 2949 O O . ASP A 1 369 ? 23.467 5.707 0.679 1.00 97.75 369 ASP A O 1
ATOM 2953 N N . PHE A 1 370 ? 23.423 4.175 -0.942 1.00 97.81 370 PHE A N 1
ATOM 2954 C CA . PHE A 1 370 ? 22.297 3.441 -0.369 1.00 97.81 370 PHE A CA 1
ATOM 2955 C C . PHE A 1 370 ? 22.729 2.676 0.880 1.00 97.81 370 PHE A C 1
ATOM 2957 O O . PHE A 1 370 ? 23.661 1.874 0.859 1.00 97.81 370 PHE A O 1
ATOM 2964 N N . VAL A 1 371 ? 21.998 2.878 1.975 1.00 96.81 371 VAL A N 1
ATOM 2965 C CA . VAL A 1 371 ? 22.196 2.141 3.222 1.00 96.81 371 VAL A CA 1
ATOM 2966 C C . VAL A 1 371 ? 20.999 1.227 3.418 1.00 96.81 371 VAL A C 1
ATOM 2968 O O . VAL A 1 371 ? 19.894 1.708 3.625 1.00 96.81 371 VAL A O 1
ATOM 2971 N N . TRP A 1 372 ? 21.189 -0.089 3.394 1.00 93.75 372 TRP A N 1
ATOM 2972 C CA . TRP A 1 372 ? 20.109 -1.053 3.620 1.00 93.75 372 TRP A CA 1
ATOM 2973 C C . TRP A 1 372 ? 20.570 -2.216 4.496 1.00 93.75 372 TRP A C 1
ATOM 2975 O O . TRP A 1 372 ? 21.764 -2.438 4.710 1.00 93.75 372 TRP A O 1
ATOM 2985 N N . LYS A 1 373 ? 19.610 -2.974 5.030 1.00 85.62 373 LYS A N 1
ATOM 2986 C CA . LYS A 1 373 ? 19.898 -4.198 5.781 1.00 85.62 373 LYS A CA 1
ATOM 2987 C C . LYS A 1 373 ? 19.785 -5.393 4.846 1.00 85.62 373 LYS A C 1
ATOM 2989 O O . LYS A 1 373 ? 18.687 -5.730 4.416 1.00 85.62 373 LYS A O 1
ATOM 2994 N N . ALA A 1 374 ? 20.905 -6.059 4.575 1.00 71.94 374 ALA A N 1
ATOM 2995 C CA . ALA A 1 374 ? 20.879 -7.363 3.923 1.00 71.94 374 ALA A CA 1
ATOM 2996 C C . ALA A 1 374 ? 20.163 -8.365 4.847 1.00 71.94 374 ALA A C 1
ATOM 2998 O O . ALA A 1 374 ? 20.668 -8.722 5.914 1.00 71.94 374 ALA A O 1
ATOM 2999 N N . GLY A 1 375 ? 18.950 -8.766 4.473 1.00 63.69 375 GLY A N 1
ATOM 3000 C CA . GLY A 1 375 ? 18.161 -9.745 5.211 1.00 63.69 375 GLY A CA 1
ATOM 3001 C C . GLY A 1 375 ? 18.388 -11.157 4.680 1.00 63.69 375 GLY A C 1
ATOM 3002 O O . GLY A 1 375 ? 18.403 -11.374 3.472 1.00 63.69 375 GLY A O 1
ATOM 3003 N N . TYR A 1 376 ? 18.502 -12.142 5.576 1.00 59.31 376 TYR A N 1
ATOM 3004 C CA . TYR A 1 376 ? 18.241 -13.530 5.195 1.00 59.31 376 TYR A CA 1
ATOM 3005 C C . TYR A 1 376 ? 16.728 -13.690 5.038 1.00 59.31 376 TYR A C 1
ATOM 3007 O O . TYR A 1 376 ? 15.997 -13.683 6.034 1.00 59.31 376 TYR A O 1
ATOM 3015 N N . ASN A 1 377 ? 16.256 -13.788 3.798 1.00 64.25 377 ASN A N 1
ATOM 3016 C CA . ASN A 1 377 ? 14.830 -13.828 3.515 1.00 64.25 377 ASN A CA 1
ATOM 3017 C C . ASN A 1 377 ? 14.317 -15.277 3.410 1.00 64.25 377 ASN A C 1
ATOM 3019 O O . ASN A 1 377 ? 14.885 -16.096 2.693 1.00 64.25 377 ASN A O 1
ATOM 3023 N N . LYS A 1 378 ? 13.243 -15.598 4.144 1.00 67.38 378 LYS A N 1
ATOM 3024 C CA . LYS A 1 378 ? 12.486 -16.866 4.022 1.00 67.38 378 LYS A CA 1
ATOM 3025 C C . LYS A 1 378 ? 11.193 -16.706 3.207 1.00 67.38 378 LYS A C 1
ATOM 3027 O O . LYS A 1 378 ? 10.478 -17.688 2.972 1.00 67.38 378 LYS A O 1
ATOM 3032 N N . PHE A 1 379 ? 10.855 -15.469 2.863 1.00 79.88 379 PHE A N 1
ATOM 3033 C CA . PHE A 1 379 ? 9.760 -15.094 1.981 1.00 79.88 379 PHE A CA 1
ATOM 3034 C C . PHE A 1 379 ? 10.234 -15.082 0.533 1.00 79.88 379 PHE A C 1
ATOM 3036 O O . PHE A 1 379 ? 11.436 -15.081 0.274 1.00 79.88 379 PHE A O 1
ATOM 3043 N N . GLY A 1 380 ? 9.274 -15.111 -0.388 1.00 80.50 380 GLY A N 1
ATOM 3044 C CA . GLY A 1 380 ? 9.573 -15.283 -1.800 1.00 80.50 380 GLY A CA 1
ATOM 3045 C C . GLY A 1 380 ? 9.928 -16.716 -2.226 1.00 80.50 380 GLY A C 1
ATOM 3046 O O . GLY A 1 380 ? 9.902 -17.654 -1.420 1.00 80.50 380 GLY A O 1
ATOM 3047 N N . LEU A 1 381 ? 10.175 -16.898 -3.522 1.00 86.19 381 LEU A N 1
ATOM 3048 C CA . LEU A 1 381 ? 10.502 -18.164 -4.185 1.00 86.19 381 LEU A CA 1
ATOM 3049 C C . LEU A 1 381 ? 12.005 -18.344 -4.417 1.00 86.19 381 LEU A C 1
ATOM 3051 O O . LEU A 1 381 ? 12.473 -19.485 -4.385 1.00 86.19 381 LEU A O 1
ATOM 3055 N N . ILE A 1 382 ? 12.740 -17.251 -4.653 1.00 85.44 382 ILE A N 1
ATOM 3056 C CA . ILE A 1 382 ? 14.160 -17.265 -5.032 1.00 85.44 382 ILE A CA 1
ATOM 3057 C C . ILE A 1 382 ? 14.898 -16.237 -4.171 1.00 85.44 382 ILE A C 1
ATOM 3059 O O . ILE A 1 382 ? 14.962 -15.049 -4.493 1.00 85.44 382 ILE A O 1
ATOM 3063 N N . ALA A 1 383 ? 15.475 -16.696 -3.064 1.00 74.81 383 ALA A N 1
ATOM 3064 C CA . ALA A 1 383 ? 16.156 -15.817 -2.129 1.00 74.81 383 ALA A CA 1
ATOM 3065 C C . ALA A 1 383 ? 17.457 -15.270 -2.719 1.00 74.81 383 ALA A C 1
ATOM 3067 O O . ALA A 1 383 ? 18.289 -16.013 -3.241 1.00 74.81 383 ALA A O 1
ATOM 3068 N N . SER A 1 384 ? 17.642 -13.963 -2.521 1.00 75.00 384 SER A N 1
ATOM 3069 C CA . SER A 1 384 ? 18.924 -13.257 -2.601 1.00 75.00 384 SER A CA 1
ATOM 3070 C C . SER A 1 384 ? 19.750 -13.606 -3.851 1.00 75.00 384 SER A C 1
ATOM 3072 O O . SER A 1 384 ? 20.828 -14.197 -3.723 1.00 75.00 384 SER A O 1
ATOM 3074 N N . PRO A 1 385 ? 19.270 -13.259 -5.062 1.00 78.50 385 PRO A N 1
ATOM 3075 C CA . PRO A 1 385 ? 19.995 -13.561 -6.288 1.00 78.50 385 PRO A CA 1
ATOM 3076 C C . PRO A 1 385 ? 21.343 -12.832 -6.307 1.00 78.50 385 PRO A C 1
ATOM 3078 O O . PRO A 1 385 ? 21.455 -11.680 -5.886 1.00 78.50 385 PRO A O 1
ATOM 3081 N N . SER A 1 386 ? 22.383 -13.496 -6.814 1.00 88.06 386 SER A N 1
ATOM 3082 C CA . SER A 1 386 ? 23.661 -12.824 -7.038 1.00 88.06 386 SER A CA 1
ATOM 3083 C C . SER A 1 386 ? 23.531 -11.823 -8.188 1.00 88.06 386 SER A C 1
ATOM 3085 O O . SER A 1 386 ? 22.753 -12.021 -9.124 1.00 88.06 386 SER A O 1
ATOM 3087 N N . ARG A 1 387 ? 24.350 -10.769 -8.167 1.00 92.88 387 ARG A N 1
ATOM 3088 C CA . ARG A 1 387 ? 24.417 -9.801 -9.270 1.00 92.88 387 ARG A CA 1
ATOM 3089 C C . ARG A 1 387 ? 24.723 -10.457 -10.619 1.00 92.88 387 ARG A C 1
ATOM 3091 O O . ARG A 1 387 ? 24.196 -10.030 -11.640 1.00 92.88 387 ARG A O 1
ATOM 3098 N N . GLY A 1 388 ? 25.558 -11.501 -10.615 1.00 95.81 388 GLY A N 1
ATOM 3099 C CA . GLY A 1 388 ? 25.857 -12.295 -11.809 1.00 95.81 388 GLY A CA 1
ATOM 3100 C C . GLY A 1 388 ? 24.615 -13.002 -12.347 1.00 95.81 388 GLY A C 1
ATOM 3101 O O . GLY A 1 388 ? 24.295 -12.847 -13.515 1.00 95.81 388 GLY A O 1
ATOM 3102 N N . LEU A 1 389 ? 23.851 -13.664 -11.473 1.00 94.69 389 LEU A N 1
ATOM 3103 C CA . LEU A 1 389 ? 22.615 -14.350 -11.853 1.00 94.69 389 LEU A CA 1
ATOM 3104 C C . LEU A 1 389 ? 21.548 -13.385 -12.396 1.00 94.69 389 LEU A C 1
ATOM 3106 O O . LEU A 1 389 ? 20.860 -13.708 -13.361 1.00 94.69 389 LEU A O 1
ATOM 3110 N N . LEU A 1 390 ? 21.421 -12.192 -11.802 1.00 96.19 390 LEU A N 1
ATOM 3111 C CA . LEU A 1 390 ? 20.564 -11.131 -12.339 1.00 96.19 390 LEU A CA 1
ATOM 3112 C C . LEU A 1 390 ? 21.024 -10.698 -13.736 1.00 96.19 390 LEU A C 1
ATOM 3114 O O . LEU A 1 390 ? 20.201 -10.603 -14.640 1.00 96.19 390 LEU A O 1
ATOM 3118 N N . ALA A 1 391 ? 22.324 -10.469 -13.934 1.00 97.44 391 ALA A N 1
ATOM 3119 C CA . ALA A 1 391 ? 22.863 -10.088 -15.237 1.00 97.44 391 ALA A CA 1
ATOM 3120 C C . ALA A 1 391 ? 22.635 -11.174 -16.304 1.00 97.44 391 ALA A C 1
ATOM 3122 O O . ALA A 1 391 ? 22.202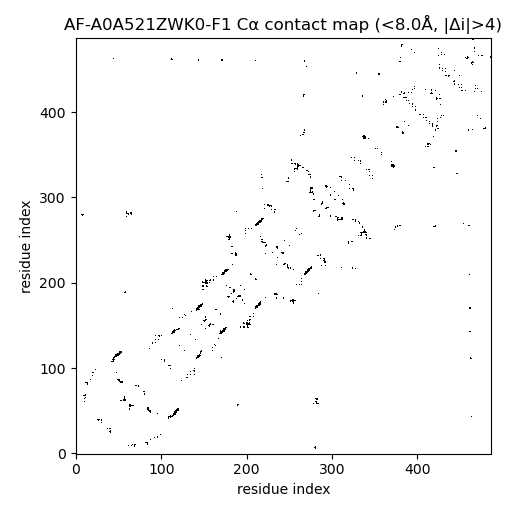 -10.850 -17.411 1.00 97.44 391 ALA A O 1
ATOM 3123 N N . ASP A 1 392 ? 22.854 -12.444 -15.954 1.00 97.69 392 ASP A N 1
ATOM 3124 C CA . ASP A 1 392 ? 22.598 -13.592 -16.830 1.00 97.69 392 ASP A CA 1
ATOM 3125 C C . ASP A 1 392 ? 21.119 -13.659 -17.225 1.00 97.69 392 ASP A C 1
ATOM 3127 O O . ASP A 1 392 ? 20.790 -13.855 -18.397 1.00 97.69 392 ASP A O 1
ATOM 3131 N N . PHE A 1 393 ? 20.215 -13.419 -16.270 1.00 98.00 393 PHE A N 1
ATOM 3132 C CA . PHE A 1 393 ? 18.786 -13.356 -16.552 1.00 98.00 393 PHE A CA 1
ATOM 3133 C C . PHE A 1 393 ? 18.417 -12.196 -17.476 1.00 98.00 393 PHE A C 1
ATOM 3135 O O . PHE A 1 393 ? 17.633 -12.391 -18.397 1.00 98.00 393 PHE A O 1
ATOM 3142 N N . LEU A 1 394 ? 18.967 -10.995 -17.274 1.00 97.88 394 LEU A N 1
ATOM 3143 C CA . LEU A 1 394 ? 18.678 -9.857 -18.154 1.00 97.88 394 LEU A CA 1
ATOM 3144 C C . LEU A 1 394 ? 19.170 -10.114 -19.586 1.00 97.88 394 LEU A C 1
ATOM 3146 O O . LEU A 1 394 ? 18.474 -9.776 -20.542 1.00 97.88 394 LEU A O 1
ATOM 3150 N N . ALA A 1 395 ? 20.325 -10.763 -19.753 1.00 97.69 395 ALA A N 1
ATOM 3151 C CA . ALA A 1 395 ? 20.799 -11.194 -21.067 1.00 97.69 395 ALA A CA 1
ATOM 3152 C C . ALA A 1 395 ? 19.880 -12.260 -21.692 1.00 97.69 395 ALA A C 1
ATOM 3154 O O . ALA A 1 395 ? 19.592 -12.198 -22.886 1.00 97.69 395 ALA A O 1
ATOM 3155 N N . TYR A 1 396 ? 19.388 -13.201 -20.881 1.00 98.06 396 TYR A N 1
ATOM 3156 C CA . TYR A 1 396 ? 18.434 -14.230 -21.298 1.00 98.06 396 TYR A CA 1
ATOM 3157 C C . TYR A 1 396 ? 17.060 -13.651 -21.679 1.00 98.06 396 TYR A C 1
ATOM 3159 O O . TYR A 1 396 ? 16.461 -14.071 -22.667 1.00 98.06 396 TYR A O 1
ATOM 3167 N N . ALA A 1 397 ? 16.556 -12.678 -20.918 1.00 97.88 397 ALA A N 1
ATOM 3168 C CA . ALA A 1 397 ? 15.223 -12.111 -21.086 1.00 97.88 397 ALA A CA 1
ATOM 3169 C C . ALA A 1 397 ? 15.107 -11.195 -22.314 1.00 97.88 397 ALA A C 1
ATOM 3171 O O . ALA A 1 397 ? 14.032 -11.132 -22.913 1.00 97.88 397 ALA A O 1
ATOM 3172 N N . TYR A 1 398 ? 16.198 -10.521 -22.698 1.00 97.50 398 TYR A N 1
ATOM 3173 C CA . TYR A 1 398 ? 16.244 -9.550 -23.798 1.00 97.50 398 TYR A CA 1
ATOM 3174 C C . TYR A 1 398 ? 17.357 -9.900 -24.812 1.00 97.50 398 TYR A C 1
ATOM 3176 O O . TYR A 1 398 ? 18.384 -9.216 -24.868 1.00 97.50 398 TYR A O 1
ATOM 3184 N N . PRO A 1 399 ? 17.201 -10.983 -25.601 1.00 94.69 399 PRO A N 1
ATOM 3185 C CA . PRO A 1 399 ? 18.228 -11.428 -26.546 1.00 94.69 399 PRO A CA 1
ATOM 3186 C C . PRO A 1 399 ? 18.228 -10.646 -27.873 1.00 94.69 399 PRO A C 1
ATOM 3188 O O . PRO A 1 399 ? 19.212 -10.700 -28.611 1.00 94.69 399 PRO A O 1
ATOM 3191 N N . ASP A 1 400 ? 17.131 -9.959 -28.205 1.00 95.62 400 ASP A N 1
ATOM 3192 C CA . ASP A 1 400 ? 16.962 -9.221 -29.460 1.00 95.62 400 ASP A CA 1
ATOM 3193 C C . ASP A 1 400 ? 17.568 -7.806 -29.343 1.00 95.62 400 ASP A C 1
ATOM 3195 O O . ASP A 1 400 ? 17.252 -7.092 -28.387 1.00 95.62 400 ASP A O 1
ATOM 3199 N N . PRO A 1 401 ? 18.388 -7.350 -30.312 1.00 95.00 401 PRO A N 1
ATOM 3200 C CA . PRO A 1 401 ? 18.881 -5.971 -30.365 1.00 95.00 401 PRO A CA 1
ATOM 3201 C C . PRO A 1 401 ? 17.797 -4.886 -30.262 1.00 95.00 401 PRO A C 1
ATOM 3203 O O . PRO A 1 401 ? 18.091 -3.775 -29.826 1.00 95.00 401 PRO A O 1
ATOM 3206 N N . ALA A 1 402 ? 16.553 -5.179 -30.651 1.00 94.94 402 ALA A N 1
ATOM 3207 C CA . ALA A 1 402 ? 15.429 -4.255 -30.513 1.00 94.94 402 ALA A CA 1
ATOM 3208 C C . ALA A 1 402 ? 15.062 -3.946 -29.047 1.00 94.94 402 ALA A C 1
ATOM 3210 O O . ALA A 1 402 ? 14.455 -2.910 -28.786 1.00 94.94 402 ALA A O 1
ATOM 3211 N N . ASP A 1 403 ? 15.429 -4.818 -28.104 1.00 96.44 403 ASP A N 1
ATOM 3212 C CA . ASP A 1 403 ? 15.146 -4.679 -26.669 1.00 96.44 403 ASP A CA 1
ATOM 3213 C C . ASP A 1 403 ? 16.358 -4.146 -25.877 1.00 96.44 403 ASP A C 1
ATOM 3215 O O . ASP A 1 403 ? 16.308 -4.035 -24.649 1.00 96.44 403 ASP A O 1
ATOM 3219 N N . GLU A 1 404 ? 17.453 -3.795 -26.564 1.00 96.19 404 GLU A N 1
ATOM 3220 C CA . GLU A 1 404 ? 18.725 -3.402 -25.945 1.00 96.19 404 GLU A CA 1
ATOM 3221 C C . GLU A 1 404 ? 18.575 -2.212 -24.995 1.00 96.19 404 GLU A C 1
ATOM 3223 O O . GLU A 1 404 ? 19.131 -2.213 -23.899 1.00 96.19 404 GLU A O 1
ATOM 3228 N N . GLU A 1 405 ? 17.798 -1.201 -25.386 1.00 96.00 405 GLU A N 1
ATOM 3229 C CA . GLU A 1 405 ? 17.570 -0.017 -24.555 1.00 96.00 405 GLU A CA 1
ATOM 3230 C C . GLU A 1 405 ? 16.901 -0.392 -23.227 1.00 96.00 405 GLU A C 1
ATOM 3232 O O . GLU A 1 405 ? 17.338 0.038 -22.156 1.00 96.00 405 GLU A O 1
ATOM 3237 N N . PHE A 1 406 ? 15.896 -1.271 -23.274 1.00 97.56 406 PHE A N 1
ATOM 3238 C CA . PHE A 1 406 ? 15.209 -1.738 -22.076 1.00 97.56 406 PHE A CA 1
ATOM 3239 C C . PHE A 1 406 ? 16.090 -2.672 -21.235 1.00 97.56 406 PHE A C 1
ATOM 3241 O O . PHE A 1 406 ? 16.041 -2.637 -20.002 1.00 97.56 406 PHE A O 1
ATOM 3248 N N . ARG A 1 407 ? 16.961 -3.464 -21.872 1.00 97.88 407 ARG A N 1
ATOM 3249 C CA . ARG A 1 407 ? 17.983 -4.258 -21.178 1.00 97.88 407 ARG A CA 1
ATOM 3250 C C . ARG A 1 407 ? 18.966 -3.366 -20.417 1.00 97.88 407 ARG A C 1
ATOM 3252 O O . ARG A 1 407 ? 19.223 -3.612 -19.239 1.00 97.88 407 ARG A O 1
ATOM 3259 N N . VAL A 1 408 ? 19.478 -2.308 -21.051 1.00 97.75 408 VAL A N 1
ATOM 3260 C CA . VAL A 1 408 ? 20.370 -1.317 -20.420 1.00 97.75 408 VAL A CA 1
ATOM 3261 C C . VAL A 1 408 ? 19.671 -0.616 -19.255 1.00 97.75 408 VAL A C 1
ATOM 3263 O O . VAL A 1 408 ? 20.264 -0.465 -18.185 1.00 97.75 408 VAL A O 1
ATOM 3266 N N . LEU A 1 409 ? 18.403 -0.242 -19.426 1.00 98.12 409 LEU A N 1
ATOM 3267 C CA . LEU A 1 409 ? 17.581 0.335 -18.362 1.00 98.12 409 LEU A CA 1
ATOM 3268 C C . LEU A 1 409 ? 17.473 -0.616 -17.159 1.00 98.12 409 LEU A C 1
ATOM 3270 O O . LEU A 1 409 ? 17.729 -0.207 -16.027 1.00 98.12 409 LEU A O 1
ATOM 3274 N N . ASN A 1 410 ? 17.178 -1.899 -17.381 1.00 97.94 410 ASN A N 1
ATOM 3275 C CA . ASN A 1 410 ? 17.123 -2.886 -16.297 1.00 97.94 410 ASN A CA 1
ATOM 3276 C C . ASN A 1 410 ? 18.494 -3.137 -15.649 1.00 97.94 410 ASN A C 1
ATOM 3278 O O . ASN A 1 410 ? 18.565 -3.328 -14.438 1.00 97.94 410 ASN A O 1
ATOM 3282 N N . HIS A 1 411 ? 19.594 -3.067 -16.405 1.00 97.81 411 HIS A N 1
ATOM 3283 C CA . HIS A 1 411 ? 20.935 -3.119 -15.817 1.00 97.81 411 HIS A CA 1
ATOM 3284 C C . HIS A 1 411 ? 21.205 -1.948 -14.866 1.00 97.81 411 HIS A C 1
ATOM 3286 O O . HIS A 1 411 ? 21.864 -2.136 -13.843 1.00 97.81 411 HIS A O 1
ATOM 3292 N N . ARG A 1 412 ? 20.681 -0.751 -15.152 1.00 98.31 412 ARG A N 1
ATOM 3293 C CA . ARG A 1 412 ? 20.759 0.387 -14.221 1.00 98.31 412 ARG A CA 1
ATOM 3294 C C . ARG A 1 412 ? 19.926 0.167 -12.957 1.00 98.31 412 ARG A C 1
ATOM 3296 O O . ARG A 1 412 ? 20.319 0.615 -11.885 1.00 98.31 412 ARG A O 1
ATOM 3303 N N . LEU A 1 413 ? 18.835 -0.590 -13.061 1.00 98.25 413 LEU A N 1
ATOM 3304 C CA . LEU A 1 413 ? 18.001 -1.019 -11.935 1.00 98.25 413 LEU A CA 1
ATOM 3305 C C . LEU A 1 413 ? 18.566 -2.228 -11.162 1.00 98.25 413 LEU A C 1
ATOM 3307 O O . LEU A 1 413 ? 17.893 -2.747 -10.278 1.00 98.25 413 LEU A O 1
ATOM 3311 N N . MET A 1 414 ? 19.805 -2.669 -11.405 1.00 96.56 414 MET A N 1
ATOM 3312 C CA . MET A 1 414 ? 20.395 -3.779 -10.639 1.00 96.56 414 MET A CA 1
ATOM 3313 C C . MET A 1 414 ? 20.312 -3.586 -9.108 1.00 96.56 414 MET A C 1
ATOM 3315 O O . MET A 1 414 ? 19.835 -4.503 -8.441 1.00 96.56 414 MET A O 1
ATOM 3319 N N . PRO A 1 415 ? 20.658 -2.411 -8.536 1.00 96.56 415 PRO A N 1
ATOM 3320 C CA . PRO A 1 415 ? 20.517 -2.173 -7.095 1.00 96.56 415 PRO A CA 1
ATOM 3321 C C . PRO A 1 415 ? 19.066 -2.270 -6.605 1.00 96.56 415 PRO A C 1
ATOM 3323 O O . PRO A 1 415 ? 18.812 -2.676 -5.476 1.00 96.56 415 PRO A O 1
ATOM 3326 N N . TYR A 1 416 ? 18.101 -1.924 -7.459 1.00 97.19 416 TYR A N 1
ATOM 3327 C CA . TYR A 1 416 ? 16.678 -2.055 -7.155 1.00 97.19 416 TYR A CA 1
ATOM 3328 C C . TYR A 1 416 ? 16.284 -3.532 -6.995 1.00 97.19 416 TYR A C 1
ATOM 3330 O O . TYR A 1 416 ? 15.662 -3.896 -5.999 1.00 97.19 416 TYR A O 1
ATOM 3338 N N . PHE A 1 417 ? 16.739 -4.412 -7.891 1.00 96.12 417 PHE A N 1
ATOM 3339 C CA . PHE A 1 417 ? 16.518 -5.858 -7.759 1.00 96.12 417 PHE A CA 1
ATOM 3340 C C . PHE A 1 417 ? 17.297 -6.484 -6.596 1.00 96.12 417 PHE A C 1
ATOM 3342 O O . PHE A 1 417 ? 16.806 -7.405 -5.956 1.00 96.12 417 PHE A O 1
ATOM 3349 N N . GLU A 1 418 ? 18.498 -5.998 -6.291 1.00 93.44 418 GLU A N 1
ATOM 3350 C CA . GLU A 1 418 ? 19.304 -6.508 -5.172 1.00 93.44 418 GLU A CA 1
ATOM 3351 C C . GLU A 1 418 ? 18.664 -6.219 -3.798 1.00 93.44 418 GLU A C 1
ATOM 3353 O O . GLU A 1 418 ? 18.869 -6.980 -2.850 1.00 93.44 418 GLU A O 1
ATOM 3358 N N . ILE A 1 419 ? 17.900 -5.127 -3.684 1.00 93.75 419 ILE A N 1
ATOM 3359 C CA . ILE A 1 419 ? 17.322 -4.649 -2.418 1.00 93.75 419 ILE A CA 1
ATOM 3360 C C . ILE A 1 419 ? 15.906 -5.192 -2.181 1.00 93.75 419 ILE A C 1
ATOM 3362 O O . ILE A 1 419 ? 15.551 -5.495 -1.037 1.00 93.75 419 ILE A O 1
ATOM 3366 N N . LEU A 1 420 ? 15.093 -5.308 -3.234 1.00 94.12 420 LEU A N 1
ATOM 3367 C CA . LEU A 1 420 ? 13.692 -5.711 -3.115 1.00 94.12 420 LEU A CA 1
ATOM 3368 C C . LEU A 1 420 ? 13.492 -7.226 -2.994 1.00 94.12 420 LEU A C 1
ATOM 3370 O O . LEU A 1 420 ? 14.371 -8.041 -3.285 1.00 94.12 420 LEU A O 1
ATOM 3374 N N . LEU A 1 421 ? 12.291 -7.600 -2.548 1.00 92.62 421 LEU A N 1
ATOM 3375 C CA . LEU A 1 421 ? 11.848 -8.989 -2.462 1.00 92.62 421 LEU A CA 1
ATOM 3376 C C . LEU A 1 421 ? 12.000 -9.701 -3.808 1.00 92.62 421 LEU A C 1
ATOM 3378 O O . LEU A 1 421 ? 11.612 -9.154 -4.834 1.00 92.62 421 LEU A O 1
ATOM 3382 N N . ASP A 1 422 ? 12.549 -10.925 -3.779 1.00 91.25 422 ASP A N 1
ATOM 3383 C CA . ASP A 1 422 ? 12.676 -11.801 -4.949 1.00 91.25 422 ASP A CA 1
ATOM 3384 C C . ASP A 1 422 ? 13.120 -11.048 -6.217 1.00 91.25 422 ASP A C 1
ATOM 3386 O O . ASP A 1 422 ? 12.507 -11.171 -7.278 1.00 91.25 422 ASP A O 1
ATOM 3390 N N . GLY A 1 423 ? 14.188 -10.251 -6.120 1.00 93.50 423 GLY A N 1
ATOM 3391 C CA . GLY A 1 423 ? 14.612 -9.344 -7.189 1.00 93.50 423 GLY A CA 1
ATOM 3392 C C . GLY A 1 423 ? 14.681 -9.953 -8.589 1.00 93.50 423 GLY A C 1
ATOM 3393 O O . GLY A 1 423 ? 14.303 -9.310 -9.564 1.00 93.50 423 GLY A O 1
ATOM 3394 N N . LEU A 1 424 ? 15.100 -11.217 -8.694 1.00 94.94 424 LEU A N 1
ATOM 3395 C CA . LEU A 1 424 ? 15.144 -11.949 -9.960 1.00 94.94 424 LEU A CA 1
ATOM 3396 C C . LEU A 1 424 ? 13.741 -12.218 -10.526 1.00 94.94 424 LEU A C 1
ATOM 3398 O O . LEU A 1 424 ? 13.500 -12.041 -11.719 1.00 94.94 424 LEU A O 1
ATOM 3402 N N . LEU A 1 425 ? 12.797 -12.611 -9.671 1.00 94.88 425 LEU A N 1
ATOM 3403 C CA . LEU A 1 425 ? 11.407 -12.819 -10.062 1.00 94.88 425 LEU A CA 1
ATOM 3404 C C . LEU A 1 425 ? 10.709 -11.490 -10.368 1.00 94.88 425 LEU A C 1
ATOM 3406 O O . LEU A 1 425 ? 9.886 -11.424 -11.279 1.00 94.88 425 LEU A O 1
ATOM 3410 N N . LEU A 1 426 ? 11.035 -10.426 -9.630 1.00 96.44 426 LEU A N 1
ATOM 3411 C CA . LEU A 1 426 ? 10.568 -9.075 -9.925 1.00 96.44 426 LEU A CA 1
ATOM 3412 C C . LEU A 1 426 ? 11.055 -8.617 -11.307 1.00 96.44 426 LEU A C 1
ATOM 3414 O O . LEU A 1 426 ? 10.236 -8.192 -12.122 1.00 96.44 426 LEU A O 1
ATOM 3418 N N . ALA A 1 427 ? 12.344 -8.794 -11.615 1.00 97.81 427 ALA A N 1
ATOM 3419 C CA . ALA A 1 427 ? 12.902 -8.523 -12.940 1.00 97.81 427 ALA A CA 1
ATOM 3420 C C . ALA A 1 427 ? 12.188 -9.333 -14.037 1.00 97.81 427 ALA A C 1
ATOM 3422 O O . ALA A 1 427 ? 11.870 -8.798 -15.099 1.00 97.81 427 ALA A O 1
ATOM 3423 N N . ALA A 1 428 ? 11.854 -10.599 -13.768 1.00 97.88 428 ALA A N 1
ATOM 3424 C CA . ALA A 1 428 ? 11.102 -11.431 -14.702 1.00 97.88 428 ALA A CA 1
ATOM 3425 C C . ALA A 1 428 ? 9.669 -10.937 -14.942 1.00 97.88 428 ALA A C 1
ATOM 3427 O O . ALA A 1 428 ? 9.217 -10.894 -16.086 1.00 97.88 428 ALA A O 1
ATOM 3428 N N . LYS A 1 429 ? 8.954 -10.518 -13.892 1.00 97.50 429 LYS A N 1
ATOM 3429 C CA . LYS A 1 429 ? 7.607 -9.939 -14.025 1.00 97.50 429 LYS A CA 1
ATOM 3430 C C . LYS A 1 429 ? 7.630 -8.611 -14.785 1.00 97.50 429 LYS A C 1
ATOM 3432 O O . LYS A 1 429 ? 6.749 -8.369 -15.610 1.00 97.50 429 LYS A O 1
ATOM 3437 N N . ILE A 1 430 ? 8.655 -7.784 -14.567 1.00 98.38 430 ILE A N 1
ATOM 3438 C CA . ILE A 1 430 ? 8.884 -6.555 -15.342 1.00 98.38 430 ILE A CA 1
ATOM 3439 C C . ILE A 1 430 ? 9.103 -6.890 -16.817 1.00 98.38 430 ILE A C 1
ATOM 3441 O O . ILE A 1 430 ? 8.452 -6.291 -17.670 1.00 98.38 430 ILE A O 1
ATOM 3445 N N . ALA A 1 431 ? 9.940 -7.886 -17.120 1.00 98.38 431 ALA A N 1
ATOM 3446 C CA . ALA A 1 431 ? 10.178 -8.334 -18.488 1.00 98.38 431 ALA A CA 1
ATOM 3447 C C . ALA A 1 431 ? 8.888 -8.823 -19.167 1.00 98.38 431 ALA A C 1
ATOM 3449 O O . ALA A 1 431 ? 8.604 -8.429 -20.297 1.00 98.38 431 ALA A O 1
ATOM 3450 N N . VAL A 1 432 ? 8.063 -9.624 -18.478 1.00 98.19 432 VAL A N 1
ATOM 3451 C CA . VAL A 1 432 ? 6.754 -10.054 -19.006 1.00 98.19 432 VAL A CA 1
ATOM 3452 C C . VAL A 1 432 ? 5.883 -8.848 -19.342 1.00 98.19 432 VAL A C 1
ATOM 3454 O O . VAL A 1 432 ? 5.434 -8.731 -20.483 1.00 98.19 432 VAL A O 1
ATOM 3457 N N . ARG A 1 433 ? 5.697 -7.920 -18.395 1.00 97.94 433 ARG A N 1
ATOM 3458 C CA . ARG A 1 433 ? 4.861 -6.736 -18.621 1.00 97.94 433 ARG A CA 1
ATOM 3459 C C . ARG A 1 433 ? 5.413 -5.845 -19.733 1.00 97.94 433 ARG A C 1
ATOM 3461 O O . ARG A 1 433 ? 4.631 -5.298 -20.504 1.00 97.94 433 ARG A O 1
ATOM 3468 N N . TYR A 1 434 ? 6.729 -5.707 -19.853 1.00 98.06 434 TYR A N 1
ATOM 3469 C CA . TYR A 1 434 ? 7.353 -4.989 -20.963 1.00 98.06 434 TYR A CA 1
ATOM 3470 C C . TYR A 1 434 ? 6.954 -5.585 -22.316 1.00 98.06 434 TYR A C 1
ATOM 3472 O O . TYR A 1 434 ? 6.474 -4.863 -23.190 1.00 98.06 434 TYR A O 1
ATOM 3480 N N . PHE A 1 435 ? 7.065 -6.905 -22.473 1.00 97.88 435 PHE A N 1
ATOM 3481 C CA . PHE A 1 435 ? 6.680 -7.557 -23.720 1.00 97.88 435 PHE A CA 1
ATOM 3482 C C . PHE A 1 435 ? 5.172 -7.477 -23.995 1.00 97.88 435 PHE A C 1
ATOM 3484 O O . PHE A 1 435 ? 4.784 -7.313 -25.150 1.00 97.88 435 PHE A O 1
ATOM 3491 N N . GLU A 1 436 ? 4.322 -7.536 -22.964 1.00 96.75 436 GLU A N 1
ATOM 3492 C CA . GLU A 1 436 ? 2.876 -7.293 -23.099 1.00 96.75 436 GLU A CA 1
ATOM 3493 C C . GLU A 1 436 ? 2.584 -5.880 -23.629 1.00 96.75 436 GLU A C 1
ATOM 3495 O O . GLU A 1 436 ? 1.804 -5.724 -24.571 1.00 96.75 436 GLU A O 1
ATOM 3500 N N . GLN A 1 437 ? 3.232 -4.850 -23.069 1.00 96.88 437 GLN A N 1
ATOM 3501 C CA . GLN A 1 437 ? 3.061 -3.463 -23.518 1.00 96.88 437 GLN A CA 1
ATOM 3502 C C . GLN A 1 437 ? 3.578 -3.270 -24.947 1.00 96.88 437 GLN A C 1
ATOM 3504 O O . GLN A 1 437 ? 2.881 -2.679 -25.773 1.00 96.88 437 GLN A O 1
ATOM 3509 N N . ARG A 1 438 ? 4.737 -3.855 -25.278 1.00 94.31 438 ARG A N 1
ATOM 3510 C CA . ARG A 1 438 ? 5.312 -3.812 -26.629 1.00 94.31 438 ARG A CA 1
ATOM 3511 C C . ARG A 1 438 ? 4.357 -4.403 -27.670 1.00 94.31 438 ARG A C 1
ATOM 3513 O O . ARG A 1 438 ? 4.131 -3.782 -28.705 1.00 94.31 438 ARG A O 1
ATOM 3520 N N . VAL A 1 439 ? 3.752 -5.562 -27.391 1.00 95.81 439 VAL A N 1
ATOM 3521 C CA . VAL A 1 439 ? 2.733 -6.177 -28.270 1.00 95.81 439 VAL A CA 1
ATOM 3522 C C . VAL A 1 439 ? 1.496 -5.284 -28.402 1.00 95.81 439 VAL A C 1
ATOM 3524 O O . VAL A 1 439 ? 0.917 -5.190 -29.482 1.00 95.81 439 VAL A O 1
ATOM 3527 N N . ALA A 1 440 ? 1.113 -4.590 -27.330 1.00 95.56 440 ALA A N 1
ATOM 3528 C CA . ALA A 1 440 ? 0.005 -3.638 -27.331 1.00 95.56 440 ALA A CA 1
ATOM 3529 C C . ALA A 1 440 ? 0.341 -2.271 -27.967 1.00 95.56 440 ALA A C 1
ATOM 3531 O O . ALA A 1 440 ? -0.535 -1.404 -28.006 1.00 95.56 440 ALA A O 1
ATOM 3532 N N . GLY A 1 441 ? 1.575 -2.053 -28.443 1.00 95.44 441 GLY A N 1
ATOM 3533 C CA . GLY A 1 441 ? 2.026 -0.769 -28.992 1.00 95.44 441 GLY A CA 1
ATOM 3534 C C . GLY A 1 441 ? 2.094 0.353 -27.951 1.00 95.44 441 GLY A C 1
ATOM 3535 O O . GLY A 1 441 ? 1.846 1.511 -28.280 1.00 95.44 441 GLY A O 1
ATOM 3536 N N . LYS A 1 442 ? 2.360 0.005 -26.689 1.00 95.56 442 LYS A N 1
ATOM 3537 C CA . LYS A 1 442 ? 2.444 0.919 -25.546 1.00 95.56 442 LYS A CA 1
ATOM 3538 C C . LYS A 1 442 ? 3.838 0.878 -24.930 1.00 95.56 442 LYS A C 1
ATOM 3540 O O . LYS A 1 442 ? 4.517 -0.146 -24.979 1.00 95.56 442 LYS A O 1
ATOM 3545 N N . ASP A 1 443 ? 4.217 1.976 -24.289 1.00 93.62 443 ASP A N 1
ATOM 3546 C CA . ASP A 1 443 ? 5.487 2.076 -23.577 1.00 93.62 443 ASP A CA 1
ATOM 3547 C C . ASP A 1 443 ? 5.401 1.459 -22.175 1.00 93.62 443 ASP A C 1
ATOM 3549 O O . ASP A 1 443 ? 4.358 1.480 -21.511 1.00 93.62 443 ASP A O 1
ATOM 3553 N N . PHE A 1 444 ? 6.530 0.933 -21.701 1.00 97.06 444 PHE A N 1
ATOM 3554 C CA . PHE A 1 444 ? 6.708 0.573 -20.299 1.00 97.06 444 PHE A CA 1
ATOM 3555 C C . PHE A 1 444 ? 7.303 1.772 -19.550 1.00 97.06 444 PHE A C 1
ATOM 3557 O O . PHE A 1 444 ? 8.470 2.113 -19.735 1.00 97.06 444 PHE A O 1
ATOM 3564 N N . ASP A 1 445 ? 6.497 2.418 -18.710 1.00 95.94 445 ASP A N 1
ATOM 3565 C CA . ASP A 1 445 ? 6.866 3.629 -17.977 1.00 95.94 445 ASP A CA 1
ATOM 3566 C C . ASP A 1 445 ? 6.996 3.391 -16.458 1.00 95.94 445 ASP A C 1
ATOM 3568 O O . ASP A 1 445 ? 6.913 2.267 -15.953 1.00 95.94 445 ASP A O 1
ATOM 3572 N N . LEU A 1 446 ? 7.212 4.472 -15.702 1.00 95.12 446 LEU A N 1
ATOM 3573 C CA . LEU A 1 446 ? 7.347 4.414 -14.244 1.00 95.12 446 LEU A CA 1
ATOM 3574 C C . LEU A 1 446 ? 6.046 3.966 -13.546 1.00 95.12 446 LEU A C 1
ATOM 3576 O O . LEU A 1 446 ? 6.100 3.403 -12.455 1.00 95.12 446 LEU A O 1
ATOM 3580 N N . ASP A 1 447 ? 4.882 4.191 -14.165 1.00 93.62 447 ASP A N 1
ATOM 3581 C CA . ASP A 1 447 ? 3.592 3.712 -13.657 1.00 93.62 447 ASP A CA 1
ATOM 3582 C C . ASP A 1 447 ? 3.466 2.192 -13.825 1.00 93.62 447 ASP A C 1
ATOM 3584 O O . ASP A 1 447 ? 2.982 1.500 -12.931 1.00 93.62 447 ASP A O 1
ATOM 3588 N N . GLN A 1 448 ? 3.946 1.644 -14.946 1.00 96.62 448 GLN A N 1
ATOM 3589 C CA . GLN A 1 448 ? 4.023 0.195 -15.132 1.00 96.62 448 GLN A CA 1
ATOM 3590 C C . GLN A 1 448 ? 5.006 -0.452 -14.155 1.00 96.62 448 GLN A C 1
ATOM 3592 O O . GLN A 1 448 ? 4.656 -1.477 -13.566 1.00 96.62 448 GLN A O 1
ATOM 3597 N N . LEU A 1 449 ? 6.181 0.152 -13.928 1.00 97.94 449 LEU A N 1
ATOM 3598 C CA . LEU A 1 449 ? 7.140 -0.346 -12.935 1.00 97.94 449 LEU A CA 1
ATOM 3599 C C . LEU A 1 449 ? 6.503 -0.435 -11.540 1.00 97.94 449 LEU A C 1
ATOM 3601 O O . LEU A 1 449 ? 6.535 -1.499 -10.923 1.00 97.94 449 LEU A O 1
ATOM 3605 N N . SER A 1 450 ? 5.874 0.648 -11.068 1.00 96.31 450 SER A N 1
ATOM 3606 C CA . SER A 1 450 ? 5.274 0.695 -9.728 1.00 96.31 450 SER A CA 1
ATOM 3607 C C . SER A 1 450 ? 4.102 -0.281 -9.565 1.00 96.31 450 SER A C 1
ATOM 3609 O O . SER A 1 450 ? 3.932 -0.880 -8.502 1.00 96.31 450 SER A O 1
ATOM 3611 N N . ARG A 1 451 ? 3.307 -0.506 -10.622 1.00 95.94 451 ARG A N 1
ATOM 3612 C CA . ARG A 1 451 ? 2.238 -1.519 -10.619 1.00 95.94 451 ARG A CA 1
ATOM 3613 C C . ARG A 1 451 ? 2.792 -2.932 -10.517 1.00 95.94 451 ARG A C 1
ATOM 3615 O O . ARG A 1 451 ? 2.291 -3.701 -9.706 1.00 95.94 451 ARG A O 1
ATOM 3622 N N . VAL A 1 452 ? 3.808 -3.269 -11.315 1.00 97.50 452 VAL A N 1
ATOM 3623 C CA . VAL A 1 452 ? 4.422 -4.605 -11.280 1.00 97.50 452 VAL A CA 1
ATOM 3624 C C . VAL A 1 452 ? 5.076 -4.865 -9.924 1.00 97.50 452 VAL A C 1
ATOM 3626 O O . VAL A 1 452 ? 4.914 -5.953 -9.378 1.00 97.50 452 VAL A O 1
ATOM 3629 N N . GLU A 1 453 ? 5.749 -3.867 -9.345 1.00 97.38 453 GLU A N 1
ATOM 3630 C CA . GLU A 1 453 ? 6.289 -3.949 -7.985 1.00 97.38 453 GLU A CA 1
ATOM 3631 C C . GLU A 1 453 ? 5.179 -4.203 -6.956 1.00 97.38 453 GLU A C 1
ATOM 3633 O O . GLU A 1 453 ? 5.250 -5.163 -6.191 1.00 97.38 453 GLU A O 1
ATOM 3638 N N . ARG A 1 454 ? 4.111 -3.399 -6.962 1.00 95.69 454 ARG A N 1
ATOM 3639 C CA . ARG A 1 454 ? 2.976 -3.584 -6.049 1.00 95.69 454 ARG A CA 1
ATOM 3640 C C . ARG A 1 454 ? 2.382 -4.984 -6.151 1.00 95.69 454 ARG A C 1
ATOM 3642 O O . ARG A 1 454 ? 2.170 -5.637 -5.129 1.00 95.69 454 ARG A O 1
ATOM 3649 N N . ASP A 1 455 ? 2.102 -5.426 -7.372 1.00 94.44 455 ASP A N 1
ATOM 3650 C CA . ASP A 1 455 ? 1.487 -6.724 -7.627 1.00 94.44 455 ASP A CA 1
ATOM 3651 C C . ASP A 1 455 ? 2.440 -7.852 -7.174 1.00 94.44 455 ASP A C 1
ATOM 3653 O O . ASP A 1 455 ? 2.006 -8.809 -6.538 1.00 94.44 455 ASP A O 1
ATOM 3657 N N . HIS A 1 456 ? 3.758 -7.686 -7.350 1.00 95.25 456 HIS A N 1
ATOM 3658 C CA . HIS A 1 456 ? 4.769 -8.609 -6.829 1.00 95.25 456 HIS A CA 1
ATOM 3659 C C . HIS A 1 456 ? 4.707 -8.763 -5.296 1.00 95.25 456 HIS A C 1
ATOM 3661 O O . HIS A 1 456 ? 4.730 -9.888 -4.788 1.00 95.25 456 HIS A O 1
ATOM 3667 N N . TYR A 1 457 ? 4.577 -7.663 -4.551 1.00 94.56 457 TYR A N 1
ATOM 3668 C CA . TYR A 1 457 ? 4.410 -7.718 -3.094 1.00 94.56 457 TYR A CA 1
ATOM 3669 C C . TYR A 1 457 ? 3.053 -8.285 -2.675 1.00 94.56 457 TYR A C 1
ATOM 3671 O O . TYR A 1 457 ? 2.961 -8.976 -1.656 1.00 94.56 457 TYR A O 1
ATOM 3679 N N . TYR A 1 458 ? 1.993 -8.014 -3.439 1.00 92.12 458 TYR A N 1
ATOM 3680 C CA . TYR A 1 458 ? 0.675 -8.598 -3.195 1.00 92.12 458 TYR A CA 1
ATOM 3681 C C . TYR A 1 458 ? 0.734 -10.117 -3.349 1.00 92.12 458 TYR A C 1
ATOM 3683 O O . TYR A 1 458 ? 0.280 -10.825 -2.452 1.00 92.12 458 TYR A O 1
ATOM 3691 N N . ASP A 1 459 ? 1.392 -10.629 -4.388 1.00 90.94 459 ASP A N 1
ATOM 3692 C CA . ASP A 1 459 ? 1.562 -12.069 -4.572 1.00 90.94 459 ASP A CA 1
ATOM 3693 C C . ASP A 1 459 ? 2.222 -12.731 -3.354 1.00 90.94 459 ASP A C 1
ATOM 3695 O O . ASP A 1 459 ? 1.765 -13.771 -2.887 1.00 90.94 459 ASP A O 1
ATOM 3699 N N . ASN A 1 460 ? 3.264 -12.126 -2.775 1.00 89.06 460 ASN A N 1
ATOM 3700 C CA . ASN A 1 460 ? 3.880 -12.650 -1.552 1.00 89.06 460 ASN A CA 1
ATOM 3701 C C . ASN A 1 460 ? 2.941 -12.569 -0.336 1.00 89.06 460 ASN A C 1
ATOM 3703 O O . ASN A 1 460 ? 2.746 -13.561 0.368 1.00 89.06 460 ASN A O 1
ATOM 3707 N N . ASN A 1 461 ? 2.333 -11.406 -0.111 1.00 88.56 461 ASN A N 1
ATOM 3708 C CA . ASN A 1 461 ? 1.465 -11.138 1.037 1.00 88.56 461 ASN A CA 1
ATOM 3709 C C . ASN A 1 461 ? 0.202 -12.012 1.067 1.00 88.56 461 ASN A C 1
ATOM 3711 O O . ASN A 1 461 ? -0.293 -12.348 2.143 1.00 88.56 461 ASN A O 1
ATOM 3715 N N . TYR A 1 462 ? -0.296 -12.405 -0.105 1.00 88.31 462 TYR A N 1
ATOM 3716 C CA . TYR A 1 462 ? -1.468 -13.263 -0.264 1.00 88.31 462 TYR A CA 1
ATOM 3717 C C . TYR A 1 462 ? -1.121 -14.729 -0.565 1.00 88.31 462 TYR A C 1
ATOM 3719 O O . TYR A 1 462 ? -2.001 -15.506 -0.930 1.00 88.31 462 TYR A O 1
ATOM 3727 N N . CYS A 1 463 ? 0.144 -15.134 -0.399 1.00 86.25 463 CYS A N 1
ATOM 3728 C CA . CYS A 1 463 ? 0.600 -16.510 -0.631 1.00 86.25 463 CYS A CA 1
ATOM 3729 C C . CYS A 1 463 ? 0.347 -17.030 -2.069 1.00 86.25 463 CYS A C 1
ATOM 3731 O O . CYS A 1 463 ? 0.123 -18.223 -2.256 1.00 86.25 463 CYS A O 1
ATOM 3733 N N . MET A 1 464 ? 0.405 -16.143 -3.069 1.00 85.50 464 MET A N 1
ATOM 3734 C CA . MET A 1 464 ? 0.186 -16.405 -4.504 1.00 85.50 464 MET A CA 1
ATOM 3735 C C . MET A 1 464 ? 1.468 -16.363 -5.345 1.00 85.50 464 MET A C 1
ATOM 3737 O O . MET A 1 464 ? 1.395 -16.226 -6.564 1.00 85.50 464 MET A O 1
ATOM 3741 N N . THR A 1 465 ? 2.655 -16.355 -4.736 1.00 76.00 465 THR A N 1
ATOM 3742 C CA . THR A 1 465 ? 3.896 -16.176 -5.502 1.00 76.00 465 THR A CA 1
ATOM 3743 C C . THR A 1 465 ? 3.988 -17.229 -6.605 1.00 76.00 465 THR A C 1
ATOM 3745 O O . THR A 1 465 ? 3.852 -18.398 -6.303 1.00 76.00 465 THR A O 1
ATOM 3748 N N . TYR A 1 466 ? 4.214 -16.841 -7.859 1.00 85.44 466 TYR A N 1
ATOM 3749 C CA . TYR A 1 466 ? 4.293 -17.756 -9.004 1.00 85.44 466 TYR A CA 1
ATOM 3750 C C . TYR A 1 466 ? 5.514 -17.428 -9.866 1.00 85.44 466 TYR A C 1
ATOM 3752 O O . TYR A 1 466 ? 6.060 -16.322 -9.784 1.00 85.44 466 TYR A O 1
ATOM 3760 N N . VAL A 1 467 ? 5.922 -18.377 -10.709 1.00 89.62 467 VAL A N 1
ATOM 3761 C CA . VAL A 1 467 ? 6.992 -18.198 -11.699 1.00 89.62 467 VAL A CA 1
ATOM 3762 C C . VAL A 1 467 ? 6.369 -17.905 -13.067 1.00 89.62 467 VAL A C 1
ATOM 3764 O O . VAL A 1 467 ? 5.571 -18.713 -13.529 1.00 89.62 467 VAL A O 1
ATOM 3767 N N . PRO A 1 468 ? 6.700 -16.787 -13.743 1.00 92.94 468 PRO A N 1
ATOM 3768 C CA . PRO A 1 468 ? 6.139 -16.505 -15.059 1.00 92.94 468 PRO A CA 1
ATOM 3769 C C . PRO A 1 468 ? 6.531 -17.558 -16.104 1.00 92.94 468 PRO A C 1
ATOM 3771 O O . PRO A 1 468 ? 7.722 -17.776 -16.337 1.00 92.94 468 PRO A O 1
ATOM 3774 N N . ASP A 1 469 ? 5.539 -18.133 -16.793 1.00 93.44 469 ASP A N 1
ATOM 3775 C CA . ASP A 1 469 ? 5.717 -19.209 -17.785 1.00 93.44 469 ASP A CA 1
ATOM 3776 C C . ASP A 1 469 ? 6.787 -18.894 -18.834 1.00 93.44 469 ASP A C 1
ATOM 3778 O O . ASP A 1 469 ? 7.622 -19.738 -19.159 1.00 93.44 469 ASP A O 1
ATOM 3782 N N . ARG A 1 470 ? 6.813 -17.643 -19.316 1.00 95.81 470 ARG A N 1
ATOM 3783 C CA . ARG A 1 470 ? 7.777 -17.161 -20.319 1.00 95.8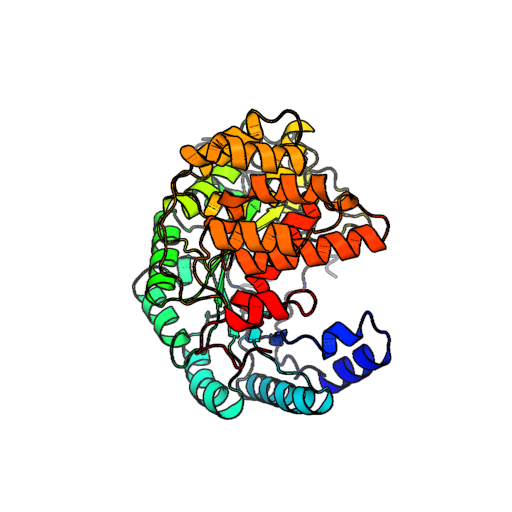1 470 ARG A CA 1
ATOM 3784 C C . ARG A 1 470 ? 9.235 -17.419 -19.927 1.00 95.81 470 ARG A C 1
ATOM 3786 O O . ARG A 1 470 ? 10.079 -17.589 -20.801 1.00 95.81 470 ARG A O 1
ATOM 3793 N N . PHE A 1 471 ? 9.533 -17.427 -18.631 1.00 96.81 471 PHE A N 1
ATOM 3794 C CA . PHE A 1 471 ? 10.887 -17.560 -18.100 1.00 96.81 471 PHE A CA 1
ATOM 3795 C C . PHE A 1 471 ? 11.039 -18.767 -17.167 1.00 96.81 471 PHE A C 1
ATOM 3797 O O . PHE A 1 471 ? 12.037 -18.876 -16.454 1.00 96.81 471 PHE A O 1
ATOM 3804 N N . ALA A 1 472 ? 10.075 -19.691 -17.182 1.00 94.31 472 ALA A N 1
ATOM 3805 C CA . ALA A 1 472 ? 10.050 -20.847 -16.295 1.00 94.31 472 ALA A CA 1
ATOM 3806 C C . ALA A 1 472 ? 11.295 -21.738 -16.440 1.00 94.31 472 ALA A C 1
ATOM 3808 O O . ALA A 1 472 ? 11.816 -22.208 -15.433 1.00 94.31 472 ALA A O 1
ATOM 3809 N N . GLU A 1 473 ? 11.816 -21.915 -17.659 1.00 95.81 473 GLU A N 1
ATOM 3810 C CA . GLU A 1 473 ? 13.032 -22.705 -17.914 1.00 95.81 473 GLU A CA 1
ATOM 3811 C C . GLU A 1 473 ? 14.248 -22.179 -17.135 1.00 95.81 473 GLU A C 1
ATOM 3813 O O . GLU A 1 473 ? 14.996 -22.961 -16.552 1.00 95.81 473 GLU A O 1
ATOM 3818 N N . PHE A 1 474 ? 14.405 -20.855 -17.064 1.00 95.88 474 PHE A N 1
ATOM 3819 C CA . PHE A 1 474 ? 15.497 -20.221 -16.327 1.00 95.88 474 PHE A CA 1
ATOM 3820 C C . PHE A 1 474 ? 15.238 -20.219 -14.814 1.00 95.88 474 PHE A C 1
ATOM 3822 O O . PHE A 1 474 ? 16.151 -20.424 -14.018 1.00 95.88 474 PHE A O 1
ATOM 3829 N N . LEU A 1 475 ? 13.993 -19.960 -14.405 1.00 94.38 475 LEU A N 1
ATOM 3830 C CA . LEU A 1 475 ? 13.657 -19.642 -13.016 1.00 94.38 475 LEU A CA 1
ATOM 3831 C C . LEU A 1 475 ? 13.339 -20.868 -12.155 1.00 94.38 475 LEU A C 1
ATOM 3833 O O . LEU A 1 475 ? 13.732 -20.899 -10.991 1.00 94.38 475 LEU A O 1
ATOM 3837 N N . LEU A 1 476 ? 12.642 -21.877 -12.687 1.00 91.56 476 LEU A N 1
ATOM 3838 C CA . LEU A 1 476 ? 12.215 -23.049 -11.909 1.00 91.56 476 LEU A CA 1
ATOM 3839 C C . LEU A 1 476 ? 13.375 -23.808 -11.241 1.00 91.56 476 LEU A C 1
ATOM 3841 O O . LEU A 1 476 ? 13.211 -24.184 -10.079 1.00 91.56 476 LEU A O 1
ATOM 3845 N N . PRO A 1 477 ? 14.549 -23.997 -11.881 1.00 91.75 477 PRO A N 1
ATOM 3846 C CA . PRO A 1 477 ? 15.694 -24.639 -11.230 1.00 91.75 477 PRO A CA 1
ATOM 3847 C C . PRO A 1 477 ? 16.223 -23.884 -10.000 1.00 91.75 477 PRO A C 1
ATOM 3849 O O . PRO A 1 477 ? 16.956 -24.458 -9.199 1.00 91.75 477 PRO A O 1
ATOM 3852 N N . LEU A 1 478 ? 15.875 -22.602 -9.857 1.00 90.31 478 LEU A N 1
ATOM 3853 C CA . LEU A 1 478 ? 16.354 -21.710 -8.800 1.00 90.31 478 LEU A CA 1
ATOM 3854 C C . LEU A 1 478 ? 15.369 -21.596 -7.626 1.00 90.31 478 LEU A C 1
ATOM 3856 O O . LEU A 1 478 ? 15.723 -21.045 -6.583 1.00 90.31 478 LEU A O 1
ATOM 3860 N N . VAL A 1 479 ? 14.138 -22.099 -7.777 1.00 87.12 479 VAL A N 1
ATOM 3861 C CA . VAL A 1 479 ? 13.114 -22.063 -6.724 1.00 87.12 479 VAL A CA 1
ATOM 3862 C C . VAL A 1 479 ? 13.514 -22.996 -5.582 1.00 87.12 479 VAL A C 1
ATOM 3864 O O . VAL A 1 479 ? 13.825 -24.170 -5.792 1.00 87.12 479 VAL A O 1
ATOM 3867 N N . HIS A 1 480 ? 13.475 -22.490 -4.346 1.00 77.06 480 HIS A N 1
ATOM 3868 C CA . HIS A 1 480 ? 13.842 -23.277 -3.168 1.00 77.06 480 HIS A CA 1
ATOM 3869 C C . HIS A 1 480 ? 13.025 -24.571 -3.032 1.00 77.06 480 HIS A C 1
ATOM 3871 O O . HIS A 1 480 ? 11.803 -24.558 -3.177 1.00 77.06 480 HIS A O 1
ATOM 3877 N N . GLU A 1 481 ? 13.685 -25.668 -2.638 1.00 56.84 481 GLU A N 1
ATOM 3878 C CA . GLU A 1 481 ? 13.093 -27.014 -2.499 1.00 56.84 481 GLU A CA 1
ATOM 3879 C C . GLU A 1 481 ? 11.799 -27.037 -1.664 1.00 56.84 481 GLU A C 1
ATOM 3881 O O . GLU A 1 481 ? 10.809 -27.647 -2.061 1.00 56.84 481 GLU A O 1
ATOM 3886 N N . ASN A 1 482 ? 11.742 -26.269 -0.570 1.00 53.62 482 ASN A N 1
ATOM 3887 C CA . ASN A 1 482 ? 10.553 -26.162 0.292 1.00 53.62 482 ASN A CA 1
ATOM 3888 C C . ASN A 1 482 ? 9.356 -25.424 -0.349 1.00 53.62 482 ASN A C 1
ATOM 3890 O O . ASN A 1 482 ? 8.306 -25.304 0.284 1.00 53.62 482 ASN A O 1
ATOM 3894 N N . ARG A 1 483 ? 9.500 -24.895 -1.571 1.00 56.09 483 ARG A N 1
ATOM 3895 C CA . ARG A 1 483 ? 8.455 -24.191 -2.334 1.00 56.09 483 ARG A CA 1
ATOM 3896 C C . ARG A 1 483 ? 8.240 -24.752 -3.747 1.00 56.09 483 ARG A C 1
ATOM 3898 O O . ARG A 1 483 ? 7.479 -24.173 -4.510 1.00 56.09 483 ARG A O 1
ATOM 3905 N N . GLN A 1 484 ? 8.809 -25.913 -4.080 1.00 42.66 484 GLN A N 1
ATOM 3906 C CA . GLN A 1 484 ? 8.673 -26.546 -5.406 1.00 42.66 484 GLN A CA 1
ATOM 3907 C C . GLN A 1 484 ? 7.242 -26.998 -5.776 1.00 42.66 484 GLN A C 1
ATOM 3909 O O . GLN A 1 484 ? 6.987 -27.354 -6.923 1.00 42.66 484 GLN A O 1
ATOM 3914 N N . GLY A 1 485 ? 6.294 -26.969 -4.830 1.00 42.56 485 GLY A N 1
ATOM 3915 C CA . GLY A 1 485 ? 4.866 -27.222 -5.078 1.00 42.56 485 GLY A CA 1
ATOM 3916 C C . GLY A 1 485 ? 4.068 -25.998 -5.546 1.00 42.56 485 GLY A C 1
ATOM 3917 O O . GLY A 1 485 ? 2.853 -26.094 -5.708 1.00 42.56 485 GLY A O 1
ATOM 3918 N N . VAL A 1 486 ? 4.728 -24.852 -5.715 1.00 43.72 486 VAL A N 1
ATOM 3919 C CA . VAL A 1 486 ? 4.132 -23.607 -6.192 1.00 43.72 486 VAL A CA 1
ATOM 3920 C C . VAL A 1 486 ? 4.343 -23.542 -7.708 1.00 43.72 486 VAL A C 1
ATOM 3922 O O . VAL A 1 486 ? 5.373 -23.063 -8.175 1.00 43.72 486 VAL A O 1
ATOM 3925 N N . ARG A 1 487 ? 3.418 -24.151 -8.457 1.00 34.97 487 ARG A N 1
ATOM 3926 C CA . ARG A 1 487 ? 3.299 -23.984 -9.911 1.00 34.97 487 ARG A CA 1
ATOM 3927 C C . ARG A 1 487 ? 2.298 -22.890 -10.213 1.00 34.97 487 ARG A C 1
ATOM 3929 O O . ARG A 1 487 ? 1.224 -22.928 -9.570 1.00 34.97 487 ARG A O 1
#

Mean predicted aligned error: 6.06 Å

Solvent-accessible surface area (backbone atoms only — not comparable to full-atom values): 27012 Å² total; per-residue (Å²): 135,88,76,77,73,96,71,77,76,61,78,79,70,67,71,87,74,76,69,80,77,67,56,67,61,51,32,54,50,30,46,69,70,39,80,86,39,23,50,67,56,57,39,38,60,44,82,43,65,58,34,41,44,60,97,59,55,31,19,79,35,64,58,18,30,27,53,52,50,39,48,64,76,26,66,89,68,86,50,80,69,78,74,61,58,43,75,53,61,63,69,54,51,50,50,54,43,46,50,48,57,56,48,20,65,74,70,73,41,68,67,42,18,29,39,42,68,18,76,44,46,77,83,54,58,70,58,53,63,67,41,45,66,54,42,55,72,73,50,60,56,19,31,31,40,31,41,49,34,78,66,29,18,64,71,69,8,39,53,53,50,55,64,41,54,46,94,50,45,42,48,22,36,37,35,59,62,42,51,43,42,53,63,52,25,39,41,46,35,52,35,83,63,48,66,66,38,43,53,42,13,48,46,40,45,47,74,69,70,45,40,39,33,40,32,35,44,34,68,60,92,38,48,76,64,77,33,88,65,68,82,88,57,43,52,56,48,98,89,64,55,72,68,56,34,94,57,49,64,62,52,43,42,37,34,43,31,59,46,11,55,59,74,57,66,49,58,75,39,41,59,43,58,42,40,33,60,59,49,81,59,11,57,40,16,48,45,33,40,57,16,54,34,27,88,65,76,51,71,43,91,90,52,50,96,53,87,45,97,50,73,50,53,71,66,62,55,74,68,57,50,52,40,52,50,48,46,60,49,45,43,40,69,34,34,58,18,49,50,16,41,62,55,47,50,54,49,60,74,68,50,93,61,87,47,43,68,51,50,22,47,50,46,51,78,43,50,89,75,62,42,62,78,90,70,91,61,88,61,69,59,38,63,82,66,50,73,65,59,46,51,53,47,47,51,66,75,42,74,50,80,89,39,42,69,61,41,53,44,51,60,29,32,46,63,57,32,69,62,45,56,30,20,57,60,47,52,48,51,48,51,53,52,40,54,54,26,52,75,70,75,42,82,77,44,46,67,52,50,33,48,51,52,50,51,54,50,48,24,52,48,40,63,55,61,68,71,60,75,95,49,33,86,74,48,57,84,56,40,41,79,97,52,68,85,56,117

Nearest PDB structures (foldseek):
  6fd2-assembly1_B  TM=7.496E-01  e=5.470E-08  Streptoalloteichus tenebrarius
  7kdx-assembly1_A  TM=4.793E-01  e=1.864E-05  Streptomyces tokunonensis
  7voc-assembly1_C  TM=7.060E-01  e=2.469E-03  Streptomyces griseochromogenes
  5c54-assembly1_D  TM=3.156E-01  e=1.133E-02  Corynebacterium glutamicum ATCC 13032
  8hvd-assembly1_A  TM=4.884E-01  e=3.827E-01  Streptomyces sp.

pLDDT: mean 89.63, std 13.07, range [33.5, 98.62]

Secondary structure (DSSP, 8-state):
---PPSS-PPP----TTPPPP-HHHHHHHHHHH-HHHHHHHH-SEEEE--EE--S---TTSHHHHHHHHHHHHHTTTSPPPPP--EEPPHHHHHHHHHHHHHHHHHHT----EEEE--SSTTS-HHHHHHHHHHHHHHT-PPEEEEE-HHHHSHHHHHHHHHHHHGGG-EEEEEEEEE-S-HHIIIIIS-----HHHHHHHHHHHHHTT--EEEEEEES-S-SPPSS---TTSSSB-TTS-B---SSTHHHHHHHHHHHHTTS---TT-EEEEEE----TTSHHHHHHHHTTS--SGGGSTTTTT---SS---SSS-HHHHHHHHHHHHHHHHHHTSTTHHHHHHHHHHH-S---HHHHHHHHHHHGGG---------SSSS-S--HHHHHHHHHHH--SGGGHHHHHHHHHTHHHHHHSTTHHHHHHHHHHHHHHHHHTT----HHHHHHHHHHHHHHHHTT-----GGGHHHHGGGS-GGGTT--

Radius of gyration: 23.51 Å; Cα contacts (8 Å, |Δi|>4): 802; chains: 1; bounding box: 68×59×57 Å

Sequence (487 aa):
QGRFPPGIYHDPVSYPNLPRFDREGFYRDTFAFSDETKKYALSPIKSVLTALGCAYRCTYCYIGSLIENQAASYADTGVRPPSIIQDRPLDIVLAEGLDILELDEVYRVKTTAVFDQADISLNNLSWWEQLRPRWVEQVGIPFYIQARPAMLAGNSGRERIASIAKDRLVAGISMAIESGDPAVRRLLLKRLETNEIVLDALKNVKSFRIPVRTQAITGLPVVRPRRPVDREIGLVEADGREHYYADPLQETLLCLDLVASSGHFATEDYYWNALYSPFPGTPLGDYSLRAGLHDGGTDGKEKAYMLTSEVGLTCFEPDVVRRQVTFHRTANFFAHLLNGREMMERYLYRAVTFSLEDFSRFVADHHQDFVWKAGYNKFGLIASPSRGLLADFLAYAYPDPADEEFRVLNHRLMPYFEILLDGLLLAAKIAVRYFEQRVAGKDFDLDQLSRVERDHYYDNNYCMTYVPDRFAEFLLPLVHENRQGVR

Foldseek 3Di:
DDDDDDADDDDLDQPPDPDQDPPVVQQVCQCPPDPVSNCQLQPLEAEAAQKEADPALFLQDVSVLNVVNQCVVCVPVPDDRDDSIGGDDLVSRLVNLVVNVVSCVVSVHHNQAYEHPYPAPDPDLVSVLVNVVSCCVRRVHAYEGEHELQCLADPNNLVSLVSCLPSNNHQAYEYEPAWLDCLCCVQAGVHNDHLVSNLRSLVSNVVSPHAYAYEYEFQAPQAQQPADDDRNHHQADPVGDGRGDPQSVVGVLSVLLSQQLSLSNDQLYFHAYFARALAGSRSRSVRCCNSVQAVPVCPPPVNHPDRDLFHRTPNDDPLSRQLRSLCNLCSRLLSQFSCSSVLSCCLSVVDPHRKLQSVLQSQQVCVVVTHGDDDPDPFDFFPQDDLVLLLVLLCVLCVDPVCVVVSVSVNSCSSVLRRHDVSSQLVVLLSVVQVVQVVVVHHCISNNSSVSSVVCSVCRSSVNHAHDPVCCVSPLVRTDPVCNVRD